Protein AF-A0AAD6Z9H0-F1 (afdb_monomer)

Structure (mmCIF, N/CA/C/O backbone):
data_AF-A0AAD6Z9H0-F1
#
_entry.id   AF-A0AAD6Z9H0-F1
#
loop_
_atom_site.group_PDB
_atom_site.id
_atom_site.type_symbol
_atom_site.label_atom_id
_atom_site.label_alt_id
_atom_site.label_comp_id
_atom_site.label_asym_id
_atom_site.label_entity_id
_atom_site.label_seq_id
_atom_site.pdbx_PDB_ins_code
_atom_site.Cartn_x
_atom_site.Cartn_y
_atom_site.Cartn_z
_atom_site.occupancy
_atom_site.B_iso_or_equiv
_atom_site.auth_seq_id
_atom_site.auth_comp_id
_atom_site.auth_asym_id
_atom_site.auth_atom_id
_atom_site.pdbx_PDB_model_num
ATOM 1 N N . GLN A 1 1 ? -46.880 -38.519 -82.241 1.00 35.62 1 GLN A N 1
ATOM 2 C CA . GLN A 1 1 ? -47.610 -39.732 -81.777 1.00 35.62 1 GLN A CA 1
ATOM 3 C C . GLN A 1 1 ? -46.815 -40.459 -80.671 1.00 35.62 1 GLN A C 1
ATOM 5 O O . GLN A 1 1 ? -45.794 -39.944 -80.242 1.00 35.62 1 GLN A O 1
ATOM 10 N N . ARG A 1 2 ? -47.306 -41.624 -80.200 1.00 29.16 2 ARG A N 1
ATOM 11 C CA . ARG A 1 2 ? -46.707 -42.594 -79.238 1.00 29.16 2 ARG A CA 1
ATOM 12 C C . ARG A 1 2 ? -45.181 -42.804 -79.411 1.00 29.16 2 ARG A C 1
ATOM 14 O O . ARG A 1 2 ? -44.757 -42.997 -80.544 1.00 29.16 2 ARG A O 1
ATOM 21 N N . ARG A 1 3 ? -44.362 -42.821 -78.339 1.00 29.39 3 ARG A N 1
ATOM 22 C CA . ARG A 1 3 ? -43.807 -43.978 -77.550 1.00 29.39 3 ARG A CA 1
ATOM 23 C C . ARG A 1 3 ? -42.855 -43.406 -76.450 1.00 29.39 3 ARG A C 1
ATOM 25 O O . ARG A 1 3 ? -42.389 -42.296 -76.662 1.00 29.39 3 ARG A O 1
ATOM 32 N N . ARG A 1 4 ? -42.501 -43.965 -75.267 1.00 30.62 4 ARG A N 1
ATOM 33 C CA . ARG A 1 4 ? -42.724 -45.230 -74.492 1.00 30.62 4 ARG A CA 1
ATOM 34 C C . ARG A 1 4 ? -42.093 -46.531 -75.054 1.00 30.62 4 ARG A C 1
ATOM 36 O O . ARG A 1 4 ? -42.322 -46.822 -76.218 1.00 30.62 4 ARG A O 1
ATOM 43 N N . THR A 1 5 ? -41.341 -47.371 -74.313 1.00 35.22 5 THR A N 1
ATOM 44 C CA . THR A 1 5 ? -41.220 -47.639 -72.844 1.00 35.22 5 THR A CA 1
ATOM 45 C C . THR A 1 5 ? -39.859 -48.240 -72.403 1.00 35.22 5 THR A C 1
ATOM 47 O O . THR A 1 5 ? -39.284 -48.996 -73.176 1.00 35.22 5 THR A O 1
ATOM 50 N N . GLY A 1 6 ? -39.508 -48.118 -71.105 1.00 29.88 6 GLY A N 1
ATOM 51 C CA . GLY A 1 6 ? -38.755 -49.134 -70.318 1.00 29.88 6 GLY A CA 1
ATOM 52 C C . GLY A 1 6 ? -37.233 -48.926 -70.168 1.00 29.88 6 GLY A C 1
ATOM 53 O O . GLY A 1 6 ? -36.626 -48.343 -71.053 1.00 29.88 6 GLY A O 1
ATOM 54 N N . ALA A 1 7 ? -36.559 -49.365 -69.089 1.00 27.75 7 ALA A N 1
ATOM 55 C CA . ALA A 1 7 ? -37.006 -49.992 -67.824 1.00 27.75 7 ALA A CA 1
ATOM 56 C C . ALA A 1 7 ? -36.031 -49.651 -66.653 1.00 27.75 7 ALA A C 1
ATOM 58 O O . ALA A 1 7 ? -34.990 -49.048 -66.893 1.00 27.75 7 ALA A O 1
ATOM 59 N N . VAL A 1 8 ? -36.381 -49.966 -65.391 1.00 35.38 8 VAL A N 1
ATOM 60 C CA . VAL A 1 8 ? -35.731 -49.422 -64.164 1.00 35.38 8 VAL A CA 1
ATOM 61 C C . VAL A 1 8 ? -35.631 -50.472 -63.040 1.00 35.38 8 VAL A C 1
ATOM 63 O O . VAL A 1 8 ? -36.651 -51.075 -62.705 1.00 35.38 8 VAL A O 1
ATOM 66 N N . PRO A 1 9 ? -34.438 -50.674 -62.436 1.00 38.66 9 PRO A N 1
ATOM 67 C CA . PRO A 1 9 ? -34.295 -50.561 -60.968 1.00 38.66 9 PRO A CA 1
ATOM 68 C C . PRO A 1 9 ? -32.938 -49.968 -60.490 1.00 38.66 9 PRO A C 1
ATOM 70 O O . PRO A 1 9 ? -32.020 -49.774 -61.279 1.00 38.66 9 PRO A O 1
ATOM 73 N N . ASN A 1 10 ? -32.797 -49.723 -59.177 1.00 37.34 10 ASN A N 1
ATOM 74 C CA . ASN A 1 10 ? -31.535 -49.427 -58.465 1.00 37.34 10 ASN A CA 1
ATOM 75 C C . ASN A 1 10 ? -31.594 -50.019 -57.027 1.00 37.34 10 ASN A C 1
ATOM 77 O O . ASN A 1 10 ? -32.522 -49.655 -56.300 1.00 37.34 10 ASN A O 1
ATOM 81 N N . PRO A 1 11 ? -30.674 -50.912 -56.602 1.00 32.53 11 PRO A N 1
ATOM 82 C CA . PRO A 1 11 ? -30.578 -51.439 -55.228 1.00 32.53 11 PRO A CA 1
ATOM 83 C C . PRO A 1 11 ? -29.337 -50.904 -54.465 1.00 32.53 11 PRO A C 1
ATOM 85 O O . PRO A 1 11 ? -28.283 -50.727 -55.061 1.00 32.53 11 PRO A O 1
ATOM 88 N N . GLY A 1 12 ? -29.326 -50.677 -53.144 1.00 27.59 12 GLY A N 1
ATOM 89 C CA . GLY A 1 12 ? -30.339 -50.794 -52.079 1.00 27.59 12 GLY A CA 1
ATOM 90 C C . GLY A 1 12 ? -29.874 -49.994 -50.830 1.00 27.59 12 GLY A C 1
ATOM 91 O O . GLY A 1 12 ? -28.718 -49.595 -50.757 1.00 27.59 12 GLY A O 1
ATOM 92 N N . SER A 1 13 ? -30.737 -49.522 -49.917 1.00 29.31 13 SER A N 1
ATOM 93 C CA . SER A 1 13 ? -31.263 -50.234 -48.722 1.00 29.31 13 SER A CA 1
ATOM 94 C C . SER A 1 13 ? -30.180 -50.836 -47.798 1.00 29.31 13 SER A C 1
ATOM 96 O O . SER A 1 13 ? -29.398 -51.644 -48.279 1.00 29.31 13 SER A O 1
ATOM 98 N N . ALA A 1 14 ? -30.117 -50.631 -46.471 1.00 33.00 14 ALA A N 1
ATOM 99 C CA . ALA A 1 14 ? -30.878 -49.850 -45.462 1.00 33.00 14 ALA A CA 1
ATOM 100 C C . ALA A 1 14 ? -30.054 -49.904 -44.119 1.00 33.00 14 ALA A C 1
ATOM 102 O O . ALA A 1 14 ? -28.894 -50.305 -44.205 1.00 33.00 14 ALA A O 1
ATOM 103 N N . PRO A 1 15 ? -30.547 -49.621 -42.877 1.00 36.16 15 PRO A N 1
ATOM 104 C CA . PRO A 1 15 ? -31.806 -49.010 -42.420 1.00 36.16 15 PRO A CA 1
ATOM 105 C C . PRO A 1 15 ? -31.658 -47.894 -41.341 1.00 36.16 15 PRO A C 1
ATOM 107 O O . PRO A 1 15 ? -30.592 -47.647 -40.787 1.00 36.16 15 PRO A O 1
ATOM 110 N N . LYS A 1 16 ? -32.783 -47.265 -40.961 1.00 38.81 16 LYS A N 1
ATOM 111 C CA . LYS A 1 16 ? -32.925 -46.456 -39.725 1.00 38.81 16 LYS A CA 1
ATOM 112 C C . LYS A 1 16 ? -33.468 -47.307 -38.565 1.00 38.81 16 LYS A C 1
ATOM 114 O O . LYS A 1 16 ? -34.236 -48.238 -38.802 1.00 38.81 16 LYS A O 1
ATOM 119 N N . ARG A 1 17 ? -33.199 -46.912 -37.313 1.00 29.92 17 ARG A N 1
ATOM 120 C CA . ARG A 1 17 ? -33.956 -47.327 -36.107 1.00 29.92 17 ARG A CA 1
ATOM 121 C C . ARG A 1 17 ? -34.153 -46.134 -35.134 1.00 29.92 17 ARG A C 1
ATOM 123 O O . ARG A 1 17 ? -33.614 -45.067 -35.421 1.00 29.92 17 ARG A O 1
ATOM 130 N N . PRO A 1 18 ? -35.086 -46.197 -34.158 1.00 32.44 18 PRO A N 1
ATOM 131 C CA . PRO A 1 18 ? -36.243 -45.297 -34.245 1.00 32.44 18 PRO A CA 1
ATOM 132 C C . PRO A 1 18 ? -36.366 -44.252 -33.122 1.00 32.44 18 PRO A C 1
ATOM 134 O O . PRO A 1 18 ? -35.715 -44.333 -32.083 1.00 32.44 18 PRO A O 1
ATOM 137 N N . ARG A 1 19 ? -37.296 -43.304 -33.317 1.00 33.56 19 ARG A N 1
ATOM 138 C CA .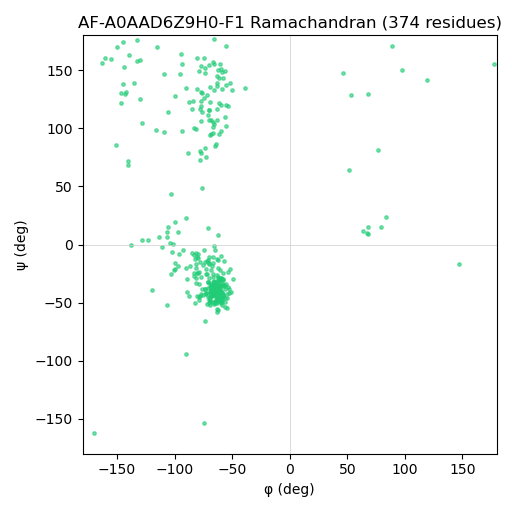 ARG A 1 19 ? -37.858 -42.471 -32.238 1.00 33.56 19 ARG A CA 1
ATOM 139 C C . ARG A 1 19 ? -38.689 -43.322 -31.267 1.00 33.56 19 ARG A C 1
ATOM 141 O O . ARG A 1 19 ? -39.214 -44.366 -31.651 1.00 33.56 19 ARG A O 1
ATOM 148 N N . LYS A 1 20 ? -38.858 -42.825 -30.039 1.00 30.83 20 LYS A N 1
ATOM 149 C CA . LYS A 1 20 ? -39.870 -43.287 -29.082 1.00 30.83 20 LYS A CA 1
ATOM 150 C C . LYS A 1 20 ? -40.408 -42.082 -28.308 1.00 30.83 20 LYS A C 1
ATOM 152 O O . LYS A 1 20 ? -39.620 -41.263 -27.838 1.00 30.83 20 LYS A O 1
ATOM 157 N N . ASP A 1 21 ? -41.725 -41.965 -28.223 1.00 32.00 21 ASP A N 1
ATOM 158 C CA . ASP A 1 21 ? -42.411 -40.764 -27.741 1.00 32.00 21 ASP A CA 1
ATOM 159 C C . ASP A 1 21 ? -42.759 -40.804 -26.240 1.00 32.00 21 ASP A C 1
ATOM 161 O O . ASP A 1 21 ? -42.815 -41.866 -25.623 1.00 32.00 21 ASP A O 1
ATOM 165 N N . GLY A 1 22 ? -43.070 -39.626 -25.686 1.00 31.86 22 GLY A N 1
ATOM 166 C CA . GLY A 1 22 ? -44.081 -39.468 -24.632 1.00 31.86 22 GLY A CA 1
ATOM 167 C C . GLY A 1 22 ? -43.739 -39.876 -23.192 1.00 31.86 22 GLY A C 1
ATOM 168 O O . GLY A 1 22 ? -44.247 -40.878 -22.701 1.00 31.86 22 GLY A O 1
ATOM 169 N N . VAL A 1 23 ? -43.041 -39.005 -22.450 1.00 30.47 23 VAL A N 1
ATOM 170 C CA . VAL A 1 23 ? -43.168 -38.895 -20.976 1.00 30.47 23 VAL A CA 1
ATOM 171 C C . VAL A 1 23 ? -43.250 -37.398 -20.596 1.00 30.47 23 VAL A C 1
ATOM 173 O O . VAL A 1 23 ? -42.546 -36.599 -21.221 1.00 30.47 23 VAL A O 1
ATOM 176 N N . PRO A 1 24 ? -44.105 -36.958 -19.644 1.00 31.38 24 PRO A N 1
ATOM 177 C CA . PRO A 1 24 ? -44.374 -35.529 -19.432 1.00 31.38 24 PRO A CA 1
ATOM 178 C C . PRO A 1 24 ? -43.216 -34.712 -18.837 1.00 31.38 24 PRO A C 1
ATOM 180 O O . PRO A 1 24 ? -42.396 -35.207 -18.064 1.00 31.38 24 PRO A O 1
ATOM 183 N N . LYS A 1 25 ? -43.216 -33.399 -19.113 1.00 34.31 25 LYS A N 1
ATOM 184 C CA . LYS A 1 25 ? -42.330 -32.418 -18.463 1.00 34.31 25 LYS A CA 1
ATOM 185 C C . LYS A 1 25 ? -42.700 -32.251 -16.981 1.00 34.31 25 LYS A C 1
ATOM 187 O O . LYS A 1 25 ? -43.541 -31.419 -16.646 1.00 34.31 25 LYS A O 1
ATOM 192 N N . SER A 1 26 ? -42.035 -32.973 -16.080 1.00 31.67 26 SER A N 1
ATOM 193 C CA . SER A 1 26 ? -42.100 -32.677 -14.643 1.00 31.67 26 SER A CA 1
ATOM 194 C C . SER A 1 26 ? -41.520 -31.283 -14.371 1.00 31.67 26 SER A C 1
ATOM 196 O O . SER A 1 26 ? -40.330 -31.049 -14.607 1.00 31.67 26 SER A O 1
ATOM 198 N N . ALA A 1 27 ? -42.334 -30.351 -13.873 1.00 35.88 27 ALA A N 1
ATOM 199 C CA . ALA A 1 27 ? -41.873 -29.006 -13.549 1.00 35.88 27 ALA A CA 1
ATOM 200 C C . ALA A 1 27 ? -40.784 -29.054 -12.461 1.00 35.88 27 ALA A C 1
ATOM 202 O O . ALA A 1 27 ? -41.021 -29.536 -11.352 1.00 35.88 27 ALA A O 1
ATOM 203 N N . LYS A 1 28 ? -39.585 -28.525 -12.750 1.00 33.28 28 LYS A N 1
ATOM 204 C CA . LYS A 1 28 ? -38.553 -28.320 -11.722 1.00 33.28 28 LYS A CA 1
ATOM 205 C C . LYS A 1 28 ? -39.008 -27.203 -10.784 1.00 33.28 28 LYS A C 1
ATOM 207 O O . LYS A 1 28 ? -38.785 -26.025 -11.054 1.00 33.28 28 LYS A O 1
ATOM 212 N N . ALA A 1 29 ? -39.647 -27.590 -9.682 1.00 31.78 29 ALA A N 1
ATOM 213 C CA . ALA A 1 29 ? -40.001 -26.685 -8.599 1.00 31.78 29 ALA A CA 1
ATOM 214 C C . ALA A 1 29 ? -38.770 -25.884 -8.139 1.00 31.78 29 ALA A C 1
ATOM 216 O O . ALA A 1 29 ? -37.674 -26.439 -8.004 1.00 31.78 29 ALA A O 1
ATOM 217 N N . LYS A 1 30 ? -38.958 -24.587 -7.861 1.00 36.62 30 LYS A N 1
ATOM 218 C CA . LYS A 1 30 ? -37.929 -23.721 -7.269 1.00 36.62 30 LYS A CA 1
ATOM 219 C C . LYS A 1 30 ? -37.603 -24.203 -5.849 1.00 36.62 30 LYS A C 1
ATOM 221 O O . LYS A 1 30 ? -38.142 -23.683 -4.876 1.00 36.62 30 LYS A O 1
ATOM 226 N N . LYS A 1 31 ? -36.699 -25.178 -5.709 1.00 32.94 31 LYS A N 1
ATOM 227 C CA . LYS A 1 31 ? -36.054 -25.457 -4.421 1.00 32.94 31 LYS A CA 1
ATOM 228 C C . LYS A 1 31 ? -35.172 -24.261 -4.075 1.00 32.94 31 LYS A C 1
ATOM 230 O O . LYS A 1 31 ? -34.078 -24.117 -4.613 1.00 32.94 31 LYS A O 1
ATOM 235 N N . SER A 1 32 ? -35.668 -23.409 -3.182 1.00 39.81 32 SER A N 1
ATOM 236 C CA . SER A 1 32 ? -34.902 -22.341 -2.546 1.00 39.81 32 SER A CA 1
ATOM 237 C C . SER A 1 32 ? -33.730 -22.958 -1.783 1.00 39.81 32 SER A C 1
ATOM 239 O O . SER A 1 32 ? -33.890 -23.456 -0.665 1.00 39.81 32 SER A O 1
ATOM 241 N N . ALA A 1 33 ? -32.553 -22.973 -2.403 1.00 37.00 33 ALA A N 1
ATOM 242 C CA . ALA A 1 33 ? -31.341 -23.436 -1.754 1.00 37.00 33 ALA A CA 1
ATOM 243 C C . ALA A 1 33 ? -30.994 -22.461 -0.622 1.00 37.00 33 ALA A C 1
ATOM 245 O O . ALA A 1 33 ? -30.505 -21.362 -0.878 1.00 37.00 33 ALA A O 1
ATOM 246 N N . LYS A 1 34 ? -31.235 -22.864 0.635 1.00 38.81 34 LYS A N 1
ATOM 247 C CA . LYS A 1 34 ? -30.607 -22.214 1.791 1.00 38.81 34 LYS A CA 1
ATOM 248 C C . LYS A 1 34 ? -29.099 -22.276 1.564 1.00 38.81 34 LYS A C 1
ATOM 250 O O . LYS A 1 34 ? -28.517 -23.361 1.604 1.00 38.81 34 LYS A O 1
ATOM 255 N N . SER A 1 35 ? -28.483 -21.132 1.288 1.00 36.75 35 SER A N 1
ATOM 256 C CA . SER A 1 35 ? -27.044 -21.031 1.086 1.00 36.75 35 SER A CA 1
ATOM 257 C C . SER A 1 35 ? -26.335 -21.424 2.377 1.00 36.75 35 SER A C 1
ATOM 259 O O . SER A 1 35 ? -26.342 -20.665 3.346 1.00 36.75 35 SER A O 1
ATOM 261 N N . LYS A 1 36 ? -25.709 -22.607 2.398 1.00 36.56 36 LYS A N 1
ATOM 262 C CA . LYS A 1 36 ? -24.686 -22.905 3.404 1.00 36.56 36 LYS A CA 1
ATOM 263 C C . LYS A 1 36 ? -23.585 -21.863 3.217 1.00 36.56 36 LYS A C 1
ATOM 265 O O . LYS A 1 36 ? -23.044 -21.748 2.119 1.00 36.56 36 LYS A O 1
ATOM 270 N N . SER A 1 37 ? -23.308 -21.077 4.250 1.00 37.22 37 SER A N 1
ATOM 271 C CA . SER A 1 37 ? -22.316 -20.007 4.193 1.00 37.22 37 SER A CA 1
ATOM 272 C C . SER A 1 37 ? -20.923 -20.602 3.999 1.00 37.22 37 SER A C 1
ATOM 274 O O . SER A 1 37 ? -20.330 -21.128 4.941 1.00 37.22 37 SER A O 1
ATOM 276 N N . GLY A 1 38 ? -20.404 -20.519 2.773 1.00 36.88 38 GLY A N 1
ATOM 277 C CA . GLY A 1 38 ? -18.972 -20.663 2.530 1.00 36.88 38 GLY A CA 1
ATOM 278 C C . GLY A 1 38 ? -18.186 -19.511 3.175 1.00 36.88 38 GLY A C 1
ATOM 279 O O . GLY A 1 38 ? -18.792 -18.589 3.734 1.00 36.88 38 GLY A O 1
ATOM 280 N N . PRO A 1 39 ? -16.845 -19.527 3.090 1.00 50.75 39 PRO A N 1
ATOM 281 C CA . PRO A 1 39 ? -16.016 -18.423 3.564 1.00 50.75 39 PRO A CA 1
ATOM 282 C C . PRO A 1 39 ? -16.503 -17.077 3.007 1.00 50.75 39 PRO A C 1
ATOM 284 O O . PRO A 1 39 ? -16.784 -16.964 1.813 1.00 50.75 39 PRO A O 1
ATOM 287 N N . LYS A 1 40 ? -16.617 -16.066 3.880 1.00 62.94 40 LYS A N 1
ATOM 288 C CA . LYS A 1 40 ? -17.091 -14.706 3.558 1.00 62.94 40 LYS A CA 1
ATOM 289 C C . LYS A 1 40 ? -16.232 -14.132 2.424 1.00 62.94 40 LYS A C 1
ATOM 291 O O . LYS A 1 40 ? -15.090 -13.746 2.654 1.00 62.94 40 LYS A O 1
ATOM 296 N N . ASN A 1 41 ? -16.756 -14.133 1.195 1.00 73.56 41 ASN A N 1
ATOM 297 C CA . ASN A 1 41 ? -16.015 -13.656 0.031 1.00 73.56 41 ASN A CA 1
ATOM 298 C C . ASN A 1 41 ? -15.856 -12.134 0.114 1.00 73.56 41 ASN A C 1
ATOM 300 O O . ASN A 1 41 ? -16.814 -11.388 -0.078 1.00 73.56 41 ASN A O 1
ATOM 304 N N . TRP A 1 42 ? -14.639 -11.686 0.410 1.00 81.12 42 TRP A N 1
ATOM 305 C CA . TRP A 1 42 ? -14.310 -10.269 0.527 1.00 81.12 42 TRP A CA 1
ATOM 306 C C . TRP A 1 42 ? -14.145 -9.577 -0.833 1.00 81.12 42 TRP A C 1
ATOM 308 O O . TRP A 1 42 ? -14.162 -8.351 -0.890 1.00 81.12 42 TRP A O 1
ATOM 318 N N . GLY A 1 43 ? -13.999 -10.315 -1.937 1.00 77.56 43 GLY A N 1
ATOM 319 C CA . GLY A 1 43 ? -13.917 -9.726 -3.273 1.00 77.56 43 GLY A CA 1
ATOM 320 C C . GLY A 1 43 ? -15.261 -9.143 -3.713 1.00 77.56 43 GLY A C 1
ATOM 321 O O . GLY A 1 43 ? -16.217 -9.890 -3.900 1.00 77.56 43 GLY A O 1
ATOM 322 N N . ILE A 1 44 ? -15.330 -7.822 -3.910 1.00 79.06 44 ILE A N 1
ATOM 323 C CA . ILE A 1 44 ? -16.516 -7.160 -4.470 1.00 79.06 44 ILE A CA 1
ATOM 324 C C . ILE A 1 44 ? -16.539 -7.404 -5.990 1.00 79.06 44 ILE A C 1
ATOM 326 O O . ILE A 1 44 ? -15.569 -7.041 -6.665 1.00 79.06 44 ILE A O 1
ATOM 330 N N . PRO A 1 45 ? -17.611 -7.978 -6.566 1.00 76.31 45 PRO A N 1
ATOM 331 C CA . PRO A 1 45 ? -17.766 -8.069 -8.015 1.00 76.31 45 PRO A CA 1
ATOM 332 C C . PRO A 1 45 ? -17.810 -6.679 -8.655 1.00 76.31 45 PRO A C 1
ATOM 334 O O . PRO A 1 45 ? -18.423 -5.762 -8.113 1.00 76.31 45 PRO A O 1
ATOM 337 N N . ARG A 1 46 ? -17.218 -6.508 -9.845 1.00 72.38 46 ARG A N 1
ATOM 338 C CA . ARG A 1 46 ? -17.188 -5.200 -10.533 1.00 72.38 46 ARG A CA 1
ATOM 339 C C . ARG A 1 46 ? -18.591 -4.623 -10.789 1.00 72.38 46 ARG A C 1
ATOM 341 O O . ARG A 1 46 ? -18.747 -3.413 -10.779 1.00 72.38 46 ARG A O 1
ATOM 348 N N . SER A 1 47 ? -19.596 -5.481 -10.961 1.00 72.62 47 SER A N 1
ATOM 349 C CA . SER A 1 47 ? -21.014 -5.121 -11.109 1.00 72.62 47 SER A CA 1
ATOM 350 C C . SER A 1 47 ? -21.688 -4.592 -9.833 1.00 72.62 47 SER A C 1
ATOM 352 O O . SER A 1 47 ? -22.817 -4.125 -9.902 1.00 72.62 47 SER A O 1
ATOM 354 N N . GLU A 1 48 ? -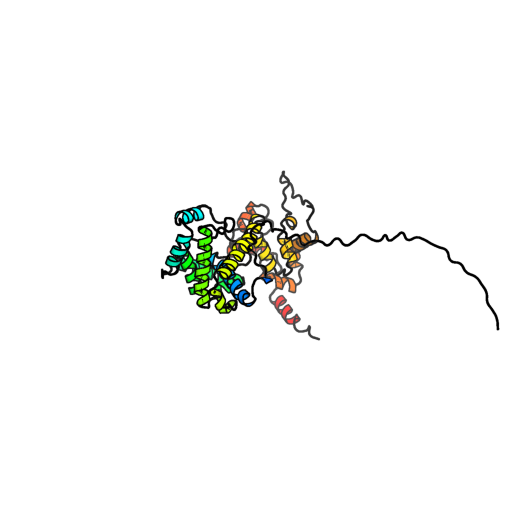21.036 -4.692 -8.672 1.00 79.50 48 GLU A N 1
ATOM 355 C CA . GLU A 1 48 ? -21.544 -4.212 -7.376 1.00 79.50 48 GLU A CA 1
ATOM 356 C C . GLU A 1 48 ? -20.832 -2.937 -6.887 1.00 79.50 48 GLU A C 1
ATOM 358 O O . GLU A 1 48 ? -21.059 -2.492 -5.759 1.00 79.50 48 GLU A O 1
ATOM 363 N N . VAL A 1 49 ? -19.962 -2.357 -7.720 1.00 82.31 49 VAL A N 1
ATOM 364 C CA . VAL A 1 49 ? -19.350 -1.042 -7.506 1.00 82.31 49 VAL A CA 1
ATOM 365 C C . VAL A 1 49 ? -20.029 -0.062 -8.467 1.00 82.31 49 VAL A C 1
ATOM 367 O O . VAL A 1 49 ? -19.859 -0.222 -9.674 1.00 82.31 49 VAL A O 1
ATOM 370 N N . PRO A 1 50 ? -20.787 0.941 -7.985 1.00 84.56 50 PRO A N 1
ATOM 371 C CA . PRO A 1 50 ? -21.311 2.002 -8.845 1.00 84.56 50 PRO A CA 1
ATOM 372 C C . PRO A 1 50 ? -20.174 2.730 -9.573 1.00 84.56 50 PRO A C 1
ATOM 374 O O . PRO A 1 50 ? -19.121 2.964 -8.978 1.00 84.56 50 PRO A O 1
ATOM 377 N N . ASP A 1 51 ? -20.375 3.142 -10.827 1.00 84.94 51 ASP A N 1
ATOM 378 C CA . ASP A 1 51 ? -19.306 3.774 -11.619 1.00 84.94 51 ASP A CA 1
ATOM 379 C C . ASP A 1 51 ? -18.771 5.075 -10.983 1.00 84.94 51 ASP A C 1
ATOM 381 O O . ASP A 1 51 ? -17.567 5.331 -11.029 1.00 84.94 51 ASP A O 1
ATOM 385 N N . SER A 1 52 ? -19.618 5.845 -10.286 1.00 87.75 52 SER A N 1
ATOM 386 C CA . SER A 1 52 ? -19.199 6.999 -9.466 1.00 87.75 52 SER A CA 1
ATOM 387 C C . SER A 1 52 ? -18.235 6.611 -8.334 1.00 87.75 52 SER A C 1
ATOM 389 O O . SER A 1 52 ? -17.271 7.322 -8.041 1.00 87.75 52 SER A O 1
ATOM 391 N N . ALA A 1 53 ? -18.427 5.433 -7.738 1.00 91.38 53 ALA A N 1
ATOM 392 C CA . ALA A 1 53 ? -17.589 4.909 -6.667 1.00 91.38 53 ALA A CA 1
ATOM 393 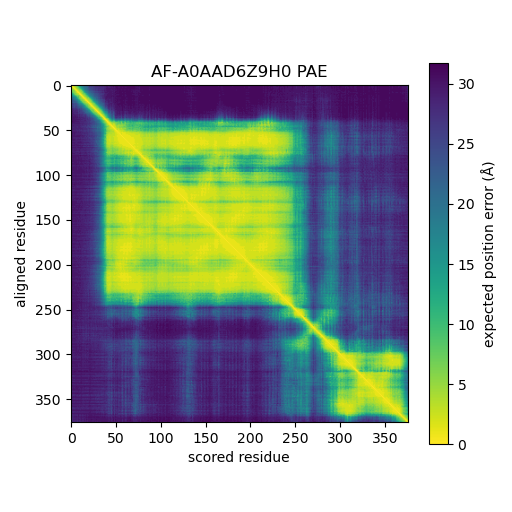C C . ALA A 1 53 ? -16.265 4.295 -7.172 1.00 91.38 53 ALA A C 1
ATOM 395 O O . ALA A 1 53 ? -15.360 4.056 -6.371 1.00 91.38 53 ALA A O 1
ATOM 396 N N . ALA A 1 54 ? -16.089 4.078 -8.482 1.00 91.62 54 ALA A N 1
ATOM 397 C CA . ALA A 1 54 ? -14.860 3.505 -9.046 1.00 91.62 54 ALA A CA 1
ATOM 398 C C . ALA A 1 54 ? -13.634 4.442 -8.935 1.00 91.62 54 ALA A C 1
ATOM 400 O O . ALA A 1 54 ? -12.486 3.982 -8.966 1.00 91.62 54 ALA A O 1
ATOM 401 N N . GLY A 1 55 ? -13.843 5.756 -8.788 1.00 93.56 55 GLY A N 1
ATOM 402 C CA . GLY A 1 55 ? -12.792 6.702 -8.384 1.00 93.56 55 GLY A CA 1
ATOM 403 C C . GLY A 1 55 ? -12.395 6.516 -6.915 1.00 93.56 55 GLY A C 1
ATOM 404 O O . GLY A 1 55 ? -11.220 6.311 -6.606 1.00 93.56 55 GLY A O 1
ATOM 405 N N . LEU A 1 56 ? -13.393 6.489 -6.025 1.00 95.12 56 LEU A N 1
ATOM 406 C CA . LEU A 1 56 ? -13.229 6.300 -4.578 1.00 95.12 56 LEU A CA 1
ATOM 407 C C . LEU A 1 56 ? -12.548 4.963 -4.235 1.00 95.12 56 LEU A C 1
ATOM 409 O O . LEU A 1 56 ? -11.626 4.936 -3.423 1.00 95.12 56 LEU A O 1
ATOM 413 N N . GLN A 1 57 ? -12.928 3.865 -4.898 1.00 95.19 57 GLN A N 1
ATOM 414 C CA . GLN A 1 57 ? -12.319 2.547 -4.687 1.00 95.19 57 GLN A CA 1
ATOM 415 C C . GLN A 1 57 ? -10.825 2.540 -5.043 1.00 95.19 57 GLN A C 1
ATOM 417 O O . GLN A 1 57 ? -10.015 1.973 -4.311 1.00 95.19 57 GLN A O 1
ATOM 422 N N . ARG A 1 58 ? -10.433 3.183 -6.153 1.00 95.19 58 ARG A N 1
ATOM 423 C CA . ARG A 1 58 ? -9.017 3.295 -6.545 1.00 95.19 58 ARG A CA 1
ATOM 424 C C . ARG A 1 58 ? -8.228 4.153 -5.559 1.00 95.19 58 ARG A C 1
ATOM 426 O O . ARG A 1 58 ? -7.139 3.746 -5.163 1.00 95.19 58 ARG A O 1
ATOM 433 N N . ALA A 1 59 ? -8.812 5.256 -5.091 1.00 97.06 59 ALA A N 1
ATOM 434 C CA . ALA A 1 59 ? -8.222 6.095 -4.052 1.00 97.06 59 ALA A CA 1
ATOM 435 C C . ALA A 1 59 ? -8.017 5.329 -2.733 1.00 97.06 59 ALA A C 1
ATOM 437 O O . ALA A 1 59 ? -6.913 5.349 -2.195 1.00 97.06 59 ALA A O 1
ATOM 438 N N . MET A 1 60 ? -9.018 4.577 -2.261 1.00 97.12 60 MET A N 1
ATOM 439 C CA . MET A 1 60 ? -8.909 3.778 -1.032 1.00 97.12 60 MET A CA 1
ATOM 440 C C . MET A 1 60 ? -7.890 2.631 -1.163 1.00 97.12 60 MET A C 1
ATOM 442 O O . MET A 1 60 ? -7.152 2.337 -0.220 1.00 97.12 60 MET A O 1
ATOM 446 N N . ASN A 1 61 ? -7.782 2.017 -2.347 1.00 96.31 61 ASN A N 1
ATOM 447 C CA . ASN A 1 61 ? -6.758 1.009 -2.642 1.00 96.31 61 ASN A CA 1
ATOM 448 C C . ASN A 1 61 ? -5.337 1.606 -2.635 1.00 96.31 61 ASN A C 1
ATOM 450 O O . ASN A 1 61 ? -4.421 0.982 -2.102 1.00 96.31 61 ASN A O 1
ATOM 454 N N . LEU A 1 62 ? -5.137 2.801 -3.206 1.00 97.25 62 LEU A N 1
ATOM 455 C CA . LEU A 1 62 ? -3.851 3.508 -3.159 1.00 97.25 62 LEU A CA 1
ATOM 456 C C . LEU A 1 62 ? -3.513 3.946 -1.729 1.00 97.25 62 LEU A C 1
ATOM 458 O O . LEU A 1 62 ? -2.392 3.745 -1.278 1.00 97.25 62 LEU A O 1
ATOM 462 N N . HIS A 1 63 ? -4.485 4.479 -0.993 1.00 98.06 63 HIS A N 1
ATOM 463 C CA . HIS A 1 63 ? -4.324 4.866 0.406 1.00 98.06 63 HIS A CA 1
ATOM 464 C C . HIS A 1 63 ? -3.898 3.684 1.289 1.00 98.06 63 HIS A C 1
ATOM 466 O O . HIS A 1 63 ? -2.908 3.767 2.014 1.00 98.06 63 HIS A O 1
ATOM 472 N N . SER A 1 64 ? -4.575 2.542 1.141 1.00 97.69 64 SER A N 1
ATOM 473 C CA . SER A 1 64 ? -4.216 1.292 1.824 1.00 97.69 64 SER A CA 1
ATOM 474 C C . SER A 1 64 ? -2.796 0.824 1.475 1.00 97.69 64 SER A C 1
ATOM 476 O O . SER A 1 64 ? -2.126 0.220 2.305 1.00 97.69 64 SER A O 1
ATOM 478 N N . ARG A 1 65 ? -2.304 1.119 0.263 1.00 96.62 65 ARG A N 1
ATOM 479 C CA . ARG A 1 65 ? -0.917 0.837 -0.143 1.00 96.62 65 ARG A CA 1
ATOM 480 C C . ARG A 1 65 ? 0.093 1.817 0.438 1.00 96.62 65 ARG A C 1
ATOM 482 O O . ARG A 1 65 ? 1.171 1.370 0.803 1.00 96.62 65 ARG A O 1
ATOM 489 N N . ILE A 1 66 ? -0.247 3.103 0.538 1.00 96.94 66 ILE A N 1
ATOM 490 C CA . ILE A 1 66 ? 0.596 4.122 1.182 1.00 96.94 66 ILE A CA 1
ATOM 491 C C . ILE A 1 66 ? 0.824 3.739 2.647 1.00 96.94 66 ILE A C 1
ATOM 493 O O . ILE A 1 66 ? 1.971 3.650 3.063 1.00 96.94 66 ILE A O 1
ATOM 497 N N . LEU A 1 67 ? -0.241 3.398 3.380 1.00 96.25 67 LEU A N 1
ATOM 498 C CA . LEU A 1 67 ? -0.161 2.940 4.774 1.00 96.25 67 LEU A CA 1
ATOM 499 C C . LEU A 1 67 ? 0.783 1.740 4.976 1.00 96.25 67 LEU A C 1
ATOM 501 O O . LEU A 1 67 ? 1.591 1.752 5.897 1.00 96.25 67 LEU A O 1
ATOM 505 N N . ILE A 1 68 ? 0.699 0.714 4.119 1.00 94.69 68 ILE A N 1
ATOM 506 C CA . ILE A 1 68 ? 1.515 -0.516 4.236 1.00 94.69 68 ILE A CA 1
ATOM 507 C C . ILE A 1 68 ? 2.912 -0.351 3.577 1.00 94.69 68 ILE A C 1
ATOM 509 O O . ILE A 1 68 ? 3.760 -1.231 3.687 1.00 94.69 68 ILE A O 1
ATOM 513 N N . GLY A 1 69 ? 3.182 0.752 2.866 1.00 93.62 69 GLY A N 1
ATOM 514 C CA . GLY A 1 69 ? 4.438 0.971 2.126 1.00 93.62 69 GLY A CA 1
ATOM 515 C C . GLY A 1 69 ? 4.543 0.265 0.759 1.00 93.62 69 GLY A C 1
ATOM 516 O O . GLY A 1 69 ? 5.631 0.144 0.198 1.00 93.62 69 GLY A O 1
ATOM 517 N N . LEU A 1 70 ? 3.437 -0.227 0.189 1.00 93.00 70 LEU A N 1
ATOM 518 C CA . LEU A 1 70 ? 3.428 -1.116 -0.986 1.00 93.00 70 LEU A CA 1
ATOM 519 C C . LEU A 1 70 ? 3.399 -0.355 -2.327 1.00 93.00 70 LEU A C 1
ATOM 521 O O . LEU A 1 70 ? 2.363 -0.263 -2.994 1.00 93.00 70 LEU A O 1
ATOM 525 N N . LEU A 1 71 ? 4.566 0.145 -2.740 1.00 91.12 71 LEU A N 1
ATOM 526 C CA . LEU A 1 71 ? 4.774 1.020 -3.909 1.00 91.12 71 LEU A CA 1
ATOM 527 C C . LEU A 1 71 ? 4.704 0.347 -5.303 1.00 91.12 71 LEU A C 1
ATOM 529 O O . LEU A 1 71 ? 4.733 1.042 -6.319 1.00 91.12 71 LEU A O 1
ATOM 533 N N . SER A 1 72 ? 4.561 -0.980 -5.408 1.00 87.50 72 SER A N 1
ATOM 534 C CA . SER A 1 72 ? 4.343 -1.678 -6.693 1.00 87.50 72 SER A CA 1
ATOM 535 C C . SER A 1 72 ? 3.159 -2.641 -6.645 1.00 87.50 72 SER A C 1
ATOM 537 O O . SER A 1 72 ? 2.757 -3.111 -5.579 1.00 87.50 72 SER A O 1
ATOM 539 N N . GLN A 1 73 ? 2.589 -2.987 -7.806 1.00 84.38 73 GLN A N 1
ATOM 540 C CA . GLN A 1 73 ? 1.457 -3.921 -7.860 1.00 84.38 73 GLN A CA 1
ATOM 541 C C . GLN A 1 73 ? 1.794 -5.325 -7.330 1.00 84.38 73 GLN A C 1
ATOM 543 O O . GLN A 1 73 ? 0.893 -5.988 -6.809 1.00 84.38 73 GLN A O 1
ATOM 548 N N . SER A 1 74 ? 3.063 -5.728 -7.437 1.00 80.75 74 SER A N 1
ATOM 549 C CA . SER A 1 74 ? 3.641 -6.987 -6.955 1.00 80.75 74 SER A CA 1
ATOM 550 C C . SER A 1 74 ? 4.109 -6.955 -5.498 1.00 80.75 74 SER A C 1
ATOM 552 O O . SER A 1 74 ? 4.260 -8.023 -4.916 1.00 80.75 74 SER A O 1
ATOM 554 N N . ALA A 1 75 ? 4.322 -5.779 -4.895 1.00 84.81 75 ALA A N 1
ATOM 555 C CA . ALA A 1 75 ? 4.792 -5.665 -3.515 1.00 84.81 75 ALA A CA 1
ATOM 556 C C . ALA A 1 75 ? 3.863 -6.422 -2.548 1.00 84.81 75 ALA A C 1
ATOM 558 O O . ALA A 1 75 ? 2.663 -6.137 -2.463 1.00 84.81 75 ALA A O 1
ATOM 559 N N . VAL A 1 76 ? 4.434 -7.400 -1.845 1.00 87.25 76 VAL A N 1
ATOM 560 C CA . VAL A 1 76 ? 3.727 -8.315 -0.941 1.00 87.25 76 VAL A CA 1
ATOM 561 C C . VAL A 1 76 ? 3.717 -7.711 0.472 1.00 87.25 76 VAL A C 1
ATOM 563 O O . VAL A 1 76 ? 4.760 -7.234 0.919 1.00 87.25 76 VAL A O 1
ATOM 566 N N . PRO A 1 77 ? 2.580 -7.706 1.193 1.00 87.00 77 PRO A N 1
ATOM 567 C CA . PRO A 1 77 ? 2.537 -7.246 2.580 1.00 87.00 77 PRO A CA 1
ATOM 568 C C . PRO A 1 77 ? 3.396 -8.131 3.495 1.00 87.00 77 PRO A C 1
ATOM 570 O O . PRO A 1 77 ? 3.447 -9.351 3.333 1.00 87.00 77 PRO A O 1
ATOM 573 N N . ILE A 1 78 ? 4.025 -7.512 4.496 1.00 82.31 78 ILE A N 1
ATOM 574 C CA . ILE A 1 78 ? 4.803 -8.210 5.526 1.00 82.31 78 ILE A CA 1
ATOM 575 C C . ILE A 1 78 ? 3.876 -9.136 6.332 1.00 82.31 78 ILE A C 1
ATOM 577 O O . ILE A 1 78 ? 2.780 -8.741 6.732 1.00 82.31 78 ILE A O 1
ATOM 581 N N . ARG A 1 79 ? 4.320 -10.370 6.608 1.00 80.00 79 ARG A N 1
ATOM 582 C CA . ARG A 1 79 ? 3.627 -11.274 7.538 1.00 80.00 79 ARG A CA 1
ATOM 583 C C . ARG A 1 79 ? 3.795 -10.747 8.963 1.00 80.00 79 ARG A C 1
ATOM 585 O O . ARG A 1 79 ? 4.916 -10.723 9.460 1.00 80.00 79 ARG A O 1
ATOM 592 N N . LEU A 1 80 ? 2.695 -10.364 9.610 1.00 78.75 80 LEU A N 1
ATOM 593 C CA . LEU A 1 80 ? 2.689 -9.820 10.970 1.00 78.75 80 LEU A CA 1
ATOM 594 C C . LEU A 1 80 ? 3.406 -10.752 11.977 1.00 78.75 80 LEU A C 1
ATOM 596 O O . LEU A 1 80 ? 2.947 -11.879 12.186 1.00 78.75 80 LEU A O 1
ATOM 600 N N . PRO A 1 81 ? 4.488 -10.296 12.637 1.00 75.25 81 PRO A N 1
ATOM 601 C CA . PRO A 1 81 ? 5.098 -11.010 13.755 1.00 75.25 81 PRO A CA 1
ATOM 602 C C . PRO A 1 81 ? 4.158 -11.060 14.969 1.00 75.25 81 PRO A C 1
ATOM 604 O O . PRO A 1 81 ? 3.597 -10.042 15.379 1.00 75.25 81 PRO A O 1
ATOM 607 N N . ALA A 1 82 ? 3.999 -12.243 15.572 1.00 74.88 82 ALA A N 1
ATOM 608 C CA . ALA A 1 82 ? 3.007 -12.483 16.627 1.00 74.88 82 ALA A CA 1
ATOM 609 C C . ALA A 1 82 ? 3.185 -11.591 17.875 1.00 74.88 82 ALA A C 1
ATOM 611 O O . ALA A 1 82 ? 2.209 -11.241 18.534 1.00 74.88 82 ALA A O 1
ATOM 612 N N . ASN A 1 83 ? 4.415 -11.167 18.177 1.00 76.31 83 ASN A N 1
ATOM 613 C CA . ASN A 1 83 ? 4.711 -10.269 19.294 1.00 76.31 83 ASN A CA 1
ATOM 614 C C . ASN A 1 83 ? 4.074 -8.876 19.137 1.00 76.31 83 ASN A C 1
ATOM 616 O O . ASN A 1 83 ? 3.596 -8.333 20.131 1.00 76.31 83 ASN A O 1
ATOM 620 N N . LEU A 1 84 ? 4.011 -8.319 17.919 1.00 75.31 84 LEU A N 1
ATOM 621 C CA . LEU A 1 84 ? 3.418 -6.992 17.684 1.00 75.31 84 LEU A CA 1
ATOM 622 C C . LEU A 1 84 ? 1.902 -6.995 17.914 1.00 75.31 84 LEU A C 1
ATOM 624 O O . LEU A 1 84 ? 1.344 -6.025 18.426 1.00 75.31 84 LEU A O 1
ATOM 628 N N . LYS A 1 85 ? 1.238 -8.105 17.575 1.00 79.69 85 LYS A N 1
ATOM 629 C CA . LYS A 1 85 ? -0.189 -8.299 17.842 1.00 79.69 85 LYS A CA 1
ATOM 630 C C . LYS A 1 85 ? -0.467 -8.348 19.344 1.00 79.69 85 LYS A C 1
ATOM 632 O O . LYS A 1 85 ? -1.298 -7.589 19.833 1.00 79.69 85 LYS A O 1
ATOM 637 N N . ASN A 1 86 ? 0.288 -9.169 20.076 1.00 78.25 86 ASN A N 1
ATOM 638 C CA . ASN A 1 86 ? 0.129 -9.330 21.523 1.00 78.25 86 ASN A CA 1
ATOM 639 C C . ASN A 1 86 ? 0.362 -8.011 22.286 1.00 78.25 86 ASN A C 1
ATOM 641 O O . ASN A 1 86 ? -0.381 -7.709 23.214 1.00 78.25 86 ASN A O 1
ATOM 645 N N . GLN A 1 87 ? 1.351 -7.206 21.877 1.00 75.81 87 GLN A N 1
ATOM 646 C CA . GLN A 1 87 ? 1.616 -5.882 22.464 1.00 75.81 87 GLN A CA 1
ATOM 647 C C . GLN A 1 87 ? 0.447 -4.901 22.279 1.00 75.81 87 GLN A C 1
ATOM 649 O O . GLN A 1 87 ? 0.174 -4.093 23.163 1.00 75.81 87 GLN A O 1
ATOM 654 N N . PHE A 1 88 ? -0.262 -4.974 21.150 1.00 79.94 88 PHE A N 1
ATOM 655 C CA . PHE A 1 88 ? -1.436 -4.140 20.896 1.00 79.94 88 PHE A CA 1
ATOM 656 C C . PHE A 1 88 ? -2.681 -4.655 21.633 1.00 79.94 88 PHE A C 1
ATOM 658 O O . PHE A 1 88 ? -3.402 -3.874 22.249 1.00 79.94 88 PHE A O 1
ATOM 665 N N . GLU A 1 89 ? -2.929 -5.968 21.610 1.00 77.31 89 GLU A N 1
ATOM 666 C CA . GLU A 1 89 ? -4.094 -6.588 22.262 1.00 77.31 89 GLU A CA 1
ATOM 667 C C . GLU A 1 89 ? -4.022 -6.499 23.805 1.00 77.31 89 GLU A C 1
ATOM 669 O O . GLU A 1 89 ? -5.054 -6.531 24.463 1.00 77.31 89 GLU A O 1
ATOM 674 N N . GLN A 1 90 ? -2.840 -6.254 24.391 1.00 73.81 90 GLN A N 1
ATOM 675 C CA . GLN A 1 90 ? -2.681 -5.878 25.808 1.00 73.81 90 GLN A CA 1
ATOM 676 C C . GLN A 1 90 ? -3.177 -4.459 26.158 1.00 73.81 90 GLN A C 1
ATOM 678 O O . GLN A 1 90 ? -3.359 -4.161 27.337 1.00 73.81 90 GLN A O 1
ATOM 683 N N . ARG A 1 91 ? -3.373 -3.569 25.173 1.00 73.06 91 ARG A N 1
ATOM 684 C CA . ARG A 1 91 ? -3.705 -2.148 25.396 1.00 73.06 91 ARG A CA 1
ATOM 685 C C . ARG A 1 91 ? -5.204 -1.833 25.299 1.00 73.06 91 ARG A C 1
ATOM 687 O O . ARG A 1 91 ? -5.626 -0.795 25.801 1.00 73.06 91 ARG A O 1
ATOM 694 N N . PHE A 1 92 ? -6.007 -2.703 24.684 1.00 70.94 92 PHE A N 1
ATOM 695 C CA . PHE A 1 92 ? -7.424 -2.448 24.394 1.00 70.94 92 PHE A CA 1
ATOM 696 C C . PHE A 1 92 ? -8.307 -3.611 24.856 1.00 70.94 92 PHE A C 1
ATOM 698 O O . PHE A 1 92 ? -8.083 -4.749 24.461 1.00 70.94 92 PHE A O 1
ATOM 705 N N . SER A 1 93 ? -9.318 -3.316 25.684 1.00 69.56 93 SER A N 1
ATOM 706 C CA . SER A 1 93 ? -10.139 -4.339 26.360 1.00 69.56 93 SER A CA 1
ATOM 707 C C . SER A 1 93 ? -11.510 -4.605 25.718 1.00 69.56 93 SER A C 1
ATOM 709 O O . SER A 1 93 ? -12.056 -5.684 25.928 1.00 69.56 93 SER A O 1
ATOM 711 N N . SER A 1 94 ? -12.064 -3.666 24.935 1.00 73.12 94 SER A N 1
ATOM 712 C CA . SER A 1 94 ? -13.391 -3.790 24.298 1.00 73.12 94 SER A CA 1
ATOM 713 C C . SER A 1 94 ? -13.435 -3.151 22.898 1.00 73.12 94 SER A C 1
ATOM 715 O O . SER A 1 94 ? -12.689 -2.196 22.658 1.00 73.12 94 SER A O 1
ATOM 717 N N . PRO A 1 95 ? -14.306 -3.610 21.972 1.00 70.56 95 PRO A N 1
ATOM 718 C CA . PRO A 1 95 ? -14.508 -2.964 20.671 1.00 70.56 95 PRO A CA 1
ATOM 719 C C . PRO A 1 95 ? -15.141 -1.566 20.754 1.00 70.56 95 PRO A C 1
ATOM 721 O O . PRO A 1 95 ? -14.746 -0.678 20.004 1.00 70.56 95 PRO A O 1
ATOM 724 N N . GLU A 1 96 ? -16.098 -1.342 21.658 1.00 68.88 96 GLU A N 1
ATOM 725 C CA . GLU A 1 96 ? -16.763 -0.039 21.815 1.00 68.88 96 GLU A CA 1
ATOM 726 C C . GLU A 1 96 ? -15.796 1.016 22.372 1.00 68.88 96 GLU A C 1
ATOM 728 O O . GLU A 1 96 ? -15.745 2.143 21.875 1.00 68.88 96 GLU A O 1
ATOM 733 N N . ASP A 1 97 ? -14.970 0.622 23.348 1.00 74.50 97 ASP A N 1
ATOM 734 C CA . ASP A 1 97 ? -13.886 1.454 23.880 1.00 74.50 97 ASP A CA 1
ATOM 735 C C . ASP A 1 97 ? -12.857 1.802 22.798 1.00 74.50 97 ASP A C 1
ATOM 737 O O . ASP A 1 97 ? -12.335 2.917 22.778 1.00 74.50 97 ASP A O 1
ATOM 741 N N . LEU A 1 98 ? -12.567 0.863 21.888 1.00 82.25 98 LEU A N 1
ATOM 742 C CA . LEU A 1 98 ? -11.606 1.051 20.804 1.00 82.25 98 LEU A CA 1
ATOM 743 C C . LEU A 1 98 ? -12.053 2.166 19.849 1.00 82.25 98 LEU A C 1
ATOM 745 O O . LEU A 1 98 ? -11.301 3.121 19.660 1.00 82.25 98 LEU A O 1
ATOM 749 N N . ASP A 1 99 ? -13.260 2.095 19.279 1.00 80.69 99 ASP A N 1
ATOM 750 C CA . ASP A 1 99 ? -13.732 3.124 18.335 1.00 80.69 99 ASP A CA 1
ATOM 751 C C . ASP A 1 99 ? -13.825 4.507 19.020 1.00 80.69 99 ASP A C 1
ATOM 753 O O . ASP A 1 99 ? -13.439 5.516 18.421 1.00 80.69 99 ASP A O 1
ATOM 757 N N . ALA A 1 100 ? -14.235 4.579 20.293 1.00 81.38 100 ALA A N 1
ATOM 758 C CA . ALA A 1 100 ? -14.272 5.834 21.053 1.00 81.38 100 ALA A CA 1
ATOM 759 C C . ALA A 1 100 ? -12.868 6.423 21.313 1.00 81.38 100 ALA A C 1
ATOM 761 O O . ALA A 1 100 ? -12.620 7.598 21.019 1.00 81.38 100 ALA A O 1
ATOM 762 N N . GLN A 1 101 ? -11.929 5.614 21.817 1.00 84.12 101 GLN A N 1
ATOM 763 C CA . GLN A 1 101 ? -10.554 6.048 22.093 1.00 84.12 101 GLN A CA 1
ATOM 764 C C . GLN A 1 101 ? -9.812 6.436 20.812 1.00 84.12 101 GLN A C 1
ATOM 766 O O . GLN A 1 101 ? -9.142 7.470 20.780 1.00 84.12 101 GLN A O 1
ATOM 771 N N . LEU A 1 102 ? -9.954 5.650 19.739 1.00 87.00 102 LEU A N 1
ATOM 772 C CA . LEU A 1 102 ? -9.321 5.951 18.457 1.00 87.00 102 LEU A CA 1
ATOM 773 C C . LEU A 1 102 ? -9.849 7.257 17.861 1.00 87.00 102 LEU A C 1
ATOM 775 O O . LEU A 1 102 ? -9.042 8.040 17.371 1.00 87.00 102 LEU A O 1
ATOM 779 N N . ASN A 1 103 ? -11.156 7.540 17.930 1.00 86.31 103 ASN A N 1
ATOM 780 C CA . ASN A 1 103 ? -11.686 8.831 17.476 1.00 86.31 103 ASN A CA 1
ATOM 781 C C . ASN A 1 103 ? -11.116 10.004 18.292 1.00 86.31 103 ASN A C 1
ATOM 783 O O . ASN A 1 103 ? -10.701 11.000 17.705 1.00 86.31 103 ASN A O 1
ATOM 787 N N . GLY A 1 104 ? -10.999 9.873 19.620 1.00 86.00 104 GLY A N 1
ATOM 788 C CA . GLY A 1 104 ? -10.353 10.891 20.459 1.00 86.00 104 GLY A CA 1
ATOM 789 C C . GLY A 1 104 ? -8.877 11.129 20.101 1.00 86.00 104 GLY A C 1
ATOM 790 O O . GLY A 1 104 ? -8.442 12.274 19.971 1.00 86.00 104 GLY A O 1
ATOM 791 N N . ILE A 1 105 ? -8.113 10.056 19.878 1.00 87.38 105 ILE A N 1
ATOM 792 C CA . ILE A 1 105 ? -6.692 10.111 19.488 1.00 87.38 105 ILE A CA 1
ATOM 793 C C . ILE A 1 105 ? -6.512 10.705 18.083 1.00 87.38 105 ILE A C 1
ATOM 795 O O . ILE A 1 105 ? -5.612 11.512 17.865 1.00 87.38 105 ILE A O 1
ATOM 799 N N . LEU A 1 106 ? -7.360 10.323 17.126 1.00 87.38 106 LEU A N 1
ATOM 800 C CA . LEU A 1 106 ? -7.249 10.727 15.721 1.00 87.38 106 LEU A CA 1
ATOM 801 C C . LEU A 1 106 ? -7.796 12.138 15.448 1.00 87.38 106 LEU A C 1
ATOM 803 O O . LEU A 1 106 ? -7.333 12.790 14.511 1.00 87.38 106 LEU A O 1
ATOM 807 N N . ALA A 1 107 ? -8.717 12.631 16.283 1.00 84.44 107 ALA A N 1
ATOM 808 C CA . ALA A 1 107 ? -9.145 14.031 16.301 1.00 84.44 107 ALA A CA 1
ATOM 809 C C . ALA A 1 107 ? -8.182 14.951 17.083 1.00 84.44 107 ALA A C 1
ATOM 811 O O . ALA A 1 107 ? -8.234 16.172 16.925 1.00 84.44 107 ALA A O 1
ATOM 812 N N . SER A 1 108 ? -7.297 14.394 17.918 1.00 83.88 108 SER A N 1
ATOM 813 C CA . SER A 1 108 ? -6.302 15.175 18.662 1.00 83.88 108 SER A CA 1
ATOM 814 C C . SER A 1 108 ? -5.210 15.707 17.733 1.00 83.88 108 SER A C 1
ATOM 816 O O . SER A 1 108 ? -4.567 14.951 17.004 1.00 83.88 108 SER A O 1
ATOM 818 N N . ALA A 1 109 ? -4.945 17.014 17.801 1.00 79.06 109 ALA A N 1
ATOM 819 C CA . ALA A 1 109 ? -3.961 17.715 16.970 1.00 79.06 109 ALA A CA 1
ATOM 820 C C . ALA A 1 109 ? -2.496 17.471 17.410 1.00 79.06 109 ALA A C 1
ATOM 822 O O . ALA A 1 109 ? -1.717 18.408 17.581 1.00 79.06 109 ALA A O 1
ATOM 823 N N . ILE A 1 110 ? -2.122 16.207 17.622 1.00 86.12 110 ILE A N 1
ATOM 824 C CA . ILE A 1 110 ? -0.768 15.792 18.008 1.00 86.12 110 ILE A CA 1
ATOM 825 C C . ILE A 1 110 ? 0.176 16.020 16.810 1.00 86.12 110 ILE A C 1
ATOM 827 O O . ILE A 1 110 ? -0.090 15.487 15.725 1.00 86.12 110 ILE A O 1
ATOM 831 N N . PRO A 1 111 ? 1.260 16.807 16.957 1.00 88.44 111 PRO A N 1
ATOM 832 C CA . PRO A 1 111 ? 2.162 17.123 15.854 1.00 88.44 111 PRO A CA 1
ATOM 833 C C . PRO A 1 111 ? 3.049 15.921 15.469 1.00 88.44 111 PRO A C 1
ATOM 835 O O . PRO A 1 111 ? 3.460 15.167 16.354 1.00 88.44 111 PRO A O 1
ATOM 838 N N . PRO A 1 112 ? 3.415 15.762 14.180 1.00 89.19 112 PRO A N 1
ATOM 839 C CA . PRO A 1 112 ? 4.321 14.700 13.743 1.00 89.19 112 PRO A CA 1
ATOM 840 C C . PRO A 1 112 ? 5.690 14.760 14.424 1.00 89.19 112 PRO A C 1
ATOM 842 O O . PRO A 1 112 ? 6.320 15.815 14.482 1.00 89.19 112 PRO A O 1
ATOM 845 N N . THR A 1 113 ? 6.175 13.608 14.888 1.00 91.62 113 THR A N 1
ATOM 846 C CA . THR A 1 113 ? 7.522 13.453 15.460 1.00 91.62 113 THR A CA 1
ATOM 847 C C . THR A 1 113 ? 8.583 13.331 14.362 1.00 91.62 113 THR A C 1
ATOM 849 O O . THR A 1 113 ? 8.267 12.966 13.229 1.00 91.62 113 THR A O 1
ATOM 852 N N . ASN A 1 114 ? 9.860 13.573 14.684 1.00 92.94 114 ASN A N 1
ATOM 853 C CA . ASN A 1 114 ? 10.966 13.473 13.715 1.00 92.94 114 ASN A CA 1
ATOM 854 C C . ASN A 1 114 ? 11.002 12.118 12.984 1.00 92.94 114 ASN A C 1
ATOM 856 O O . ASN A 1 114 ? 11.175 12.094 11.769 1.00 92.94 114 ASN A O 1
ATOM 860 N N . SER A 1 115 ? 10.706 11.010 13.674 1.00 91.31 115 SER A N 1
ATOM 861 C CA . SER A 1 115 ? 10.629 9.687 13.036 1.00 91.31 115 SER A CA 1
ATOM 862 C C . SER A 1 115 ? 9.535 9.606 11.960 1.00 91.31 115 SER A C 1
ATOM 864 O O . SER A 1 115 ? 9.727 8.946 10.943 1.00 91.31 115 SER A O 1
ATOM 866 N N . VAL A 1 116 ? 8.413 10.323 12.113 1.00 93.75 116 VAL A N 1
ATOM 867 C CA . VAL A 1 116 ? 7.388 10.429 11.057 1.00 93.75 116 VAL A CA 1
ATOM 868 C C . VAL A 1 116 ? 7.912 11.236 9.862 1.00 93.75 116 VAL A C 1
ATOM 870 O O . VAL A 1 116 ? 7.649 10.863 8.721 1.00 93.75 116 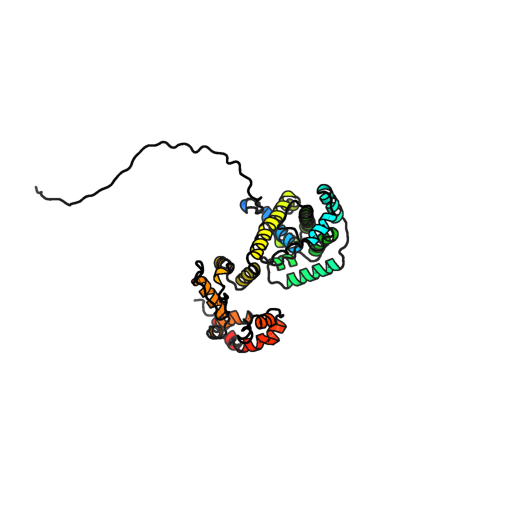VAL A O 1
ATOM 873 N N . TYR A 1 117 ? 8.693 12.303 10.079 1.00 93.94 117 TYR A N 1
ATOM 874 C CA . TYR A 1 117 ? 9.350 13.026 8.976 1.00 93.94 117 TYR A CA 1
ATOM 875 C C . TYR A 1 117 ? 10.352 12.133 8.226 1.00 93.94 117 TYR A C 1
ATOM 877 O O . TYR A 1 117 ? 10.321 12.097 6.996 1.00 93.94 117 TYR A O 1
ATOM 885 N N . GLU A 1 118 ? 11.190 11.387 8.947 1.00 93.88 118 GLU A N 1
ATOM 886 C CA . GLU A 1 118 ? 12.189 10.461 8.392 1.00 93.88 118 GLU A CA 1
ATOM 887 C C . GLU A 1 118 ? 11.537 9.330 7.580 1.00 93.88 118 GLU A C 1
ATOM 889 O O . GLU A 1 118 ? 11.912 9.095 6.429 1.00 93.88 118 GLU A O 1
ATOM 894 N N . GLN A 1 119 ? 10.507 8.676 8.133 1.00 93.12 119 GLN A N 1
ATOM 895 C CA . GLN A 1 119 ? 9.751 7.618 7.449 1.00 93.12 119 GLN A CA 1
ATOM 896 C C . GLN A 1 119 ? 9.105 8.120 6.151 1.00 93.12 119 GLN A C 1
ATOM 898 O O . GLN A 1 119 ? 9.182 7.453 5.118 1.00 93.12 119 GLN A O 1
ATOM 903 N N . VAL A 1 120 ? 8.501 9.313 6.174 1.00 95.56 120 VAL A N 1
ATOM 904 C CA . VAL A 1 120 ? 7.845 9.907 4.998 1.00 95.56 120 VAL A CA 1
ATOM 905 C C . VAL A 1 120 ? 8.867 10.357 3.953 1.00 95.56 120 VAL A C 1
ATOM 907 O O . VAL A 1 120 ? 8.638 10.157 2.760 1.00 95.56 120 VAL A O 1
ATOM 910 N N . ALA A 1 121 ? 10.020 10.887 4.371 1.00 95.00 121 ALA A N 1
ATOM 911 C CA . ALA A 1 121 ? 11.119 11.216 3.465 1.00 95.00 121 ALA A CA 1
ATOM 912 C C . ALA A 1 121 ? 11.662 9.961 2.756 1.00 95.00 121 ALA A C 1
ATOM 914 O O . ALA A 1 121 ? 11.799 9.965 1.530 1.00 95.00 121 ALA A O 1
ATOM 915 N N . ALA A 1 122 ? 11.887 8.866 3.492 1.00 94.50 122 ALA A N 1
ATOM 916 C CA . ALA A 1 122 ? 12.325 7.586 2.933 1.00 94.50 122 ALA A CA 1
ATOM 917 C C . ALA A 1 122 ? 11.278 6.965 1.984 1.00 94.50 122 ALA A C 1
ATOM 919 O O . ALA A 1 122 ? 11.619 6.518 0.882 1.00 94.50 122 ALA A O 1
ATOM 920 N N . PHE A 1 123 ? 9.995 6.993 2.368 1.00 94.94 123 PHE A N 1
ATOM 921 C CA . PHE A 1 123 ? 8.881 6.547 1.526 1.00 94.94 123 PHE A CA 1
ATOM 922 C C . PHE A 1 123 ? 8.815 7.341 0.214 1.00 94.94 123 PHE A C 1
ATOM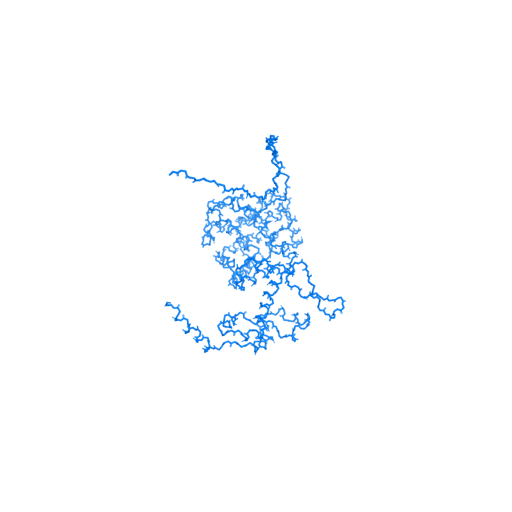 924 O O . PHE A 1 123 ? 8.761 6.746 -0.861 1.00 94.94 123 PHE A O 1
ATOM 931 N N . LEU A 1 124 ? 8.878 8.675 0.277 1.00 95.31 124 LEU A N 1
ATOM 932 C CA . LEU A 1 124 ? 8.820 9.547 -0.900 1.00 95.31 124 LEU A CA 1
ATOM 933 C C . LEU A 1 124 ? 10.057 9.440 -1.794 1.00 95.31 124 LEU A C 1
ATOM 935 O O . LEU A 1 124 ? 9.923 9.516 -3.014 1.00 95.31 124 LEU A O 1
ATOM 939 N N . HIS A 1 125 ? 11.245 9.258 -1.217 1.00 94.12 125 HIS A N 1
ATOM 940 C CA . HIS A 1 125 ? 12.465 8.987 -1.976 1.00 94.12 125 HIS A CA 1
ATOM 941 C C . HIS A 1 125 ? 12.312 7.695 -2.792 1.00 94.12 125 HIS A C 1
ATOM 943 O O . HIS A 1 125 ? 12.475 7.702 -4.012 1.00 94.12 125 HIS A O 1
ATOM 949 N N . THR A 1 126 ? 11.879 6.614 -2.139 1.00 93.12 126 THR A N 1
ATOM 950 C CA . THR A 1 126 ? 11.616 5.322 -2.792 1.00 93.12 126 THR A CA 1
ATOM 951 C C . THR A 1 126 ? 10.511 5.438 -3.848 1.00 93.12 126 THR A C 1
ATOM 953 O O . THR A 1 126 ? 10.671 4.955 -4.966 1.00 93.12 126 THR A O 1
ATOM 956 N N . ALA A 1 127 ? 9.419 6.148 -3.548 1.00 92.94 127 ALA A N 1
ATOM 957 C CA . ALA A 1 127 ? 8.300 6.345 -4.471 1.00 92.94 127 ALA A CA 1
ATOM 958 C C . ALA A 1 127 ? 8.684 7.121 -5.745 1.00 92.94 127 ALA A C 1
ATOM 960 O O . ALA A 1 127 ? 8.125 6.866 -6.807 1.00 92.94 127 ALA A O 1
ATOM 961 N N . ARG A 1 128 ? 9.644 8.051 -5.654 1.00 92.12 128 ARG A N 1
ATOM 962 C CA . ARG A 1 128 ? 10.166 8.811 -6.803 1.00 92.12 128 ARG A CA 1
ATOM 963 C C . ARG A 1 128 ? 11.215 8.037 -7.605 1.00 92.12 128 ARG A C 1
ATOM 965 O O . ARG A 1 128 ? 11.330 8.265 -8.802 1.00 92.12 128 ARG A O 1
ATOM 972 N N . ALA A 1 129 ? 11.955 7.130 -6.965 1.00 89.38 129 ALA A N 1
ATOM 973 C CA . ALA A 1 129 ? 12.966 6.294 -7.615 1.00 89.38 129 ALA A CA 1
ATOM 974 C C . ALA A 1 129 ? 12.386 5.055 -8.332 1.00 89.38 129 ALA A C 1
ATOM 976 O O . ALA A 1 129 ? 13.048 4.472 -9.189 1.00 89.38 129 ALA A O 1
ATOM 977 N N . MET A 1 130 ? 11.167 4.623 -7.988 1.00 86.38 130 MET A N 1
ATOM 978 C CA . MET A 1 130 ? 10.536 3.434 -8.571 1.00 86.38 130 MET A CA 1
ATOM 979 C C . MET A 1 130 ? 9.762 3.736 -9.860 1.00 86.38 130 MET A C 1
ATOM 981 O O . MET A 1 130 ? 8.771 4.466 -9.842 1.00 86.38 130 MET A O 1
ATOM 985 N N . ASN A 1 131 ? 10.118 3.053 -10.953 1.00 82.44 131 ASN A N 1
ATOM 986 C CA . ASN A 1 131 ? 9.334 3.037 -12.192 1.00 82.44 131 ASN A CA 1
ATOM 987 C C . ASN A 1 131 ? 8.048 2.194 -12.030 1.00 82.44 131 ASN A C 1
ATOM 989 O O . ASN A 1 131 ? 7.971 1.042 -12.443 1.00 82.44 131 ASN A O 1
ATOM 993 N N . SER A 1 132 ? 7.049 2.741 -11.338 1.00 87.50 132 SER A N 1
ATOM 994 C CA . SER A 1 132 ? 5.784 2.068 -11.023 1.00 87.50 132 SER A CA 1
ATOM 995 C C . SER A 1 132 ? 4.650 3.086 -10.998 1.00 87.50 132 SER A C 1
ATOM 997 O O . SER A 1 132 ? 4.729 4.075 -10.273 1.00 87.50 132 SER A O 1
ATOM 999 N N . GLN A 1 133 ? 3.540 2.819 -11.698 1.00 89.81 133 GLN A N 1
ATOM 1000 C CA . GLN A 1 133 ? 2.354 3.689 -11.633 1.00 89.81 133 GLN A CA 1
ATOM 1001 C C . GLN A 1 133 ? 1.840 3.845 -10.194 1.00 89.81 133 GLN A C 1
ATOM 1003 O O . GLN A 1 133 ? 1.407 4.920 -9.806 1.00 89.81 133 GLN A O 1
ATOM 1008 N N . THR A 1 134 ? 1.934 2.795 -9.370 1.00 92.12 134 THR A N 1
ATOM 1009 C CA . THR A 1 134 ? 1.554 2.854 -7.947 1.00 92.12 134 THR A CA 1
ATOM 1010 C C . THR A 1 134 ? 2.485 3.762 -7.136 1.00 92.12 134 THR A C 1
ATOM 1012 O O . THR A 1 134 ? 2.024 4.415 -6.204 1.00 92.12 134 THR A O 1
ATOM 1015 N N . ALA A 1 135 ? 3.766 3.840 -7.503 1.00 93.06 135 ALA A N 1
ATOM 1016 C CA . ALA A 1 135 ? 4.738 4.715 -6.857 1.00 93.06 135 ALA A CA 1
ATOM 1017 C C . ALA A 1 135 ? 4.574 6.175 -7.312 1.00 93.06 135 ALA A C 1
ATOM 1019 O O . ALA A 1 135 ? 4.531 7.074 -6.475 1.00 93.06 135 ALA A O 1
ATOM 1020 N N . SER A 1 136 ? 4.362 6.393 -8.615 1.00 94.31 136 SER A N 1
ATOM 1021 C CA . SER A 1 136 ? 4.038 7.700 -9.199 1.00 94.31 136 SER A CA 1
ATOM 1022 C C . SER A 1 136 ? 2.737 8.273 -8.623 1.00 94.31 136 SER A C 1
ATOM 1024 O O . SER A 1 136 ? 2.732 9.392 -8.111 1.00 94.31 136 SER A O 1
ATOM 1026 N N . ASP A 1 137 ? 1.656 7.484 -8.600 1.00 95.62 137 ASP A N 1
ATOM 1027 C CA . ASP A 1 137 ? 0.378 7.875 -7.994 1.00 95.62 137 ASP A CA 1
ATOM 1028 C C . ASP A 1 137 ? 0.549 8.206 -6.500 1.00 95.62 137 ASP A C 1
ATOM 1030 O O . ASP A 1 137 ? 0.012 9.209 -6.036 1.00 95.62 137 ASP A O 1
ATOM 1034 N N . ALA A 1 138 ? 1.330 7.419 -5.746 1.00 95.88 138 ALA A N 1
ATOM 1035 C CA . ALA A 1 138 ? 1.613 7.699 -4.337 1.00 95.88 138 ALA A CA 1
ATOM 1036 C C . ALA A 1 138 ? 2.404 9.006 -4.150 1.00 95.88 138 ALA A C 1
ATOM 1038 O O . ALA A 1 138 ? 1.995 9.859 -3.363 1.00 95.88 138 ALA A O 1
ATOM 1039 N N . ALA A 1 139 ? 3.489 9.212 -4.903 1.00 95.38 139 ALA A N 1
ATOM 1040 C CA . ALA A 1 139 ? 4.288 10.438 -4.853 1.00 95.38 139 ALA A CA 1
ATOM 1041 C C . ALA A 1 139 ? 3.475 11.688 -5.247 1.00 95.38 139 ALA A C 1
ATOM 1043 O O . ALA A 1 139 ? 3.721 12.773 -4.715 1.00 95.38 139 ALA A O 1
ATOM 1044 N N . ARG A 1 140 ? 2.479 11.528 -6.131 1.00 95.62 140 ARG A N 1
ATOM 1045 C CA . ARG A 1 140 ? 1.536 12.574 -6.553 1.00 95.62 140 ARG A CA 1
ATOM 1046 C C . ARG A 1 140 ? 0.472 12.950 -5.520 1.00 95.62 140 ARG A C 1
ATOM 1048 O O . ARG A 1 140 ? -0.144 13.996 -5.703 1.00 95.62 140 ARG A O 1
ATOM 1055 N N . VAL A 1 141 ? 0.248 12.157 -4.465 1.00 96.00 141 VAL A N 1
ATOM 1056 C CA . VAL A 1 141 ? -0.705 12.524 -3.396 1.00 96.00 141 VAL A CA 1
ATOM 1057 C C . VAL A 1 141 ? -0.239 13.800 -2.698 1.00 96.00 141 VAL A C 1
ATOM 1059 O O . VAL A 1 141 ? -1.022 14.728 -2.546 1.00 96.00 141 VAL A O 1
ATOM 1062 N N . GLY A 1 142 ? 1.045 13.868 -2.330 1.00 93.00 142 GLY A N 1
ATOM 1063 C CA . GLY A 1 142 ? 1.673 15.036 -1.710 1.00 93.00 142 GLY A CA 1
ATOM 1064 C C . GLY A 1 142 ? 2.231 14.765 -0.309 1.00 93.00 142 GLY A C 1
ATOM 1065 O O . GLY A 1 142 ? 1.637 14.056 0.501 1.00 93.00 142 GLY A O 1
ATOM 1066 N N . ASP A 1 143 ? 3.387 15.368 -0.025 1.00 94.81 143 ASP A N 1
ATOM 1067 C CA . ASP A 1 143 ? 4.188 15.146 1.188 1.00 94.81 143 ASP A CA 1
ATOM 1068 C C . ASP A 1 143 ? 3.418 15.394 2.498 1.00 94.81 143 ASP A C 1
ATOM 1070 O O . ASP A 1 143 ? 3.381 14.532 3.373 1.00 94.81 143 ASP A O 1
ATOM 1074 N N . HIS A 1 144 ? 2.741 16.538 2.611 1.00 94.06 144 HIS A N 1
ATOM 1075 C CA . HIS A 1 144 ? 1.995 16.913 3.813 1.00 94.06 144 HIS A CA 1
ATOM 1076 C C . HIS A 1 144 ? 0.799 15.986 4.095 1.00 94.06 144 HIS A C 1
ATOM 1078 O O . HIS A 1 144 ? 0.530 15.673 5.256 1.00 94.06 144 HIS A O 1
ATOM 1084 N N . TYR A 1 145 ? 0.124 15.480 3.056 1.00 96.31 145 TYR A N 1
ATOM 1085 C CA . TYR A 1 145 ? -0.934 14.483 3.215 1.00 96.31 145 TYR A CA 1
ATOM 1086 C C . TYR A 1 145 ? -0.372 13.136 3.671 1.00 96.31 145 TYR A C 1
ATOM 1088 O O . TYR A 1 145 ? -0.897 12.550 4.611 1.00 96.31 145 TYR A O 1
ATOM 1096 N N . ILE A 1 146 ? 0.723 12.659 3.070 1.00 96.50 146 ILE A N 1
ATOM 1097 C CA . ILE A 1 146 ? 1.365 11.401 3.485 1.00 96.50 146 ILE A CA 1
ATOM 1098 C C . ILE A 1 146 ? 1.877 11.518 4.931 1.00 96.50 146 ILE A C 1
ATOM 1100 O O . ILE A 1 146 ? 1.672 10.600 5.722 1.00 96.50 146 ILE A O 1
ATOM 1104 N N . ARG A 1 147 ? 2.416 12.680 5.329 1.00 95.75 147 ARG A N 1
ATOM 1105 C CA . ARG A 1 147 ? 2.752 12.983 6.730 1.00 95.75 147 ARG A CA 1
ATOM 1106 C C . ARG A 1 147 ? 1.537 12.938 7.655 1.00 95.75 147 ARG A C 1
ATOM 1108 O O . ARG A 1 147 ? 1.644 12.366 8.733 1.00 95.75 147 ARG A O 1
ATOM 1115 N N . SER A 1 148 ? 0.384 13.467 7.242 1.00 94.62 148 SER A N 1
ATOM 1116 C CA . SER A 1 148 ? -0.868 13.349 8.007 1.00 94.62 148 SER A CA 1
ATOM 1117 C C . SER A 1 148 ? -1.298 11.885 8.194 1.00 94.62 148 SER A C 1
ATOM 1119 O O . SER A 1 148 ? -1.685 11.500 9.297 1.00 94.62 148 SER A O 1
ATOM 1121 N N . VAL A 1 149 ? -1.151 11.049 7.160 1.00 95.69 149 VAL A N 1
ATOM 1122 C CA . VAL A 1 149 ? -1.479 9.612 7.209 1.00 95.69 149 VAL A CA 1
ATOM 1123 C C . VAL A 1 149 ? -0.538 8.840 8.138 1.00 95.69 149 VAL A C 1
ATOM 1125 O O . VAL A 1 149 ? -1.011 8.137 9.027 1.00 95.69 149 VAL A O 1
ATOM 1128 N N . TYR A 1 150 ? 0.781 9.006 8.005 1.00 95.12 150 TYR A N 1
ATOM 1129 C CA . TYR A 1 150 ? 1.745 8.346 8.899 1.00 95.12 150 TYR A CA 1
ATOM 1130 C C . TYR A 1 150 ? 1.639 8.856 10.349 1.00 95.12 150 TYR A C 1
ATOM 1132 O O . TYR A 1 150 ? 1.802 8.076 11.286 1.00 95.12 150 TYR A O 1
ATOM 1140 N N . ASN A 1 151 ? 1.282 10.128 10.560 1.00 94.56 151 ASN A N 1
ATOM 1141 C CA . ASN A 1 151 ? 1.015 10.661 11.898 1.00 94.56 151 ASN A CA 1
ATOM 1142 C C . ASN A 1 151 ? -0.216 10.009 12.552 1.00 94.56 151 ASN A C 1
ATOM 1144 O O . ASN A 1 151 ? -0.183 9.694 13.736 1.00 94.56 151 ASN A O 1
ATOM 1148 N N . ALA A 1 152 ? -1.281 9.734 11.790 1.00 94.06 152 ALA A N 1
ATOM 1149 C CA . ALA A 1 152 ? -2.456 9.020 12.301 1.00 94.06 152 ALA A CA 1
ATOM 1150 C C . ALA A 1 152 ? -2.115 7.596 12.792 1.00 94.06 152 ALA A C 1
ATOM 1152 O O . ALA A 1 152 ? -2.620 7.162 13.828 1.00 94.06 152 ALA A O 1
ATOM 1153 N N . VAL A 1 153 ? -1.217 6.894 12.088 1.00 93.44 153 VAL A N 1
ATOM 1154 C CA . VAL A 1 153 ? -0.677 5.584 12.504 1.00 93.44 153 VAL A CA 1
ATOM 1155 C C . VAL A 1 153 ? 0.129 5.715 13.806 1.00 93.44 153 VAL A C 1
ATOM 1157 O O . VAL A 1 153 ? -0.123 4.985 14.769 1.00 93.44 153 VAL A O 1
ATOM 1160 N N . ALA A 1 154 ? 1.040 6.691 13.867 1.00 91.62 154 ALA A N 1
ATOM 1161 C CA . ALA A 1 154 ? 1.895 6.936 15.028 1.00 91.62 154 ALA A CA 1
ATOM 1162 C C . ALA A 1 154 ? 1.110 7.357 16.287 1.00 91.62 154 ALA A C 1
ATOM 1164 O O . ALA A 1 154 ? 1.389 6.846 17.371 1.00 91.62 154 ALA A O 1
ATOM 1165 N N . ASN A 1 155 ? 0.093 8.217 16.156 1.00 90.25 155 ASN A N 1
ATOM 1166 C CA . ASN A 1 155 ? -0.734 8.701 17.273 1.00 90.25 155 ASN A CA 1
ATOM 1167 C C . ASN A 1 155 ? -1.487 7.566 17.985 1.00 90.25 155 ASN A C 1
ATOM 1169 O O . ASN A 1 155 ? -1.620 7.569 19.208 1.00 90.25 155 ASN A O 1
ATOM 1173 N N . VAL A 1 156 ? -1.936 6.556 17.233 1.00 88.69 156 VAL A N 1
ATOM 1174 C CA . VAL A 1 156 ? -2.566 5.345 17.789 1.00 88.69 156 VAL A CA 1
ATOM 1175 C C . VAL A 1 156 ? -1.544 4.434 18.492 1.00 88.69 156 VAL A C 1
ATOM 1177 O O . VAL A 1 156 ? -1.912 3.582 19.302 1.00 88.69 156 VAL A O 1
ATOM 1180 N N . GLY A 1 157 ? -0.245 4.656 18.283 1.00 85.25 157 GLY A N 1
ATOM 1181 C CA . GLY A 1 157 ? 0.842 3.841 18.828 1.00 85.25 157 GLY A CA 1
ATOM 1182 C C . GLY A 1 157 ? 1.135 2.595 17.994 1.00 85.25 157 GLY A C 1
ATOM 1183 O O . GLY A 1 157 ? 1.656 1.616 18.522 1.00 85.25 157 GLY A O 1
ATOM 1184 N N . LEU A 1 158 ? 0.792 2.607 16.702 1.00 85.81 158 LEU A N 1
ATOM 1185 C CA . LEU A 1 158 ? 1.232 1.586 15.756 1.00 85.81 158 LEU A CA 1
ATOM 1186 C C . LEU A 1 158 ? 2.618 1.977 15.225 1.00 85.81 158 LEU A C 1
ATOM 1188 O O . LEU A 1 158 ? 2.766 2.995 14.557 1.00 85.81 158 LEU A O 1
ATOM 1192 N N . HIS A 1 159 ? 3.639 1.162 15.499 1.00 79.88 159 HIS A N 1
ATOM 1193 C CA . HIS A 1 159 ? 4.987 1.381 14.952 1.00 79.88 159 HIS A CA 1
ATOM 1194 C C . HIS A 1 159 ? 5.066 1.119 13.439 1.00 79.88 159 HIS A C 1
ATOM 1196 O O . HIS A 1 159 ? 5.886 1.717 12.750 1.00 79.88 159 HIS A O 1
ATOM 1202 N N . VAL A 1 160 ? 4.220 0.217 12.930 1.00 86.94 160 VAL A N 1
ATOM 1203 C CA . VAL A 1 160 ? 4.058 -0.119 11.509 1.00 86.94 160 VAL A CA 1
ATOM 1204 C C . VAL A 1 160 ? 2.581 -0.436 11.281 1.00 86.94 160 VAL A C 1
ATOM 1206 O O . VAL A 1 160 ? 1.975 -1.134 12.095 1.00 86.94 160 VAL A O 1
ATOM 1209 N N . PHE A 1 161 ? 2.000 0.036 10.176 1.00 92.75 161 PHE A N 1
ATOM 1210 C CA . PHE A 1 161 ? 0.650 -0.356 9.768 1.00 92.75 161 PHE A CA 1
ATOM 1211 C C . PHE A 1 161 ? 0.702 -1.713 9.044 1.00 92.75 161 PHE A C 1
ATOM 1213 O O . PHE A 1 161 ? 1.055 -1.797 7.866 1.00 92.75 161 PHE A O 1
ATOM 1220 N N . ALA A 1 162 ? 0.380 -2.790 9.759 1.00 92.62 162 ALA A N 1
ATOM 1221 C CA . ALA A 1 162 ? 0.564 -4.168 9.302 1.00 92.62 162 ALA A CA 1
ATOM 1222 C C . ALA A 1 162 ? -0.624 -5.059 9.725 1.00 92.62 162 ALA A C 1
ATOM 1224 O O . ALA A 1 162 ? -0.466 -5.893 10.616 1.00 92.62 162 ALA A O 1
ATOM 1225 N N . PRO A 1 163 ? -1.817 -4.904 9.113 1.00 93.69 163 PRO A N 1
ATOM 1226 C CA . PRO A 1 163 ? -3.013 -5.652 9.508 1.00 93.69 163 PRO A CA 1
ATOM 1227 C C . PRO A 1 163 ? -2.789 -7.174 9.470 1.00 93.69 163 PRO A C 1
ATOM 1229 O O . PRO A 1 163 ? -2.053 -7.693 8.630 1.00 93.69 163 PRO A O 1
ATOM 1232 N N . ASP A 1 164 ? -3.471 -7.914 10.344 1.00 92.88 164 ASP A N 1
ATOM 1233 C CA . ASP A 1 164 ? -3.455 -9.379 10.381 1.00 92.88 164 ASP A CA 1
ATOM 1234 C C . ASP A 1 164 ? -4.339 -9.937 9.252 1.00 92.88 164 ASP A C 1
ATOM 1236 O O . ASP A 1 164 ? -5.492 -10.333 9.444 1.00 92.88 164 ASP A O 1
ATOM 1240 N N . ILE A 1 165 ? -3.779 -9.935 8.039 1.00 91.81 165 ILE A N 1
ATOM 1241 C CA . ILE A 1 165 ? -4.430 -10.374 6.795 1.00 91.81 165 ILE A CA 1
ATOM 1242 C C . ILE A 1 165 ? -4.866 -11.849 6.872 1.00 91.81 165 ILE A C 1
ATOM 1244 O O . ILE A 1 165 ? -5.837 -12.255 6.222 1.00 91.81 165 ILE A O 1
ATOM 1248 N N . PHE A 1 166 ? -4.163 -12.672 7.655 1.00 89.88 166 PHE A N 1
ATOM 1249 C CA . PHE A 1 166 ? -4.405 -14.111 7.740 1.00 89.88 166 PHE A CA 1
ATOM 1250 C C . PHE A 1 166 ? -5.439 -14.483 8.807 1.00 89.88 166 PHE A C 1
ATOM 1252 O O . PHE A 1 166 ? -6.292 -15.325 8.505 1.00 89.88 166 PHE A O 1
ATOM 1259 N N . GLY A 1 167 ? -5.402 -13.835 9.974 1.00 88.19 167 GLY A N 1
ATOM 1260 C CA . GLY A 1 167 ? -6.297 -14.054 11.109 1.00 88.19 167 GLY A CA 1
ATOM 1261 C C . GLY A 1 167 ? -7.716 -13.493 10.945 1.00 88.19 167 GLY A C 1
ATOM 1262 O O . GLY A 1 167 ? -8.255 -13.400 9.840 1.00 88.19 167 GLY A O 1
ATOM 1263 N N . ASN A 1 168 ? -8.354 -13.180 12.079 1.00 89.44 168 ASN A N 1
ATOM 1264 C CA . ASN A 1 168 ? -9.746 -12.726 12.144 1.00 89.44 168 ASN A CA 1
ATOM 1265 C C . ASN A 1 168 ? -9.878 -11.243 11.731 1.00 89.44 168 ASN A C 1
ATOM 1267 O O . ASN A 1 168 ? -9.346 -10.390 12.442 1.00 89.44 168 ASN A O 1
ATOM 1271 N N . PRO A 1 169 ? -10.628 -10.897 10.666 1.00 90.75 169 PRO A N 1
ATOM 1272 C CA . PRO A 1 169 ? -10.878 -9.505 10.272 1.00 90.75 169 PRO A CA 1
ATOM 1273 C C . PRO A 1 169 ? -11.599 -8.658 11.327 1.00 90.75 169 PRO A C 1
ATOM 1275 O O . PRO A 1 169 ? -11.496 -7.438 11.290 1.00 90.75 169 PRO A O 1
ATOM 1278 N N . GLU A 1 170 ? -12.319 -9.296 12.254 1.00 90.38 170 GLU A N 1
ATOM 1279 C CA . GLU A 1 170 ? -13.083 -8.636 13.317 1.00 90.38 170 GLU A CA 1
ATOM 1280 C C . GLU A 1 170 ? -12.325 -8.639 14.676 1.00 90.38 170 GLU A C 1
ATOM 1282 O O . GLU A 1 170 ? -12.948 -8.520 15.728 1.00 90.38 170 GLU A O 1
ATOM 1287 N N . SER A 1 171 ? -10.993 -8.834 14.701 1.00 89.56 171 SER A N 1
ATOM 1288 C CA . SER A 1 171 ? -10.187 -8.666 15.930 1.00 89.56 171 SER A CA 1
ATOM 1289 C C . SER A 1 171 ? -9.939 -7.187 16.246 1.00 89.56 171 SER A C 1
ATOM 1291 O O . SER A 1 171 ? -9.859 -6.375 15.328 1.00 89.56 171 SER A O 1
ATOM 1293 N N . LEU A 1 172 ? -9.725 -6.834 17.523 1.00 89.06 172 LEU A N 1
ATOM 1294 C CA . LEU A 1 172 ? -9.419 -5.450 17.937 1.00 89.06 172 LEU A CA 1
ATOM 1295 C C . LEU A 1 172 ? -8.237 -4.859 17.148 1.00 89.06 172 LEU A C 1
ATOM 1297 O O . LEU A 1 172 ? -8.310 -3.730 16.671 1.00 89.06 172 LEU A O 1
ATOM 1301 N N . TYR A 1 173 ? -7.187 -5.656 16.928 1.00 90.19 173 TYR A N 1
ATOM 1302 C CA . TYR A 1 173 ? -6.038 -5.285 16.100 1.00 90.19 173 TYR A CA 1
ATOM 1303 C C . TYR A 1 173 ? -6.432 -4.873 14.669 1.00 90.19 173 TYR A C 1
ATOM 1305 O O . TYR A 1 173 ? -5.972 -3.852 14.155 1.00 90.19 173 TYR A O 1
ATOM 1313 N N . ASN A 1 174 ? -7.299 -5.655 14.022 1.00 92.50 174 ASN A N 1
ATOM 1314 C CA . ASN A 1 174 ? -7.724 -5.428 12.642 1.00 92.50 174 ASN A CA 1
ATOM 1315 C C . ASN A 1 174 ? -8.787 -4.330 12.514 1.00 92.50 174 ASN A C 1
ATOM 1317 O O . ASN A 1 174 ? -8.759 -3.572 11.544 1.00 92.50 174 ASN A O 1
ATOM 1321 N N . LEU A 1 175 ? -9.672 -4.194 13.504 1.00 92.31 175 LEU A N 1
ATOM 1322 C CA . LEU A 1 175 ? -10.627 -3.090 13.599 1.00 92.31 175 LEU A CA 1
ATOM 1323 C C . LEU A 1 175 ? -9.900 -1.749 13.782 1.00 92.31 175 LEU A C 1
ATOM 1325 O O . LEU A 1 175 ? -10.244 -0.779 13.111 1.00 92.31 175 LEU A O 1
ATOM 1329 N N . ALA A 1 176 ? -8.828 -1.707 14.580 1.00 92.00 176 ALA A N 1
ATOM 1330 C CA . ALA A 1 176 ? -7.993 -0.514 14.714 1.00 92.00 176 ALA A CA 1
ATOM 1331 C C . ALA A 1 176 ? -7.312 -0.114 13.394 1.00 92.00 176 ALA A C 1
ATOM 1333 O O . ALA A 1 176 ? -7.318 1.061 13.028 1.00 92.00 176 ALA A O 1
ATOM 1334 N N . HIS A 1 177 ? -6.773 -1.085 12.645 1.00 94.44 177 HIS A N 1
ATOM 1335 C CA . HIS A 1 177 ? -6.188 -0.832 11.323 1.00 94.44 177 HIS A CA 1
ATOM 1336 C C . HIS A 1 177 ? -7.237 -0.355 10.303 1.00 94.44 177 HIS A C 1
ATOM 1338 O O . HIS A 1 177 ? -6.969 0.571 9.537 1.00 94.44 177 HIS A O 1
ATOM 1344 N N . GLU A 1 178 ? -8.443 -0.929 10.314 1.00 95.62 178 GLU A N 1
ATOM 1345 C CA . GLU A 1 178 ? -9.574 -0.453 9.508 1.00 95.62 178 GLU A CA 1
ATOM 1346 C C . GLU A 1 178 ? -9.946 0.995 9.848 1.00 95.62 178 GLU A C 1
ATOM 1348 O O . GLU A 1 178 ? -10.073 1.829 8.949 1.00 95.62 178 GLU A O 1
ATOM 1353 N N . HIS A 1 179 ? -10.078 1.310 11.136 1.00 93.81 179 HIS A N 1
ATOM 1354 C CA . HIS A 1 179 ? -10.494 2.630 11.591 1.00 93.81 179 HIS A CA 1
ATOM 1355 C C . HIS A 1 179 ? -9.438 3.708 11.285 1.00 93.81 179 HIS A C 1
ATOM 1357 O O . HIS A 1 179 ? -9.777 4.749 10.721 1.00 93.81 179 HIS A O 1
ATOM 1363 N N . VAL A 1 180 ? -8.148 3.431 11.529 1.00 95.38 180 VAL A N 1
ATOM 1364 C CA . VAL A 1 180 ? -7.032 4.320 11.145 1.00 95.38 180 VAL A CA 1
ATOM 1365 C C . VAL A 1 180 ? -7.004 4.567 9.636 1.00 95.38 180 VAL A C 1
ATOM 1367 O O . VAL A 1 180 ? -6.853 5.716 9.209 1.00 95.38 180 VAL A O 1
ATOM 1370 N N . ALA A 1 181 ? -7.188 3.524 8.818 1.00 97.12 181 ALA A N 1
ATOM 1371 C CA . ALA A 1 181 ? -7.198 3.668 7.364 1.00 97.12 181 ALA A CA 1
ATOM 1372 C C . ALA A 1 181 ? -8.381 4.505 6.867 1.00 97.12 181 ALA A C 1
ATOM 1374 O O . ALA A 1 181 ? -8.211 5.368 6.012 1.00 97.12 181 ALA A O 1
ATOM 1375 N N . ILE A 1 182 ? -9.582 4.291 7.403 1.00 96.31 182 ILE A N 1
ATOM 1376 C CA . ILE A 1 182 ? -10.779 5.019 6.964 1.00 96.31 182 ILE A CA 1
ATOM 1377 C C . ILE A 1 182 ? -10.752 6.469 7.446 1.00 96.31 182 ILE A C 1
ATOM 1379 O O . ILE A 1 182 ? -11.061 7.368 6.663 1.00 96.31 182 ILE A O 1
ATOM 1383 N N . HIS A 1 183 ? -10.337 6.718 8.690 1.00 94.75 183 HIS A N 1
ATOM 1384 C CA . HIS A 1 183 ? -10.196 8.072 9.219 1.00 94.75 183 HIS A CA 1
ATOM 1385 C C . HIS A 1 183 ? -9.149 8.866 8.428 1.00 94.75 183 HIS A C 1
ATOM 1387 O O . HIS A 1 183 ? -9.463 9.912 7.864 1.00 94.75 183 HIS A O 1
ATOM 1393 N N . SER A 1 184 ? -7.913 8.362 8.327 1.00 95.88 184 SER A N 1
ATOM 1394 C CA . SER A 1 184 ? -6.840 9.090 7.638 1.00 95.88 184 SER A CA 1
ATOM 1395 C C . SER A 1 184 ? -7.100 9.247 6.134 1.00 95.88 184 SER A C 1
ATOM 1397 O O . SER A 1 184 ? -6.795 10.308 5.584 1.00 95.88 184 SER A O 1
ATOM 1399 N N . PHE A 1 185 ? -7.762 8.279 5.482 1.00 97.19 185 PHE A N 1
ATOM 1400 C CA . PHE A 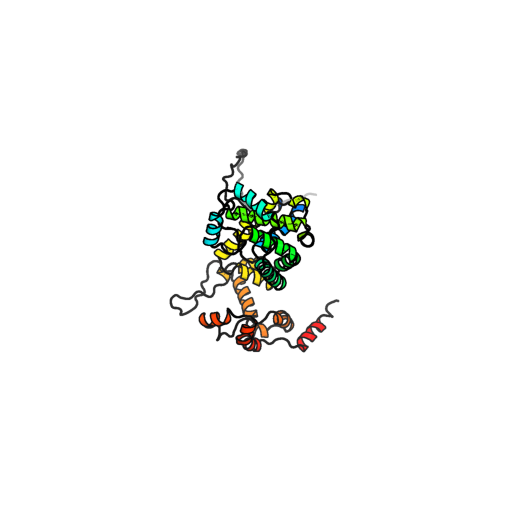1 185 ? -8.267 8.438 4.116 1.00 97.19 185 PHE A CA 1
ATOM 1401 C C . PHE A 1 185 ? -9.248 9.603 4.010 1.00 97.19 185 PHE A C 1
ATOM 1403 O O . PHE A 1 185 ? -9.058 10.483 3.170 1.00 97.19 185 PHE A O 1
ATOM 1410 N N . ARG A 1 186 ? -10.274 9.639 4.870 1.00 95.38 186 ARG A N 1
ATOM 1411 C CA . ARG A 1 186 ? -11.293 10.699 4.886 1.00 95.38 186 ARG A CA 1
ATOM 1412 C C . ARG A 1 186 ? -10.688 12.077 5.085 1.00 95.38 186 ARG A C 1
ATOM 1414 O O . ARG A 1 186 ? -11.068 12.988 4.349 1.00 95.38 186 ARG A O 1
ATOM 1421 N N . THR A 1 187 ? -9.742 12.220 6.013 1.00 93.69 187 THR A N 1
ATOM 1422 C CA . THR A 1 187 ? -9.049 13.487 6.279 1.00 93.69 187 THR A CA 1
ATOM 1423 C C . THR A 1 187 ? -8.426 14.050 5.004 1.00 93.69 187 THR A C 1
ATOM 1425 O O . THR A 1 187 ? -8.747 15.169 4.611 1.00 93.69 187 THR A O 1
ATOM 1428 N N . ILE A 1 188 ? -7.593 13.275 4.299 1.00 95.62 188 ILE A N 1
ATOM 1429 C CA . ILE A 1 188 ? -6.873 13.797 3.125 1.00 95.62 188 ILE A CA 1
ATOM 1430 C C . ILE A 1 188 ? -7.711 13.779 1.835 1.00 95.62 188 ILE A C 1
ATOM 1432 O O . ILE A 1 188 ? -7.528 14.636 0.972 1.00 95.62 188 ILE A O 1
ATOM 1436 N N . ALA A 1 189 ? -8.683 12.870 1.705 1.00 95.62 189 ALA A N 1
ATOM 1437 C CA . ALA A 1 189 ? -9.609 12.844 0.571 1.00 95.62 189 ALA A CA 1
ATOM 1438 C C . ALA A 1 189 ? -10.583 14.036 0.596 1.00 95.62 189 ALA A C 1
ATOM 1440 O O . ALA A 1 189 ? -10.859 14.613 -0.455 1.00 95.62 189 ALA A O 1
ATOM 1441 N N . SER A 1 190 ? -11.034 14.461 1.784 1.00 94.12 190 SER A N 1
ATOM 1442 C CA . SER A 1 190 ? -11.827 15.693 1.960 1.00 94.12 190 SER A CA 1
ATOM 1443 C C . SER A 1 190 ? -11.018 16.957 1.645 1.00 94.12 190 SER A C 1
ATOM 1445 O O . SER A 1 190 ? -11.583 17.968 1.242 1.00 94.12 190 SER A O 1
ATOM 1447 N N . LEU A 1 191 ? -9.689 16.880 1.768 1.00 94.12 191 LEU A N 1
ATOM 1448 C CA . LEU A 1 191 ? -8.736 17.904 1.335 1.00 94.12 191 LEU A CA 1
ATOM 1449 C C . LEU A 1 191 ? -8.258 17.696 -0.120 1.00 94.12 191 LEU A C 1
ATOM 1451 O O . LEU A 1 191 ? -7.200 18.194 -0.493 1.00 94.12 191 LEU A O 1
ATOM 1455 N N . PHE A 1 192 ? -9.034 16.983 -0.946 1.00 94.38 192 PHE A N 1
ATOM 1456 C CA . PHE A 1 192 ? -8.836 16.790 -2.393 1.00 94.38 192 PHE A CA 1
ATOM 1457 C C . PHE A 1 192 ? -7.553 16.038 -2.823 1.00 94.38 192 PHE A C 1
ATOM 1459 O O . PHE A 1 192 ? -7.277 15.959 -4.023 1.00 94.38 192 PHE A O 1
ATOM 1466 N N . ALA A 1 193 ? -6.810 15.406 -1.904 1.00 95.19 193 ALA A N 1
ATOM 1467 C CA . ALA A 1 193 ? -5.498 14.793 -2.180 1.00 95.19 193 ALA A CA 1
ATOM 1468 C C . ALA A 1 193 ? -5.499 13.706 -3.283 1.00 95.19 193 ALA A C 1
ATOM 1470 O O . ALA A 1 193 ? -4.485 13.465 -3.934 1.00 95.19 193 ALA A O 1
ATOM 1471 N N . TYR A 1 194 ? -6.645 13.061 -3.530 1.00 95.75 194 TYR A N 1
ATOM 1472 C CA . TYR A 1 194 ? -6.818 12.038 -4.574 1.00 95.75 194 TYR A CA 1
ATOM 1473 C C . TYR A 1 194 ? -7.537 12.539 -5.837 1.00 95.75 194 TYR A C 1
ATOM 1475 O O . TYR A 1 194 ? -7.634 11.809 -6.831 1.00 95.75 194 TYR A O 1
ATOM 1483 N N . SER A 1 195 ? -8.047 13.773 -5.831 1.00 89.19 195 SER A N 1
ATOM 1484 C CA . SER A 1 195 ? -8.919 14.295 -6.890 1.00 89.19 195 SER A CA 1
ATOM 1485 C C . SER A 1 195 ? -8.185 14.470 -8.221 1.00 89.19 195 SER A C 1
ATOM 1487 O O . SER A 1 195 ? -8.756 14.170 -9.269 1.00 89.19 195 SER A O 1
ATOM 1489 N N . SER A 1 196 ? -6.897 14.842 -8.185 1.00 86.31 196 SER A N 1
ATOM 1490 C CA . SER A 1 196 ? -6.038 14.950 -9.378 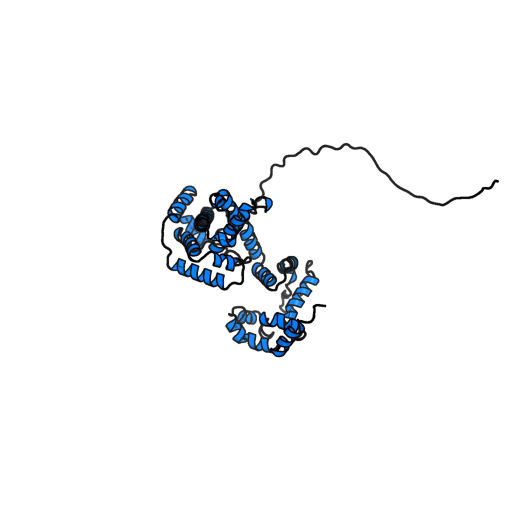1.00 86.31 196 SER A CA 1
ATOM 1491 C C . SER A 1 196 ? -5.659 13.595 -10.000 1.00 86.31 196 SER A C 1
ATOM 1493 O O . SER A 1 196 ? -5.141 13.558 -11.118 1.00 86.31 196 SER A O 1
ATOM 1495 N N . ILE A 1 197 ? -5.889 12.484 -9.288 1.00 92.88 197 ILE A N 1
ATOM 1496 C CA . ILE A 1 197 ? -5.437 11.138 -9.673 1.00 92.88 197 ILE A CA 1
ATOM 1497 C C . ILE A 1 197 ? -6.614 10.286 -10.171 1.00 92.88 197 ILE A C 1
ATOM 1499 O O . ILE A 1 197 ? -6.550 9.731 -11.266 1.00 92.88 197 ILE A O 1
ATOM 1503 N N . TYR A 1 198 ? -7.710 10.195 -9.403 1.00 91.19 198 TYR A N 1
ATOM 1504 C CA . TYR A 1 198 ? -8.767 9.200 -9.663 1.00 91.19 198 TYR A CA 1
ATOM 1505 C C . TYR A 1 198 ? -10.185 9.747 -9.882 1.00 91.19 198 TYR A C 1
ATOM 1507 O O . TYR A 1 198 ? -11.091 8.933 -10.067 1.00 91.19 198 TYR A O 1
ATOM 1515 N N . ARG A 1 199 ? -10.387 11.077 -9.909 1.00 89.19 199 ARG A N 1
ATOM 1516 C CA . ARG A 1 199 ? -11.719 11.724 -9.994 1.00 89.19 199 ARG A CA 1
ATOM 1517 C C . ARG A 1 199 ? -12.683 11.177 -8.926 1.00 89.19 199 ARG A C 1
ATOM 1519 O O . ARG A 1 199 ? -13.657 10.495 -9.233 1.00 89.19 199 ARG A O 1
ATOM 1526 N N . VAL A 1 200 ? -12.353 11.413 -7.658 1.00 90.62 200 VAL A N 1
ATOM 1527 C CA . VAL A 1 200 ? -13.125 10.910 -6.512 1.00 90.62 200 VAL A CA 1
ATOM 1528 C C . VAL A 1 200 ? -14.423 11.704 -6.345 1.00 90.62 200 VAL A C 1
ATOM 1530 O O . VAL A 1 200 ? -14.385 12.924 -6.207 1.00 90.62 200 VAL A O 1
ATOM 1533 N N . ASP A 1 201 ? -15.558 11.005 -6.303 1.00 90.25 201 ASP A N 1
ATOM 1534 C CA . ASP A 1 201 ? -16.827 11.572 -5.845 1.00 90.25 201 ASP A CA 1
ATOM 1535 C C . ASP A 1 201 ? -16.771 11.787 -4.324 1.00 90.25 201 ASP A C 1
ATOM 1537 O O . ASP A 1 201 ? -16.704 10.835 -3.541 1.00 90.25 201 ASP A O 1
ATOM 1541 N N . LEU A 1 202 ? -16.765 13.055 -3.908 1.00 90.75 202 LEU A N 1
ATOM 1542 C CA . LEU A 1 202 ? -16.626 13.440 -2.504 1.00 90.75 202 LEU A CA 1
ATOM 1543 C C . LEU A 1 202 ? -17.908 13.207 -1.688 1.00 90.75 202 LEU A C 1
ATOM 1545 O O . LEU A 1 202 ? -17.834 13.130 -0.461 1.00 90.75 202 LEU A O 1
ATOM 1549 N N . SER A 1 203 ? -19.072 13.053 -2.335 1.00 91.31 203 SER A N 1
ATOM 1550 C CA . SER A 1 203 ? -20.332 12.756 -1.635 1.00 91.31 203 SER A CA 1
ATOM 1551 C C . SER A 1 203 ? -20.275 11.391 -0.938 1.00 91.31 203 SER A C 1
ATOM 1553 O O . SER A 1 203 ? -20.757 11.233 0.185 1.00 91.31 203 SER A O 1
ATOM 1555 N N . LEU A 1 204 ? -19.574 10.437 -1.558 1.00 92.06 204 LEU A N 1
ATOM 1556 C CA . LEU A 1 204 ? -19.427 9.056 -1.107 1.00 92.06 204 LEU A CA 1
ATOM 1557 C C . LEU A 1 204 ? -18.370 8.869 0.002 1.00 92.06 204 LEU A C 1
ATOM 1559 O O . LEU A 1 204 ? -18.323 7.813 0.626 1.00 92.06 204 LEU A O 1
ATOM 1563 N N . ILE A 1 205 ? -17.543 9.880 0.310 1.00 91.94 205 ILE A N 1
ATOM 1564 C CA . ILE A 1 205 ? -16.522 9.808 1.382 1.00 91.94 205 ILE A CA 1
ATOM 1565 C C . ILE A 1 205 ? -17.161 9.624 2.774 1.00 91.94 205 ILE A C 1
ATOM 1567 O O . ILE A 1 205 ? -16.552 9.055 3.687 1.00 91.94 205 ILE A O 1
ATOM 1571 N N . LYS A 1 206 ? -18.410 10.074 2.945 1.00 90.75 206 LYS A N 1
ATOM 1572 C CA . LYS A 1 206 ? -19.161 9.959 4.204 1.00 90.75 206 LYS A CA 1
ATOM 1573 C C . LYS A 1 206 ? -19.786 8.575 4.432 1.00 90.75 206 LYS A C 1
ATOM 1575 O O . LYS A 1 206 ? -20.248 8.319 5.536 1.00 90.75 206 LYS A O 1
ATOM 1580 N N . ASP A 1 207 ? -19.752 7.668 3.455 1.00 92.69 207 ASP A N 1
ATOM 1581 C CA . ASP A 1 207 ? -20.292 6.311 3.605 1.00 92.69 207 ASP A CA 1
ATOM 1582 C C . ASP A 1 207 ? -19.270 5.374 4.281 1.00 92.69 207 ASP A C 1
ATOM 1584 O O . ASP A 1 207 ? -18.331 4.871 3.657 1.00 92.69 207 ASP A O 1
ATOM 1588 N N . ASP A 1 208 ? -19.450 5.147 5.587 1.00 89.56 208 ASP A N 1
ATOM 1589 C CA . ASP A 1 208 ? -18.644 4.202 6.374 1.00 89.56 208 ASP A CA 1
ATOM 1590 C C . ASP A 1 208 ? -18.712 2.781 5.824 1.00 89.56 208 ASP A C 1
ATOM 1592 O O . ASP A 1 208 ? -17.695 2.089 5.758 1.00 89.56 208 ASP A O 1
ATOM 1596 N N . HIS A 1 209 ? -19.900 2.332 5.424 1.00 91.50 209 HIS A N 1
ATOM 1597 C CA . HIS A 1 209 ? -20.096 0.963 4.977 1.00 91.50 209 HIS A CA 1
ATOM 1598 C C . HIS A 1 209 ? -19.389 0.728 3.643 1.00 91.50 209 HIS A C 1
ATOM 1600 O O . HIS A 1 209 ? -18.723 -0.296 3.496 1.00 91.50 209 HIS A O 1
ATOM 1606 N N . LEU A 1 210 ? -19.446 1.681 2.709 1.00 93.38 210 LEU A N 1
ATOM 1607 C CA . LEU A 1 210 ? -18.731 1.616 1.434 1.00 93.38 210 LEU A CA 1
ATOM 1608 C C . LEU A 1 210 ? -17.207 1.644 1.620 1.00 93.38 210 LEU A C 1
ATOM 1610 O O . LEU A 1 210 ? -16.510 0.825 1.015 1.00 93.38 210 LEU A O 1
ATOM 1614 N N . LEU A 1 211 ? -16.681 2.516 2.489 1.00 95.06 211 LEU A N 1
ATOM 1615 C CA . LEU A 1 211 ? -15.238 2.585 2.758 1.00 95.06 211 LEU A CA 1
ATOM 1616 C C . LEU A 1 211 ? -14.715 1.344 3.497 1.00 95.06 211 LEU A C 1
ATOM 1618 O O . LEU A 1 211 ? -13.710 0.774 3.063 1.00 95.06 211 LEU A O 1
ATOM 1622 N N . ARG A 1 212 ? -15.426 0.852 4.526 1.00 94.69 212 ARG A N 1
ATOM 1623 C CA . ARG A 1 212 ? -15.134 -0.447 5.173 1.00 94.69 212 ARG A CA 1
ATOM 1624 C C . ARG A 1 212 ? -15.183 -1.580 4.147 1.00 94.69 212 ARG A C 1
ATOM 1626 O O . ARG A 1 212 ? -14.276 -2.409 4.103 1.00 94.69 212 ARG A O 1
ATOM 1633 N N . ARG A 1 213 ? -16.177 -1.598 3.250 1.00 94.06 213 ARG A N 1
ATOM 1634 C CA . ARG A 1 213 ? -16.290 -2.611 2.184 1.00 94.06 213 ARG A CA 1
ATOM 1635 C C . ARG A 1 213 ? -15.088 -2.579 1.236 1.00 94.06 213 ARG A C 1
ATOM 1637 O O . ARG A 1 213 ? -14.523 -3.636 0.956 1.00 94.06 213 ARG A O 1
ATOM 1644 N N . PHE A 1 214 ? -14.667 -1.400 0.771 1.00 95.56 214 PHE A N 1
ATOM 1645 C CA . PHE A 1 214 ? -13.492 -1.244 -0.095 1.00 95.56 214 PHE A CA 1
ATOM 1646 C C . PHE A 1 214 ? -12.191 -1.653 0.605 1.00 95.56 214 PHE A C 1
ATOM 1648 O O . PHE A 1 214 ? -11.451 -2.466 0.048 1.00 95.56 214 PHE A O 1
ATOM 1655 N N . TYR A 1 215 ? -11.951 -1.180 1.833 1.00 96.88 215 TYR A N 1
ATOM 1656 C CA . TYR A 1 215 ? -10.787 -1.565 2.636 1.00 96.88 215 TYR A CA 1
ATOM 1657 C C . TYR A 1 215 ? -10.712 -3.086 2.832 1.00 96.88 215 TYR A C 1
ATOM 1659 O O . TYR A 1 215 ? -9.728 -3.720 2.445 1.00 96.88 215 TYR A O 1
ATOM 1667 N N . ARG A 1 216 ? -11.787 -3.708 3.334 1.00 95.50 216 ARG A N 1
ATOM 1668 C CA . ARG A 1 216 ? -11.838 -5.160 3.570 1.00 95.50 216 ARG A CA 1
ATOM 1669 C C . ARG A 1 216 ? -11.670 -5.969 2.285 1.00 95.50 216 ARG A C 1
ATOM 1671 O O . ARG A 1 216 ? -11.018 -7.012 2.313 1.00 95.50 216 ARG A O 1
ATOM 1678 N N . SER A 1 217 ? -12.202 -5.489 1.159 1.00 94.06 217 SER A N 1
ATOM 1679 C CA . SER A 1 217 ? -12.012 -6.133 -0.147 1.00 94.06 217 SER A CA 1
ATOM 1680 C C . SER A 1 217 ? -10.564 -6.074 -0.633 1.00 94.06 217 SER A C 1
ATOM 1682 O O . SER A 1 217 ? -10.035 -7.052 -1.169 1.00 94.06 217 SER A O 1
ATOM 1684 N N . PHE A 1 218 ? -9.889 -4.948 -0.398 1.00 95.12 218 PHE A N 1
ATOM 1685 C CA . PHE A 1 218 ? -8.483 -4.793 -0.736 1.00 95.12 218 PHE A CA 1
ATOM 1686 C C . PHE A 1 218 ? -7.580 -5.658 0.152 1.00 95.12 218 PHE A C 1
ATOM 1688 O O . PHE A 1 218 ? -6.749 -6.396 -0.372 1.00 95.12 218 PHE A O 1
ATOM 1695 N N . ILE A 1 219 ? -7.771 -5.620 1.474 1.00 95.12 219 ILE A N 1
ATOM 1696 C CA . ILE A 1 219 ? -6.937 -6.341 2.445 1.00 95.12 219 ILE A CA 1
ATOM 1697 C C . ILE A 1 219 ? -7.230 -7.849 2.429 1.00 95.12 219 ILE A C 1
ATOM 1699 O O . ILE A 1 219 ? -6.386 -8.643 2.011 1.00 95.12 219 ILE A O 1
ATOM 1703 N N . TYR A 1 220 ? -8.434 -8.263 2.828 1.00 94.12 220 TYR A N 1
ATOM 1704 C CA . TYR A 1 220 ? -8.778 -9.681 3.012 1.00 94.12 220 TYR A CA 1
ATOM 1705 C C . TYR A 1 220 ? -9.155 -10.398 1.709 1.00 94.12 220 TYR A C 1
ATOM 1707 O O . TYR A 1 220 ? -9.218 -11.627 1.685 1.00 94.12 220 TYR A O 1
ATOM 1715 N N . GLY A 1 221 ? -9.378 -9.637 0.633 1.00 91.00 221 GLY A N 1
ATOM 1716 C CA . GLY A 1 221 ? -9.353 -10.119 -0.745 1.00 91.00 221 GLY A CA 1
ATOM 1717 C C . GLY A 1 221 ? -7.949 -9.992 -1.340 1.00 91.00 221 GLY A C 1
ATOM 1718 O O . GLY A 1 221 ? -7.127 -10.891 -1.182 1.00 91.00 221 GLY A O 1
ATOM 1719 N N . ARG A 1 222 ? -7.660 -8.885 -2.042 1.00 91.06 222 ARG A N 1
ATOM 1720 C CA . ARG A 1 222 ? -6.481 -8.760 -2.932 1.00 91.06 222 ARG A CA 1
ATOM 1721 C C . ARG A 1 222 ? -5.129 -8.988 -2.238 1.00 91.06 222 ARG A C 1
ATOM 1723 O O . ARG A 1 222 ? -4.280 -9.665 -2.818 1.00 91.06 222 ARG A O 1
ATOM 1730 N N . MET A 1 223 ? -4.896 -8.423 -1.053 1.00 92.12 223 MET A N 1
ATOM 1731 C CA . MET A 1 223 ? -3.616 -8.567 -0.343 1.00 92.12 223 MET A CA 1
ATOM 1732 C C . MET A 1 223 ? -3.457 -9.965 0.267 1.00 92.12 223 MET A C 1
ATOM 1734 O O . MET A 1 223 ? -2.378 -10.546 0.150 1.00 92.12 223 MET A O 1
ATOM 1738 N N . LYS A 1 224 ? -4.534 -10.560 0.804 1.00 91.31 224 LYS A N 1
ATOM 1739 C CA . LYS A 1 224 ? -4.554 -11.970 1.239 1.00 91.31 224 LYS A CA 1
ATOM 1740 C C . LYS A 1 224 ? -4.244 -12.920 0.091 1.00 91.31 224 LYS A C 1
ATOM 1742 O O . LYS A 1 224 ? -3.433 -13.829 0.253 1.00 91.31 224 LYS A O 1
ATOM 1747 N N . ASP A 1 225 ? -4.837 -12.678 -1.074 1.00 88.75 225 ASP A N 1
ATOM 1748 C CA . ASP A 1 225 ? -4.614 -13.470 -2.282 1.00 88.75 225 ASP A CA 1
ATOM 1749 C C . ASP A 1 225 ? -3.165 -13.372 -2.780 1.00 88.75 225 ASP A C 1
ATOM 1751 O O . ASP A 1 225 ? -2.607 -14.369 -3.232 1.00 88.75 225 ASP A O 1
ATOM 1755 N N . LEU A 1 226 ? -2.546 -12.189 -2.688 1.00 86.81 226 LEU A N 1
ATOM 1756 C CA . LEU A 1 226 ? -1.145 -11.966 -3.052 1.00 86.81 226 LEU A CA 1
ATOM 1757 C C . LEU A 1 226 ? -0.196 -12.666 -2.067 1.00 86.81 226 LEU A C 1
ATOM 1759 O O . LEU A 1 226 ? 0.619 -13.483 -2.491 1.00 86.81 226 LEU A O 1
ATOM 1763 N N . ALA A 1 227 ? -0.361 -12.430 -0.763 1.00 88.38 227 ALA A N 1
ATOM 1764 C CA . ALA A 1 227 ? 0.450 -13.057 0.282 1.00 88.38 227 ALA A CA 1
ATOM 1765 C C . ALA A 1 227 ? 0.333 -14.592 0.267 1.00 88.38 227 ALA A C 1
ATOM 1767 O O . ALA A 1 227 ? 1.342 -15.288 0.313 1.00 88.38 227 ALA A O 1
ATOM 1768 N N . SER A 1 228 ? -0.876 -15.133 0.084 1.00 87.06 228 SER A N 1
ATOM 1769 C CA . SER A 1 228 ? -1.104 -16.585 -0.015 1.00 87.06 228 SER A CA 1
ATOM 1770 C C . SER A 1 228 ? -0.566 -17.202 -1.316 1.00 87.06 228 SER A C 1
ATOM 1772 O O . SER A 1 228 ? -0.487 -18.426 -1.430 1.00 87.06 228 SER A O 1
ATOM 1774 N N . LYS A 1 229 ? -0.259 -16.402 -2.346 1.00 82.19 229 LYS A N 1
ATOM 1775 C CA . LYS A 1 229 ? 0.392 -16.879 -3.582 1.00 82.19 229 LYS A CA 1
ATOM 1776 C C . LYS A 1 229 ? 1.913 -16.830 -3.469 1.00 82.19 229 LYS A C 1
ATOM 1778 O O . LYS A 1 229 ? 2.561 -17.687 -4.058 1.00 82.19 229 LYS A O 1
ATOM 1783 N N . GLU A 1 230 ? 2.446 -15.895 -2.688 1.00 83.94 230 GLU A N 1
ATOM 1784 C CA . GLU A 1 230 ? 3.870 -15.822 -2.358 1.00 83.94 230 GLU A CA 1
ATOM 1785 C C . GLU A 1 230 ? 4.273 -16.893 -1.329 1.00 83.94 230 GLU A C 1
ATOM 1787 O O . GLU A 1 230 ? 5.248 -17.601 -1.540 1.00 83.94 230 GLU A O 1
ATOM 1792 N N . GLU A 1 231 ? 3.475 -17.112 -0.275 1.00 79.31 231 GLU A N 1
ATOM 1793 C CA . GLU A 1 231 ? 3.719 -18.160 0.737 1.00 79.31 231 GLU A CA 1
ATOM 1794 C C . GLU A 1 231 ? 3.778 -19.570 0.123 1.00 79.31 231 GLU A C 1
ATOM 1796 O O . GLU A 1 231 ? 4.565 -20.406 0.556 1.00 79.31 231 GLU A O 1
ATOM 1801 N N . ARG A 1 232 ? 2.981 -19.830 -0.923 1.00 79.06 232 ARG A N 1
ATOM 1802 C CA . ARG A 1 232 ? 2.996 -21.104 -1.666 1.00 79.06 232 ARG A CA 1
ATOM 1803 C C . ARG A 1 232 ? 4.126 -21.213 -2.693 1.00 79.06 232 ARG A C 1
ATOM 1805 O O . ARG A 1 232 ? 4.448 -22.324 -3.102 1.00 79.06 232 ARG A O 1
ATOM 1812 N N . ARG A 1 233 ? 4.650 -20.088 -3.185 1.00 73.75 233 ARG A N 1
ATOM 1813 C CA . ARG A 1 233 ? 5.663 -20.010 -4.251 1.00 73.75 233 ARG A CA 1
ATOM 1814 C C . ARG A 1 233 ? 6.509 -18.736 -4.042 1.00 73.75 233 ARG A C 1
ATOM 1816 O O . ARG A 1 233 ? 6.185 -17.706 -4.632 1.00 73.75 233 ARG A O 1
ATOM 1823 N N . PRO A 1 234 ? 7.572 -18.773 -3.218 1.00 77.38 234 PRO A N 1
ATOM 1824 C CA . PRO A 1 234 ? 8.413 -17.603 -2.966 1.00 77.38 234 PRO A CA 1
ATOM 1825 C C . PRO A 1 234 ? 9.062 -17.028 -4.236 1.00 77.38 234 PRO A C 1
ATOM 1827 O O . PRO A 1 234 ? 9.354 -17.739 -5.204 1.00 77.38 234 PRO A O 1
ATOM 1830 N N . GLY A 1 235 ? 9.263 -15.711 -4.259 1.00 70.81 235 GLY A N 1
ATOM 1831 C CA . GLY A 1 235 ? 9.777 -14.969 -5.411 1.00 70.81 235 GLY A CA 1
ATOM 1832 C C . GLY A 1 235 ? 8.819 -14.922 -6.607 1.00 70.81 235 GLY A C 1
ATOM 1833 O O . GLY A 1 235 ? 9.232 -14.516 -7.695 1.00 70.81 235 GLY A O 1
ATOM 1834 N N . ARG A 1 236 ? 7.562 -15.366 -6.472 1.00 69.94 236 ARG A N 1
ATOM 1835 C CA . ARG A 1 236 ? 6.596 -15.409 -7.582 1.00 69.94 236 ARG A CA 1
ATOM 1836 C C . ARG A 1 236 ? 6.114 -14.013 -7.953 1.00 69.94 236 ARG A C 1
ATOM 1838 O O . ARG A 1 236 ? 6.012 -13.706 -9.138 1.00 69.94 236 ARG A O 1
ATOM 1845 N N . ALA A 1 237 ? 5.826 -13.161 -6.973 1.00 69.88 237 ALA A N 1
ATOM 1846 C CA . ALA A 1 237 ? 5.377 -11.796 -7.225 1.00 69.88 237 ALA A CA 1
ATOM 1847 C C . ALA A 1 237 ? 6.460 -10.945 -7.915 1.00 69.88 237 ALA A C 1
ATOM 1849 O O . ALA A 1 237 ? 6.133 -10.143 -8.789 1.00 69.88 237 ALA A O 1
ATOM 1850 N N . LEU A 1 238 ? 7.736 -11.164 -7.573 1.00 68.94 238 LEU A N 1
ATOM 1851 C CA . LEU A 1 238 ? 8.876 -10.494 -8.207 1.00 68.94 238 LEU A CA 1
ATOM 1852 C C . LEU A 1 238 ? 9.080 -10.971 -9.654 1.00 68.94 238 LEU A C 1
ATOM 1854 O O . LEU A 1 238 ? 9.146 -10.138 -10.553 1.00 68.94 238 LEU A O 1
ATOM 1858 N N . ARG A 1 239 ? 9.072 -12.289 -9.904 1.00 64.56 239 ARG A N 1
ATOM 1859 C CA . ARG A 1 239 ? 9.192 -12.856 -11.264 1.00 64.56 239 ARG A CA 1
ATOM 1860 C C . ARG A 1 239 ? 8.069 -12.397 -12.204 1.00 64.56 239 ARG A C 1
ATOM 1862 O O . ARG A 1 239 ? 8.332 -12.034 -13.345 1.00 64.56 239 ARG A O 1
ATOM 1869 N N . VAL A 1 240 ? 6.828 -12.329 -11.711 1.00 65.44 240 VAL A N 1
ATOM 1870 C CA . VAL A 1 240 ? 5.680 -11.811 -12.483 1.00 65.44 240 VAL A CA 1
ATOM 1871 C C . VAL A 1 240 ? 5.812 -10.315 -12.802 1.00 65.44 240 VAL A C 1
ATOM 1873 O O . VAL A 1 240 ? 5.327 -9.885 -13.844 1.00 65.44 240 VAL A O 1
ATOM 1876 N N . ALA A 1 241 ? 6.461 -9.522 -11.941 1.00 65.19 241 ALA A N 1
ATOM 1877 C CA . ALA A 1 241 ? 6.745 -8.117 -12.236 1.00 65.19 241 ALA A CA 1
ATOM 1878 C C . ALA A 1 241 ? 7.831 -7.983 -13.311 1.00 65.19 241 ALA A C 1
ATOM 1880 O O . ALA A 1 241 ? 7.589 -7.362 -14.339 1.00 65.19 241 ALA A O 1
ATOM 1881 N N . GLN A 1 242 ? 8.962 -8.668 -13.130 1.00 64.44 242 GLN A N 1
ATOM 1882 C CA . GLN A 1 242 ? 10.101 -8.612 -14.048 1.00 64.44 242 GLN A CA 1
ATOM 1883 C C . GLN A 1 242 ? 9.724 -8.986 -15.493 1.00 64.44 242 GLN A C 1
ATOM 1885 O O . GLN A 1 242 ? 10.212 -8.376 -16.435 1.00 64.44 242 GLN A O 1
ATOM 1890 N N . ILE A 1 243 ? 8.797 -9.930 -15.679 1.00 61.00 243 ILE A N 1
ATOM 1891 C CA . ILE A 1 243 ? 8.318 -10.358 -17.006 1.00 61.00 243 ILE A CA 1
ATOM 1892 C C . ILE A 1 243 ? 7.293 -9.385 -17.617 1.00 61.00 243 ILE A C 1
ATOM 1894 O O . ILE A 1 243 ? 7.170 -9.312 -18.839 1.00 61.00 243 ILE A O 1
ATOM 1898 N N . ALA A 1 244 ? 6.591 -8.596 -16.797 1.00 59.22 244 ALA A N 1
ATOM 1899 C CA . ALA A 1 244 ? 5.811 -7.462 -17.291 1.00 59.22 244 ALA A CA 1
ATOM 1900 C C . ALA A 1 244 ? 6.725 -6.294 -17.710 1.00 59.22 244 ALA A C 1
ATOM 1902 O O . ALA A 1 244 ? 6.470 -5.668 -18.739 1.00 59.22 244 ALA A O 1
ATOM 1903 N N . ASP A 1 245 ? 7.802 -6.052 -16.955 1.00 60.34 245 ASP A N 1
ATOM 1904 C CA . ASP A 1 245 ? 8.807 -5.016 -17.231 1.00 60.34 245 ASP A CA 1
ATOM 1905 C C . ASP A 1 245 ? 9.680 -5.362 -18.460 1.00 60.34 245 ASP A C 1
ATOM 1907 O O . ASP A 1 245 ? 10.027 -4.478 -19.242 1.00 60.34 245 ASP A O 1
ATOM 1911 N N . ASP A 1 246 ? 9.945 -6.651 -18.717 1.00 57.84 246 ASP A N 1
ATOM 1912 C CA . ASP A 1 246 ? 10.552 -7.167 -19.962 1.00 57.84 246 ASP A CA 1
ATOM 1913 C C . ASP A 1 246 ? 9.591 -7.102 -21.190 1.00 57.84 246 ASP A C 1
ATOM 1915 O O . ASP A 1 246 ? 9.870 -7.669 -22.245 1.00 57.84 246 ASP A O 1
ATOM 1919 N N . CYS A 1 247 ? 8.481 -6.357 -21.089 1.00 50.34 247 CYS A N 1
ATOM 1920 C CA . CYS A 1 247 ? 7.488 -6.067 -22.137 1.00 50.34 247 CYS A CA 1
ATOM 1921 C C . CYS A 1 247 ? 6.622 -7.246 -22.633 1.00 50.34 247 CYS A C 1
ATOM 1923 O O . CYS A 1 247 ? 5.926 -7.106 -23.644 1.00 50.34 247 CYS A O 1
ATOM 1925 N N . PHE A 1 248 ? 6.557 -8.381 -21.925 1.00 51.72 248 PHE A N 1
ATOM 1926 C CA . PHE A 1 248 ? 5.693 -9.506 -22.315 1.00 51.72 248 PHE A CA 1
ATOM 1927 C C . PHE A 1 248 ? 4.216 -9.268 -21.948 1.00 51.72 248 PHE A C 1
ATOM 1929 O O . PHE A 1 248 ? 3.644 -9.902 -21.062 1.00 51.72 248 PHE A O 1
ATOM 1936 N N . MET A 1 249 ? 3.566 -8.369 -22.698 1.00 42.53 249 MET A N 1
ATOM 1937 C CA . MET A 1 249 ? 2.176 -7.908 -22.514 1.00 42.53 249 MET A CA 1
ATOM 1938 C C . MET A 1 249 ? 1.109 -9.023 -22.526 1.00 42.53 249 MET A C 1
ATOM 1940 O O . MET A 1 249 ? -0.038 -8.806 -22.120 1.00 42.53 249 MET A O 1
ATOM 1944 N N . ASN A 1 250 ? 1.454 -10.234 -22.973 1.00 52.75 250 ASN A N 1
ATOM 1945 C CA . ASN A 1 250 ? 0.553 -11.378 -22.946 1.00 52.75 250 ASN A CA 1
ATOM 1946 C C . ASN A 1 250 ? 0.455 -11.974 -21.528 1.00 52.75 250 ASN A C 1
ATOM 1948 O O . ASN A 1 250 ? 1.325 -12.716 -21.072 1.00 52.75 250 ASN A O 1
ATOM 1952 N N . LYS A 1 251 ? -0.687 -11.736 -20.870 1.00 50.09 251 LYS A N 1
ATOM 1953 C CA . LYS A 1 251 ? -1.054 -12.296 -19.551 1.00 50.09 251 LYS A CA 1
ATOM 1954 C C . LYS A 1 251 ? -0.924 -13.823 -19.454 1.00 50.09 251 LYS A C 1
ATOM 1956 O O . LYS A 1 251 ? -0.838 -14.344 -18.347 1.00 50.09 251 LYS A O 1
ATOM 1961 N N . THR A 1 252 ? -0.929 -14.534 -20.581 1.00 49.06 252 THR A N 1
ATOM 1962 C CA . THR A 1 252 ? -0.698 -15.984 -20.642 1.00 49.06 252 THR A CA 1
ATOM 1963 C C . THR A 1 252 ? 0.762 -16.321 -20.345 1.00 49.06 252 THR A C 1
ATOM 1965 O O . THR A 1 252 ? 1.012 -17.174 -19.501 1.00 49.06 252 THR A O 1
ATOM 1968 N N . VAL A 1 253 ? 1.718 -15.593 -20.936 1.00 50.81 253 VAL A N 1
ATOM 1969 C CA . VAL A 1 253 ? 3.164 -15.754 -20.682 1.00 50.81 253 VAL A CA 1
ATOM 1970 C C . VAL A 1 253 ? 3.479 -15.431 -19.221 1.00 50.81 253 VAL A C 1
ATOM 1972 O O . VAL A 1 253 ? 4.077 -16.245 -18.525 1.00 50.81 253 VAL A O 1
ATOM 1975 N N . ALA A 1 254 ? 2.960 -14.314 -18.701 1.00 52.84 254 ALA A N 1
ATOM 1976 C CA . ALA A 1 254 ? 3.114 -13.945 -17.290 1.00 52.84 254 ALA A CA 1
ATOM 1977 C C . ALA A 1 254 ? 2.389 -14.892 -16.299 1.00 52.84 254 ALA A C 1
ATOM 1979 O O . ALA A 1 254 ? 2.679 -14.864 -15.102 1.00 52.84 254 ALA A O 1
ATOM 1980 N N . ARG A 1 255 ? 1.444 -15.727 -16.764 1.00 56.03 255 ARG A N 1
ATOM 1981 C CA . ARG A 1 255 ? 0.830 -16.800 -15.959 1.00 56.03 255 ARG A CA 1
ATOM 1982 C C . ARG A 1 255 ? 1.717 -18.042 -15.940 1.00 56.03 255 ARG A C 1
ATOM 1984 O O . ARG A 1 255 ? 2.016 -18.526 -14.855 1.00 56.03 255 ARG A O 1
ATOM 1991 N N . LEU A 1 256 ? 2.144 -18.498 -17.117 1.00 54.41 256 LEU A N 1
ATOM 1992 C CA . LEU A 1 256 ? 3.026 -19.656 -17.296 1.00 54.41 256 LEU A CA 1
ATOM 1993 C C . LEU A 1 256 ? 4.350 -19.453 -16.543 1.00 54.41 256 LEU A C 1
ATOM 1995 O O . LEU A 1 256 ? 4.765 -20.308 -15.771 1.00 54.41 256 LEU A O 1
ATOM 1999 N N . ALA A 1 257 ? 4.919 -18.248 -16.609 1.00 52.00 257 ALA A N 1
ATOM 2000 C CA . ALA A 1 257 ? 6.109 -17.877 -15.843 1.00 52.00 257 ALA A CA 1
ATOM 2001 C C . ALA A 1 257 ? 5.942 -17.885 -14.308 1.00 52.00 257 ALA A C 1
ATOM 2003 O O . ALA A 1 257 ? 6.905 -17.757 -13.550 1.00 52.00 257 ALA A O 1
ATOM 2004 N N . ALA A 1 258 ? 4.702 -17.975 -13.822 1.00 51.56 258 ALA A N 1
ATOM 2005 C CA . ALA A 1 258 ? 4.366 -18.024 -12.404 1.00 51.56 258 ALA A CA 1
ATOM 2006 C C . ALA A 1 258 ? 4.142 -19.468 -11.898 1.00 51.56 258 ALA A C 1
ATOM 2008 O O . ALA A 1 258 ? 3.642 -19.671 -10.776 1.00 51.56 258 ALA A O 1
ATOM 2009 N N . GLU A 1 259 ? 4.489 -20.454 -12.730 1.00 56.66 259 GLU A N 1
ATOM 2010 C CA . GLU A 1 259 ? 4.407 -21.896 -12.514 1.00 56.66 259 GLU A CA 1
ATOM 2011 C C . GLU A 1 259 ? 5.831 -22.483 -12.535 1.00 56.66 259 GLU A C 1
ATOM 2013 O O . GLU A 1 259 ? 6.413 -22.725 -13.585 1.00 56.66 259 GLU A O 1
ATOM 2018 N N . ASN A 1 260 ? 6.403 -22.699 -11.338 1.00 44.12 260 ASN A N 1
ATOM 2019 C CA . ASN A 1 260 ? 7.765 -23.233 -11.128 1.00 44.12 260 ASN A CA 1
ATOM 2020 C C . ASN A 1 260 ? 8.045 -24.513 -11.947 1.00 44.12 260 ASN A C 1
ATOM 2022 O O . ASN A 1 260 ? 9.179 -24.758 -12.343 1.00 44.12 260 ASN A O 1
ATOM 2026 N N . GLU A 1 261 ? 7.000 -25.299 -12.206 1.00 47.41 261 GLU A N 1
ATOM 2027 C CA . GLU A 1 261 ? 7.010 -26.551 -12.970 1.00 47.41 261 GLU A CA 1
ATOM 2028 C C . GLU A 1 261 ? 7.438 -26.391 -14.449 1.00 47.41 261 GLU A C 1
ATOM 2030 O O . GLU A 1 261 ? 7.761 -27.390 -15.085 1.00 47.41 261 GLU A O 1
ATOM 2035 N N . CYS A 1 262 ? 7.505 -25.164 -14.989 1.00 42.28 262 CYS A N 1
ATOM 2036 C CA . CYS A 1 262 ? 8.023 -24.880 -16.339 1.00 42.28 262 CYS A CA 1
ATOM 2037 C C . CYS A 1 262 ? 9.531 -24.536 -16.395 1.00 42.28 262 CYS A C 1
ATOM 2039 O O . CYS A 1 262 ? 10.047 -24.322 -17.493 1.00 42.28 262 CYS A O 1
ATOM 2041 N N . HIS A 1 263 ? 10.219 -24.433 -15.245 1.00 43.53 263 HIS A N 1
ATOM 2042 C CA . HIS A 1 263 ? 11.515 -23.733 -15.128 1.00 43.53 263 HIS A CA 1
ATOM 2043 C C . HIS A 1 263 ? 12.599 -24.417 -14.272 1.00 43.53 263 HIS A C 1
ATOM 2045 O O . HIS A 1 263 ? 13.660 -23.828 -14.085 1.00 43.53 263 HIS A O 1
ATOM 2051 N N . SER A 1 264 ? 12.341 -25.586 -13.677 1.00 42.66 264 SER A N 1
ATOM 2052 C CA . SER A 1 264 ? 13.340 -26.257 -12.830 1.00 42.66 264 SER A CA 1
ATOM 2053 C C . SER A 1 264 ? 14.143 -27.257 -13.656 1.00 42.66 264 SER A C 1
ATOM 2055 O O . SER A 1 264 ? 13.691 -28.380 -13.877 1.00 42.66 264 SER A O 1
ATOM 2057 N N . ASP A 1 265 ? 15.325 -26.839 -14.100 1.00 47.91 265 ASP A N 1
ATOM 2058 C CA . ASP A 1 265 ? 16.367 -27.751 -14.591 1.00 47.91 265 ASP A CA 1
ATOM 2059 C C . ASP A 1 265 ? 17.305 -28.188 -13.443 1.00 47.91 265 ASP A C 1
ATOM 2061 O O . ASP A 1 265 ? 17.889 -29.271 -13.482 1.00 47.91 265 ASP A O 1
ATOM 2065 N N . ASP A 1 266 ? 17.325 -27.407 -12.355 1.00 43.25 266 ASP A N 1
ATOM 2066 C CA . ASP A 1 266 ? 17.921 -27.748 -11.063 1.00 43.25 266 ASP A CA 1
ATOM 2067 C C . ASP A 1 266 ? 17.066 -28.784 -10.300 1.00 43.25 266 ASP A C 1
ATO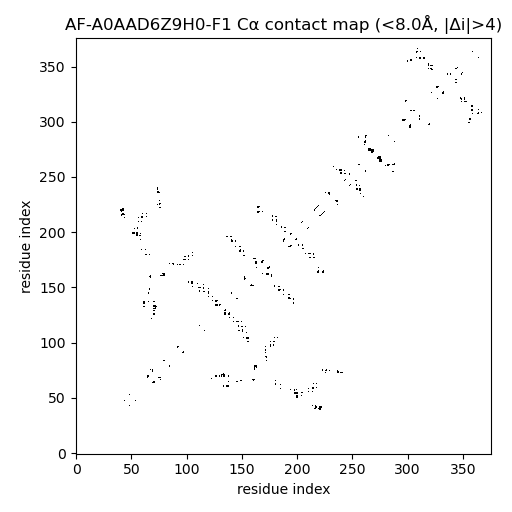M 2069 O O . ASP A 1 266 ? 16.276 -28.437 -9.417 1.00 43.25 266 ASP A O 1
ATOM 2073 N N . GLU A 1 267 ? 17.229 -30.070 -10.615 1.00 44.69 267 GLU A N 1
ATOM 2074 C CA . GLU A 1 267 ? 16.981 -31.166 -9.666 1.00 44.69 267 GLU A CA 1
ATOM 2075 C C . GLU A 1 267 ? 18.213 -32.089 -9.623 1.00 44.69 267 GLU A C 1
ATOM 2077 O O . GLU A 1 267 ? 18.481 -32.860 -10.552 1.00 44.69 267 GLU A O 1
ATOM 2082 N N . GLU A 1 268 ? 18.990 -31.968 -8.538 1.00 40.31 268 GLU A N 1
ATOM 2083 C CA . GLU A 1 268 ? 20.163 -32.804 -8.261 1.00 40.31 268 GLU A CA 1
ATOM 2084 C C . GLU A 1 268 ? 19.763 -34.277 -8.093 1.00 40.31 268 GLU A C 1
ATOM 2086 O O . GLU A 1 268 ? 18.792 -34.613 -7.404 1.00 40.31 268 GLU A O 1
ATOM 2091 N N . LEU A 1 269 ? 20.566 -35.183 -8.655 1.00 43.97 269 LEU A N 1
ATOM 2092 C CA . LEU A 1 269 ? 20.586 -36.571 -8.200 1.00 43.97 269 LEU A CA 1
ATOM 2093 C C . LEU A 1 269 ? 21.038 -36.644 -6.733 1.00 43.97 269 LEU A C 1
ATOM 2095 O O . LEU A 1 269 ? 21.871 -35.860 -6.287 1.00 43.97 269 LEU A O 1
ATOM 2099 N N . ALA A 1 270 ? 20.558 -37.647 -5.994 1.00 45.41 270 ALA A N 1
ATOM 2100 C CA . ALA A 1 270 ? 20.894 -37.850 -4.577 1.00 45.41 270 ALA A CA 1
ATOM 2101 C C . ALA A 1 270 ? 22.381 -38.197 -4.304 1.00 45.41 270 ALA A C 1
ATOM 2103 O O . ALA A 1 270 ? 22.765 -38.384 -3.151 1.00 45.41 270 ALA A O 1
ATOM 2104 N N . ASP A 1 271 ? 23.199 -38.297 -5.354 1.00 49.34 271 ASP A N 1
ATOM 2105 C CA . ASP A 1 271 ? 24.652 -38.488 -5.332 1.00 49.34 271 ASP A CA 1
ATOM 2106 C C . ASP A 1 271 ? 25.442 -37.248 -5.813 1.00 49.34 271 ASP A C 1
ATOM 2108 O O . ASP A 1 271 ? 26.671 -37.271 -5.805 1.00 49.34 271 ASP A O 1
ATOM 2112 N N . GLY A 1 272 ? 24.759 -36.171 -6.228 1.00 46.38 272 GLY A N 1
ATOM 2113 C CA . GLY A 1 272 ? 25.365 -34.939 -6.748 1.00 46.38 272 GLY A CA 1
ATOM 2114 C C . GLY A 1 272 ? 26.084 -35.082 -8.099 1.00 46.38 272 GLY A C 1
ATOM 2115 O O . GLY A 1 272 ? 26.793 -34.163 -8.504 1.00 46.38 272 GLY A O 1
ATOM 2116 N N . SER A 1 273 ? 25.952 -36.216 -8.799 1.00 43.34 273 SER A N 1
ATOM 2117 C CA . SER A 1 273 ? 26.779 -36.528 -9.977 1.00 43.34 273 SER A CA 1
ATOM 2118 C C . SER A 1 273 ? 26.291 -35.913 -11.295 1.00 43.34 273 SER A C 1
ATOM 2120 O O . SER A 1 273 ? 27.094 -35.716 -12.208 1.00 43.34 273 SER A O 1
ATOM 2122 N N . ALA A 1 274 ? 24.995 -35.606 -11.408 1.00 41.00 274 ALA A N 1
ATOM 2123 C CA . ALA A 1 274 ? 24.397 -34.936 -12.561 1.00 41.00 274 ALA A CA 1
ATOM 2124 C C . ALA A 1 274 ? 23.037 -34.302 -12.218 1.00 41.00 274 ALA A C 1
ATOM 2126 O O . ALA A 1 274 ? 22.353 -34.715 -11.277 1.00 41.00 274 ALA A O 1
ATOM 2127 N N . PHE A 1 275 ? 22.612 -33.348 -13.048 1.00 40.31 275 PHE A N 1
ATOM 2128 C CA . PHE A 1 275 ? 21.233 -32.861 -13.097 1.00 40.31 275 PHE A CA 1
ATOM 2129 C C . PHE A 1 275 ? 20.359 -33.872 -13.840 1.00 40.31 275 PHE A C 1
ATOM 2131 O O . PHE A 1 275 ? 20.707 -34.295 -14.947 1.00 40.31 275 PHE A O 1
ATOM 2138 N N . ARG A 1 276 ? 19.205 -34.245 -13.275 1.00 37.69 276 ARG A N 1
ATOM 2139 C CA . ARG A 1 276 ? 18.244 -35.112 -13.970 1.00 37.69 276 ARG A CA 1
ATOM 2140 C C . ARG A 1 276 ? 17.005 -34.326 -14.366 1.00 37.69 276 ARG A C 1
ATOM 2142 O O . ARG A 1 276 ? 16.063 -34.212 -13.587 1.00 37.69 276 ARG A O 1
ATOM 2149 N N . VAL A 1 277 ? 16.978 -33.873 -15.621 1.00 43.25 277 VAL A N 1
ATOM 2150 C CA . VAL A 1 277 ? 15.788 -33.269 -16.236 1.00 43.25 277 VAL A CA 1
ATOM 2151 C C . VAL A 1 277 ? 14.660 -34.304 -16.268 1.00 43.25 277 VAL A C 1
ATOM 2153 O O . VAL A 1 277 ? 14.576 -35.159 -17.148 1.00 43.25 277 VAL A O 1
ATOM 2156 N N . HIS A 1 278 ? 13.798 -34.256 -15.257 1.00 37.38 278 HIS A N 1
ATOM 2157 C CA . HIS A 1 278 ? 12.591 -35.062 -15.201 1.00 37.38 278 HIS A CA 1
ATOM 2158 C C . HIS A 1 278 ? 11.522 -34.434 -16.102 1.00 37.38 278 HIS A C 1
ATOM 2160 O O . HIS A 1 278 ? 11.017 -33.349 -15.809 1.00 37.38 278 HIS A O 1
ATOM 2166 N N . GLU A 1 279 ? 11.108 -35.151 -17.150 1.00 41.53 279 GLU A N 1
ATOM 2167 C CA . GLU A 1 279 ? 9.873 -34.860 -17.886 1.00 41.53 279 GLU A CA 1
ATOM 2168 C C . GLU A 1 279 ? 8.662 -35.048 -16.956 1.00 41.53 279 GLU A C 1
ATOM 2170 O O . GLU A 1 279 ? 8.076 -36.127 -16.847 1.00 41.53 279 GLU A O 1
ATOM 2175 N N . LYS A 1 280 ? 8.306 -33.995 -16.215 1.00 41.41 280 LYS A N 1
ATOM 2176 C CA . LYS A 1 280 ? 7.140 -34.002 -15.327 1.00 41.41 280 LYS A CA 1
ATOM 2177 C C . LYS A 1 280 ? 5.872 -33.742 -16.151 1.00 41.41 280 LYS A C 1
ATOM 2179 O O . LYS A 1 280 ? 5.867 -32.819 -16.970 1.00 41.41 280 LYS A O 1
ATOM 2184 N N . PRO A 1 281 ? 4.792 -34.525 -15.953 1.00 38.88 281 PRO A N 1
ATOM 2185 C CA . PRO A 1 281 ? 3.581 -34.439 -16.767 1.00 38.88 281 PRO A CA 1
ATOM 2186 C C . PRO A 1 281 ? 2.871 -33.097 -16.537 1.00 38.88 281 PRO A C 1
ATOM 2188 O O . PRO A 1 281 ? 2.118 -32.935 -15.579 1.00 38.88 281 PRO A O 1
ATOM 2191 N N . GLY A 1 282 ? 3.149 -32.133 -17.416 1.00 44.12 282 GLY A N 1
ATOM 2192 C CA . GLY A 1 282 ? 2.713 -30.740 -17.291 1.00 44.12 282 GLY A CA 1
ATOM 2193 C C . GLY A 1 282 ? 3.698 -29.705 -17.853 1.00 44.12 282 GLY A C 1
ATOM 2194 O O . GLY A 1 282 ? 3.274 -28.581 -18.111 1.00 44.12 282 GLY A O 1
ATOM 2195 N N . ARG A 1 283 ? 4.975 -30.058 -18.084 1.00 46.22 283 ARG A N 1
ATOM 2196 C CA . ARG A 1 283 ? 5.957 -29.167 -18.736 1.00 46.22 283 ARG A CA 1
ATOM 2197 C C . ARG A 1 283 ? 5.576 -28.968 -20.211 1.00 46.22 283 ARG A C 1
ATOM 2199 O O . ARG A 1 283 ? 5.702 -29.887 -21.015 1.00 46.22 283 ARG A O 1
ATOM 2206 N N . ASP A 1 284 ? 5.083 -27.780 -20.558 1.00 51.31 284 ASP A N 1
ATOM 2207 C CA . ASP A 1 284 ? 4.816 -27.393 -21.948 1.00 51.31 284 ASP A CA 1
ATOM 2208 C C . ASP A 1 284 ? 6.148 -27.055 -22.636 1.00 51.31 284 ASP A C 1
ATOM 2210 O O . ASP A 1 284 ? 6.831 -26.093 -22.271 1.00 51.31 284 ASP A O 1
ATOM 2214 N N . SER A 1 285 ? 6.530 -27.860 -23.628 1.00 51.62 285 SER A N 1
ATOM 2215 C CA . SER A 1 285 ? 7.813 -27.734 -24.323 1.00 51.62 285 SER A CA 1
ATOM 2216 C C . SER A 1 285 ? 7.967 -26.405 -25.066 1.00 51.62 285 SER A C 1
ATOM 2218 O O . SER A 1 285 ? 9.083 -25.908 -25.176 1.00 51.62 285 SER A O 1
ATOM 2220 N N . ALA A 1 286 ? 6.875 -25.792 -25.540 1.00 47.81 286 ALA A N 1
ATOM 2221 C CA . ALA A 1 286 ? 6.936 -24.477 -26.179 1.00 47.81 286 ALA A CA 1
ATOM 2222 C C . ALA A 1 286 ? 7.191 -23.354 -25.159 1.00 47.81 286 ALA A C 1
ATOM 2224 O O . ALA A 1 286 ? 7.742 -22.310 -25.507 1.00 47.81 286 ALA A O 1
ATOM 2225 N N . VAL A 1 287 ? 6.822 -23.571 -23.893 1.00 47.62 287 VAL A N 1
ATOM 2226 C CA . VAL A 1 287 ? 7.063 -22.626 -22.797 1.00 47.62 287 VAL A CA 1
ATOM 2227 C C . VAL A 1 287 ? 8.504 -22.718 -22.316 1.00 47.62 287 VAL A C 1
ATOM 2229 O O . VAL A 1 287 ? 9.155 -21.680 -22.223 1.00 47.62 287 VAL A O 1
ATOM 2232 N N . SER A 1 288 ? 9.035 -23.923 -22.075 1.00 51.41 288 SER A N 1
ATOM 2233 C CA . SER A 1 288 ? 10.460 -24.072 -21.744 1.00 51.41 288 SER A CA 1
ATOM 2234 C C . SER A 1 288 ? 11.346 -23.554 -22.883 1.00 51.41 288 SER A C 1
ATOM 2236 O O . SER A 1 288 ? 12.142 -22.657 -22.628 1.00 51.41 288 SER A O 1
ATOM 2238 N N . ALA A 1 289 ? 11.086 -23.934 -24.142 1.00 53.91 289 ALA A N 1
ATOM 2239 C CA . ALA A 1 289 ? 11.820 -23.410 -25.301 1.00 53.91 289 ALA A CA 1
ATOM 2240 C C . ALA A 1 289 ? 11.749 -21.873 -25.432 1.00 53.91 289 ALA A C 1
ATOM 2242 O O . ALA A 1 289 ? 12.726 -21.230 -25.811 1.00 53.91 289 ALA A O 1
ATOM 2243 N N . PHE A 1 290 ? 10.620 -21.244 -25.080 1.00 51.47 290 PHE A N 1
ATOM 2244 C CA . PHE A 1 290 ? 10.521 -19.781 -25.036 1.00 51.47 290 PHE A CA 1
ATOM 2245 C C . PHE A 1 290 ? 11.444 -19.168 -23.968 1.00 51.47 290 PHE A C 1
ATOM 2247 O O . PHE A 1 290 ? 12.115 -18.175 -24.244 1.00 51.47 290 PHE A O 1
ATOM 2254 N N . PHE A 1 291 ? 11.529 -19.754 -22.769 1.00 52.53 291 PHE A N 1
ATOM 2255 C CA . PHE A 1 291 ? 12.422 -19.264 -21.710 1.00 52.53 291 PHE A CA 1
ATOM 2256 C C . PHE A 1 291 ? 13.894 -19.641 -21.921 1.00 52.53 291 PHE A C 1
ATOM 2258 O O . PHE A 1 291 ? 14.769 -18.862 -21.539 1.00 52.53 291 PHE A O 1
ATOM 2265 N N . GLU A 1 292 ? 14.173 -20.748 -22.604 1.00 55.59 292 GLU A N 1
ATOM 2266 C CA . GLU A 1 292 ? 15.492 -21.085 -23.146 1.00 55.59 292 GLU A CA 1
ATOM 2267 C C . GLU A 1 292 ? 15.919 -20.016 -24.162 1.00 55.59 292 GLU A C 1
ATOM 2269 O O . GLU A 1 292 ? 16.988 -19.440 -24.009 1.00 55.59 292 GLU A O 1
ATOM 2274 N N . VAL A 1 293 ? 15.050 -19.612 -25.100 1.00 52.44 293 VAL A N 1
ATOM 2275 C CA . VAL A 1 293 ? 15.320 -18.495 -26.030 1.00 52.44 293 VAL A CA 1
ATOM 2276 C C . VAL A 1 293 ? 15.509 -17.153 -25.304 1.00 52.44 293 VAL A C 1
ATOM 2278 O O . VAL A 1 293 ? 16.347 -16.356 -25.721 1.00 52.44 293 VAL A O 1
ATOM 2281 N N . LEU A 1 294 ? 14.791 -16.873 -24.208 1.00 51.50 294 LEU A N 1
ATOM 2282 C CA . LEU A 1 294 ? 15.040 -15.667 -23.395 1.00 51.50 294 LEU A CA 1
ATOM 2283 C C . LEU A 1 294 ? 16.347 -15.729 -22.586 1.00 51.50 294 LEU A C 1
ATOM 2285 O O . LEU A 1 294 ? 16.913 -14.679 -22.274 1.00 51.50 294 LEU A O 1
ATOM 2289 N N . THR A 1 295 ? 16.824 -16.930 -22.261 1.00 54.75 295 THR A N 1
ATOM 2290 C CA . THR A 1 295 ? 18.109 -17.150 -21.581 1.00 54.75 295 THR A CA 1
ATOM 2291 C C . THR A 1 295 ? 19.263 -17.084 -22.580 1.00 54.75 295 THR A C 1
ATOM 2293 O O . THR A 1 295 ? 20.207 -16.340 -22.345 1.00 54.75 295 THR A O 1
ATOM 2296 N N . ALA A 1 296 ? 19.127 -17.711 -23.750 1.00 51.16 296 ALA A N 1
ATOM 2297 C CA . ALA A 1 296 ? 20.056 -17.604 -24.873 1.00 51.16 296 ALA A CA 1
ATOM 2298 C C . ALA A 1 296 ? 20.197 -16.153 -25.362 1.00 51.16 296 ALA A C 1
ATOM 2300 O O . ALA A 1 296 ? 21.306 -15.678 -25.549 1.00 51.16 296 ALA A O 1
ATOM 2301 N N . ARG A 1 297 ? 19.112 -15.363 -25.428 1.00 51.47 297 ARG A N 1
ATOM 2302 C CA . ARG A 1 297 ? 19.167 -13.897 -25.677 1.00 51.47 297 ARG A CA 1
ATOM 2303 C C . ARG A 1 297 ? 19.973 -13.094 -24.643 1.00 51.47 297 ARG A C 1
ATOM 2305 O O . ARG A 1 297 ? 20.189 -11.899 -24.828 1.00 51.47 297 ARG A O 1
ATOM 2312 N N . ARG A 1 298 ? 20.369 -13.731 -23.541 1.00 51.97 298 ARG A N 1
ATOM 2313 C CA . ARG A 1 298 ? 21.219 -13.216 -22.460 1.00 51.97 298 ARG A CA 1
ATOM 2314 C C . ARG A 1 298 ? 22.575 -13.950 -22.389 1.00 51.97 298 ARG A C 1
ATOM 2316 O O . ARG A 1 298 ? 23.371 -13.685 -21.490 1.00 51.97 298 ARG A O 1
ATOM 2323 N N . GLU A 1 299 ? 22.855 -14.828 -23.349 1.00 62.31 299 GLU A N 1
ATOM 2324 C CA . GLU A 1 299 ? 24.166 -15.405 -23.633 1.00 62.31 299 GLU A CA 1
ATOM 2325 C C . GLU A 1 299 ? 24.858 -14.611 -24.745 1.00 62.31 299 GLU A C 1
ATOM 2327 O O . GLU A 1 299 ? 24.231 -14.072 -25.657 1.00 62.31 299 GLU A O 1
ATOM 2332 N N . THR A 1 300 ? 26.183 -14.526 -24.664 1.00 65.62 300 THR A N 1
ATOM 2333 C CA . THR A 1 300 ? 26.983 -13.621 -25.499 1.00 65.62 300 THR A CA 1
ATOM 2334 C C . THR A 1 300 ? 27.049 -14.063 -26.959 1.00 65.62 300 THR A C 1
ATOM 2336 O O . THR A 1 300 ? 27.063 -13.212 -27.836 1.00 65.62 300 THR A O 1
ATOM 2339 N N . ALA A 1 301 ? 27.022 -15.372 -27.236 1.00 70.69 301 ALA A N 1
ATOM 2340 C CA . ALA A 1 301 ? 27.021 -15.893 -28.605 1.00 70.69 301 ALA A CA 1
ATOM 2341 C C . ALA A 1 301 ? 25.762 -15.456 -29.375 1.00 70.69 301 ALA A C 1
ATOM 2343 O O . ALA A 1 301 ? 25.860 -14.726 -30.355 1.00 70.69 301 ALA A O 1
ATOM 2344 N N . PHE A 1 302 ? 24.574 -15.801 -28.865 1.00 69.44 302 PHE A N 1
ATOM 2345 C CA . PHE A 1 302 ? 23.307 -15.425 -29.497 1.00 69.44 302 PHE A CA 1
ATOM 2346 C C . PHE A 1 302 ? 23.109 -13.902 -29.541 1.00 69.44 302 PHE A C 1
ATOM 2348 O O . PHE A 1 302 ? 22.535 -13.396 -30.500 1.00 69.44 302 PHE A O 1
ATOM 2355 N N . PHE A 1 303 ? 23.557 -13.149 -28.525 1.00 75.19 303 PHE A N 1
ATOM 2356 C CA . PHE A 1 303 ? 23.490 -11.685 -28.589 1.00 75.19 303 PHE A CA 1
ATOM 2357 C C . PHE A 1 303 ? 24.335 -11.129 -29.739 1.00 75.19 303 PHE A C 1
ATOM 2359 O O . PHE A 1 303 ? 23.886 -10.210 -30.416 1.00 75.19 303 PHE A O 1
ATOM 2366 N N . ASN A 1 304 ? 25.536 -11.662 -29.970 1.00 83.25 304 ASN A N 1
ATOM 2367 C CA . ASN A 1 304 ? 26.396 -11.177 -31.046 1.00 83.25 304 ASN A CA 1
ATOM 2368 C C . ASN A 1 304 ? 25.826 -11.558 -32.427 1.00 83.25 304 ASN A C 1
ATOM 2370 O O . ASN A 1 304 ? 25.885 -10.729 -33.330 1.00 83.25 304 ASN A O 1
ATOM 2374 N N . ASP A 1 305 ? 25.163 -12.716 -32.550 1.00 82.75 305 ASP A N 1
ATOM 2375 C CA . ASP A 1 305 ? 24.424 -13.151 -33.753 1.00 82.75 305 ASP A CA 1
ATOM 2376 C C . ASP A 1 305 ? 23.168 -12.300 -34.083 1.00 82.75 305 ASP A C 1
ATOM 2378 O O . ASP A 1 305 ? 22.575 -12.459 -35.154 1.00 82.75 305 ASP A O 1
ATOM 2382 N N . LEU A 1 306 ? 22.715 -11.409 -33.187 1.00 78.25 306 LEU A N 1
ATOM 2383 C CA . LEU A 1 306 ? 21.570 -10.524 -33.448 1.00 78.25 306 LEU A CA 1
ATOM 2384 C C . LEU A 1 306 ? 21.911 -9.395 -34.432 1.00 78.25 306 LEU A C 1
ATOM 2386 O O . LEU A 1 306 ? 23.029 -8.883 -34.473 1.00 78.25 306 LEU A O 1
ATOM 2390 N N . SER A 1 307 ? 20.892 -8.923 -35.162 1.00 84.94 307 SER A N 1
ATOM 2391 C CA . SER A 1 307 ? 21.022 -7.738 -36.016 1.00 84.94 307 SER A CA 1
ATOM 2392 C C . SER A 1 307 ? 21.411 -6.501 -35.198 1.00 84.94 307 SER A C 1
ATOM 2394 O O . SER A 1 307 ? 21.017 -6.367 -34.039 1.00 84.94 307 SER A O 1
ATOM 2396 N N . VAL A 1 308 ? 22.119 -5.545 -35.806 1.00 82.19 308 VAL A N 1
ATOM 2397 C CA . VAL A 1 308 ? 22.486 -4.270 -35.158 1.00 82.19 308 VAL A CA 1
ATOM 2398 C C . VAL A 1 308 ? 21.257 -3.580 -34.538 1.00 82.19 308 VAL A C 1
ATOM 2400 O O . VAL A 1 308 ? 21.321 -3.112 -33.400 1.00 82.19 308 VAL A O 1
ATOM 2403 N N . ARG A 1 309 ? 20.113 -3.608 -35.243 1.00 79.88 309 ARG A N 1
ATOM 2404 C CA . ARG A 1 309 ? 18.826 -3.039 -34.804 1.00 79.88 309 ARG A CA 1
ATOM 2405 C C . ARG A 1 309 ? 18.288 -3.729 -33.547 1.00 79.88 309 ARG A C 1
ATOM 2407 O O . ARG A 1 309 ? 17.835 -3.058 -32.623 1.00 79.88 309 ARG A O 1
ATOM 2414 N N . ASP A 1 310 ? 18.396 -5.055 -33.469 1.00 76.75 310 ASP A N 1
ATOM 2415 C CA . ASP A 1 310 ? 18.051 -5.815 -32.265 1.00 76.75 310 ASP A CA 1
ATOM 2416 C C . ASP A 1 310 ? 19.043 -5.544 -31.122 1.00 76.75 310 ASP A C 1
ATOM 2418 O O . ASP A 1 310 ? 18.619 -5.234 -30.007 1.00 76.75 310 ASP A O 1
ATOM 2422 N N . ARG A 1 311 ? 20.361 -5.597 -31.381 1.00 83.00 311 ARG A N 1
ATOM 2423 C CA . ARG A 1 311 ? 21.406 -5.331 -30.369 1.00 83.00 311 ARG A CA 1
ATOM 2424 C C . ARG A 1 311 ? 21.223 -3.940 -29.737 1.00 83.00 311 ARG A C 1
ATOM 2426 O O . ARG A 1 311 ? 21.339 -3.809 -28.516 1.00 83.00 311 ARG A O 1
ATOM 2433 N N . ALA A 1 312 ? 20.824 -2.936 -30.523 1.00 80.62 312 ALA A N 1
ATOM 2434 C CA . ALA A 1 312 ? 20.507 -1.581 -30.058 1.00 80.62 312 ALA A CA 1
ATOM 2435 C C . ALA A 1 312 ? 19.312 -1.531 -29.080 1.00 80.62 312 ALA A C 1
ATOM 2437 O O . ALA A 1 312 ? 19.390 -0.886 -28.032 1.00 80.62 312 ALA A O 1
ATOM 2438 N N . ILE A 1 313 ? 18.230 -2.273 -29.355 1.00 74.19 313 ILE A N 1
ATOM 2439 C CA . ILE A 1 313 ? 17.046 -2.365 -28.473 1.00 74.19 313 ILE A CA 1
ATOM 2440 C C . ILE A 1 313 ? 17.407 -2.946 -27.091 1.00 74.19 313 ILE A C 1
ATOM 2442 O O . ILE A 1 313 ? 16.774 -2.608 -26.081 1.00 74.19 313 ILE A O 1
ATOM 2446 N N . TYR A 1 314 ? 18.424 -3.811 -27.019 1.00 67.44 314 TYR A N 1
ATOM 2447 C CA . TYR A 1 314 ? 18.818 -4.494 -25.784 1.00 67.44 314 TYR A CA 1
ATOM 2448 C C . TYR A 1 314 ? 20.016 -3.868 -25.049 1.00 67.44 314 TYR A C 1
ATOM 2450 O O . TYR A 1 314 ? 20.111 -4.071 -23.837 1.00 67.44 314 TYR A O 1
ATOM 2458 N N . MET A 1 315 ? 20.876 -3.066 -25.695 1.00 73.50 315 MET A N 1
ATOM 2459 C CA . MET A 1 315 ? 22.116 -2.545 -25.078 1.00 73.50 315 MET A CA 1
ATOM 2460 C C . MET A 1 315 ? 21.888 -1.780 -23.759 1.00 73.50 315 MET A C 1
ATOM 2462 O O . MET A 1 315 ? 22.673 -1.889 -22.818 1.00 73.50 315 MET A O 1
ATOM 2466 N N . ASN A 1 316 ? 20.759 -1.073 -23.640 1.00 67.38 316 ASN A N 1
ATOM 2467 C CA . ASN A 1 316 ? 20.394 -0.308 -22.443 1.00 67.38 316 ASN A CA 1
ATOM 2468 C C . ASN A 1 316 ? 19.758 -1.147 -21.313 1.00 67.38 316 ASN A C 1
ATOM 2470 O O . ASN A 1 316 ? 19.553 -0.632 -20.211 1.00 67.38 316 ASN A O 1
ATOM 2474 N N . LYS A 1 317 ? 19.454 -2.435 -21.539 1.00 63.72 317 LYS A N 1
ATOM 2475 C CA . LYS A 1 317 ? 18.816 -3.312 -20.533 1.00 63.72 317 LYS A CA 1
ATOM 2476 C C . LYS A 1 317 ? 19.802 -3.938 -19.535 1.00 63.72 317 LYS A C 1
ATOM 2478 O O . LYS A 1 317 ? 19.375 -4.464 -18.508 1.00 63.72 317 LYS A O 1
ATOM 2483 N N . GLY A 1 318 ? 21.106 -3.788 -19.771 1.00 58.12 318 GLY A N 1
ATOM 2484 C CA . GLY A 1 318 ? 22.170 -4.182 -18.847 1.00 58.12 318 GLY A CA 1
ATOM 2485 C C . GLY A 1 318 ? 22.661 -5.623 -19.012 1.00 58.12 318 GLY A C 1
ATOM 2486 O O . GLY A 1 318 ? 22.102 -6.423 -19.755 1.00 58.12 318 GLY A O 1
ATOM 2487 N N . VAL A 1 319 ? 23.753 -5.936 -18.312 1.00 58.62 319 VAL A N 1
ATOM 2488 C CA . VAL A 1 319 ? 24.495 -7.198 -18.459 1.00 58.62 319 VAL A CA 1
ATOM 2489 C C . VAL A 1 319 ? 23.762 -8.353 -17.788 1.00 58.62 319 VAL A C 1
ATOM 2491 O O . VAL A 1 319 ? 23.439 -8.278 -16.600 1.00 58.62 319 VAL A O 1
ATOM 2494 N N . ALA A 1 320 ? 23.587 -9.460 -18.502 1.00 61.56 320 ALA A N 1
ATOM 2495 C CA . ALA A 1 320 ? 23.172 -10.708 -17.883 1.00 61.56 320 ALA A CA 1
ATOM 2496 C C . ALA A 1 320 ? 24.377 -11.464 -17.311 1.00 61.56 320 ALA A C 1
ATOM 2498 O O . ALA A 1 320 ? 25.290 -11.773 -18.070 1.00 61.56 320 ALA A O 1
ATOM 2499 N N . LEU A 1 321 ? 24.299 -11.761 -16.002 1.00 61.19 321 LEU A N 1
ATOM 2500 C CA . LEU A 1 321 ? 25.061 -12.718 -15.169 1.00 61.19 321 LEU A CA 1
ATOM 2501 C C . LEU A 1 321 ? 26.603 -12.761 -15.304 1.00 61.19 321 LEU A C 1
ATOM 2503 O O . LEU A 1 321 ? 27.142 -12.608 -16.393 1.00 61.19 321 LEU A O 1
ATOM 2507 N N . PRO A 1 322 ? 27.362 -13.059 -14.231 1.00 68.50 322 PRO A N 1
ATOM 2508 C CA . PRO A 1 322 ? 28.808 -13.275 -14.340 1.00 68.50 322 PRO A CA 1
ATOM 2509 C C . PRO A 1 322 ? 29.209 -14.366 -15.357 1.00 68.50 322 PRO A C 1
ATOM 2511 O O . PRO A 1 322 ? 28.378 -15.080 -15.931 1.00 68.50 322 PRO A O 1
ATOM 2514 N N . THR A 1 323 ? 30.507 -14.476 -15.635 1.00 68.88 323 THR A N 1
ATOM 2515 C CA . THR A 1 323 ? 31.065 -15.596 -16.411 1.00 68.88 323 THR A CA 1
ATOM 2516 C C . THR A 1 323 ? 30.788 -16.927 -15.703 1.00 68.88 323 THR A C 1
ATOM 2518 O O . THR A 1 323 ? 30.591 -16.963 -14.489 1.00 68.88 323 THR A O 1
ATOM 2521 N N . VAL A 1 324 ? 30.757 -18.035 -16.454 1.00 63.88 324 VAL A N 1
ATOM 2522 C CA . VAL A 1 324 ? 30.395 -19.365 -15.915 1.00 63.88 324 VAL A CA 1
ATOM 2523 C C . VAL A 1 324 ? 31.319 -19.777 -14.758 1.00 63.88 324 VAL A C 1
ATOM 2525 O O . VAL A 1 324 ? 30.863 -20.349 -13.774 1.00 63.88 324 VAL A O 1
ATOM 2528 N N . GLU A 1 325 ? 32.590 -19.374 -14.821 1.00 70.56 325 GLU A N 1
ATOM 2529 C CA . GLU A 1 325 ? 33.616 -19.482 -13.768 1.00 70.56 325 GLU A CA 1
ATOM 2530 C C . GLU A 1 325 ? 33.208 -18.885 -12.406 1.00 70.56 325 GLU A C 1
ATOM 2532 O O . GLU A 1 325 ? 33.739 -19.277 -11.372 1.00 70.56 325 GLU A O 1
ATOM 2537 N N . HIS A 1 326 ? 32.263 -17.943 -12.379 1.00 67.75 326 HIS A N 1
ATOM 2538 C CA . HIS A 1 326 ? 31.744 -17.293 -11.169 1.00 67.75 326 HIS A CA 1
ATOM 2539 C C . HIS A 1 326 ? 30.321 -17.762 -10.803 1.00 67.75 326 HIS A C 1
ATOM 2541 O O . HIS A 1 326 ? 29.662 -17.174 -9.940 1.00 67.75 326 HIS A O 1
ATOM 2547 N N . CYS A 1 327 ? 29.848 -18.822 -11.460 1.00 66.38 327 CYS A N 1
ATOM 2548 C CA . CYS A 1 327 ? 28.521 -19.412 -11.290 1.00 66.38 327 CYS A CA 1
ATOM 2549 C C . CYS A 1 327 ? 28.570 -20.934 -11.037 1.00 66.38 327 CYS A C 1
ATOM 2551 O O . CYS A 1 327 ? 27.515 -21.552 -10.949 1.00 66.38 327 CYS A O 1
ATOM 2553 N N . GLN A 1 328 ? 29.762 -21.539 -10.914 1.00 57.22 328 GLN A N 1
ATOM 2554 C CA . GLN A 1 328 ? 29.928 -22.999 -10.804 1.00 57.22 328 GLN A CA 1
ATOM 2555 C C . GLN A 1 328 ? 29.364 -23.599 -9.508 1.00 57.22 328 GLN A C 1
ATOM 2557 O O . GLN A 1 328 ? 28.965 -24.759 -9.502 1.00 57.22 328 GLN A O 1
ATOM 2562 N N . THR A 1 329 ? 29.323 -22.836 -8.409 1.00 59.03 329 THR A N 1
ATOM 2563 C CA . THR A 1 329 ? 28.742 -23.294 -7.140 1.00 59.03 329 THR A CA 1
ATOM 2564 C C . THR A 1 329 ? 27.792 -22.261 -6.543 1.00 59.03 329 THR A C 1
ATOM 2566 O O . THR A 1 329 ? 27.913 -21.054 -6.779 1.00 59.03 329 THR A O 1
ATOM 2569 N N . TRP A 1 330 ? 26.881 -22.708 -5.672 1.00 50.78 330 TRP A N 1
ATOM 2570 C CA . TRP A 1 330 ? 26.036 -21.800 -4.888 1.00 50.78 330 TRP A CA 1
ATOM 2571 C C . TRP A 1 330 ? 26.849 -20.822 -4.023 1.00 50.78 330 TRP A C 1
ATOM 2573 O O . TRP A 1 330 ? 26.432 -19.683 -3.813 1.00 50.78 330 TRP A O 1
ATOM 2583 N N . THR A 1 331 ? 28.038 -21.234 -3.572 1.00 62.62 331 THR A N 1
ATOM 2584 C CA . THR A 1 331 ? 28.984 -20.386 -2.833 1.00 62.62 331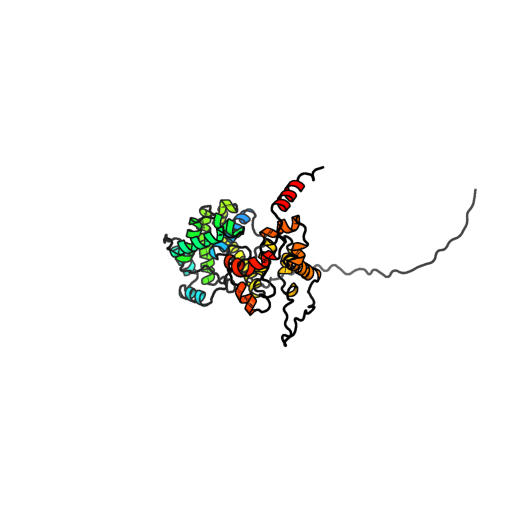 THR A CA 1
ATOM 2585 C C . THR A 1 331 ? 29.503 -19.233 -3.691 1.00 62.62 331 THR A C 1
ATOM 2587 O O . THR A 1 331 ? 29.753 -18.154 -3.160 1.00 62.62 331 THR A O 1
ATOM 2590 N N . ASP A 1 332 ? 29.640 -19.417 -5.006 1.00 60.34 332 ASP A N 1
ATOM 2591 C CA . ASP A 1 332 ? 30.032 -18.353 -5.936 1.00 60.34 332 ASP A CA 1
ATOM 2592 C C . ASP A 1 332 ? 28.855 -17.434 -6.257 1.00 60.34 332 ASP A C 1
ATOM 2594 O O . ASP A 1 332 ? 28.976 -16.214 -6.138 1.00 60.34 332 ASP A O 1
ATOM 2598 N N . ILE A 1 333 ? 27.683 -18.021 -6.526 1.00 61.75 333 ILE A N 1
ATOM 2599 C CA . ILE A 1 333 ? 26.420 -17.297 -6.728 1.00 61.75 333 ILE A CA 1
ATOM 2600 C C . ILE A 1 333 ? 26.122 -16.370 -5.538 1.00 61.75 333 ILE A C 1
ATOM 2602 O O . ILE A 1 333 ? 25.754 -15.208 -5.720 1.00 61.75 333 ILE A O 1
ATOM 2606 N N . ALA A 1 334 ? 26.333 -16.842 -4.306 1.00 68.31 334 ALA A N 1
ATOM 2607 C CA . ALA A 1 334 ? 26.114 -16.062 -3.091 1.00 68.31 334 ALA A CA 1
ATOM 2608 C C . ALA A 1 334 ? 26.997 -14.800 -2.985 1.00 68.31 334 ALA A C 1
ATOM 2610 O O . ALA A 1 334 ? 26.554 -13.818 -2.389 1.00 68.31 334 ALA A O 1
ATOM 2611 N N . LYS A 1 335 ? 28.203 -14.785 -3.581 1.00 71.88 335 LYS A N 1
ATOM 2612 C CA . LYS A 1 335 ? 29.137 -13.639 -3.518 1.00 71.88 335 LYS A CA 1
ATOM 2613 C C . LYS A 1 335 ? 28.612 -12.418 -4.269 1.00 71.88 335 LYS A C 1
ATOM 2615 O O . LYS A 1 335 ? 28.803 -11.297 -3.810 1.00 71.88 335 LYS A O 1
ATOM 2620 N N . TRP A 1 336 ? 27.954 -12.625 -5.413 1.00 69.88 336 TRP A N 1
ATOM 2621 C CA . TRP A 1 336 ? 27.490 -11.536 -6.281 1.00 69.88 336 TRP A CA 1
ATOM 2622 C C . TRP A 1 336 ? 25.985 -11.258 -6.187 1.00 69.88 336 TRP A C 1
ATOM 2624 O O . TRP A 1 336 ? 25.561 -10.126 -6.411 1.00 69.88 336 TRP A O 1
ATOM 2634 N N . LYS A 1 337 ? 25.170 -12.245 -5.794 1.00 57.06 337 LYS A N 1
ATOM 2635 C CA . LYS A 1 337 ? 23.698 -12.144 -5.709 1.00 57.06 337 LYS A CA 1
ATOM 2636 C C . LYS A 1 337 ? 23.179 -11.101 -4.707 1.00 57.06 337 LYS A C 1
ATOM 2638 O O . LYS A 1 337 ? 22.027 -10.690 -4.814 1.00 57.06 337 LYS A O 1
ATOM 2643 N N . GLY A 1 338 ? 24.004 -10.686 -3.744 1.00 62.75 338 GLY A N 1
ATOM 2644 C CA . GLY A 1 338 ? 23.685 -9.640 -2.764 1.00 62.75 338 GLY A CA 1
ATOM 2645 C C . GLY A 1 338 ? 24.291 -8.258 -3.048 1.00 62.75 338 GLY A C 1
ATOM 2646 O O . GLY A 1 338 ? 24.101 -7.357 -2.235 1.00 62.75 338 GLY A O 1
ATOM 2647 N N . LEU A 1 339 ? 25.042 -8.079 -4.142 1.00 64.62 339 LEU A N 1
ATOM 2648 C CA . LEU A 1 339 ? 25.767 -6.831 -4.409 1.00 64.62 339 LEU A CA 1
ATOM 2649 C C . LEU A 1 339 ? 24.872 -5.720 -4.970 1.00 64.62 339 LEU A C 1
ATOM 2651 O O . LEU A 1 339 ? 23.930 -5.963 -5.726 1.00 64.62 339 LEU A O 1
ATOM 2655 N N . GLY A 1 340 ? 25.228 -4.471 -4.656 1.00 63.16 340 GLY A N 1
ATOM 2656 C CA . GLY A 1 340 ? 24.670 -3.302 -5.327 1.00 63.16 340 GLY A CA 1
ATOM 2657 C C . GLY A 1 340 ? 25.081 -3.257 -6.802 1.00 63.16 340 GLY A C 1
ATOM 2658 O O . GLY A 1 340 ? 26.126 -3.783 -7.190 1.00 63.16 340 GLY A O 1
ATOM 2659 N N . LYS A 1 341 ? 24.279 -2.587 -7.646 1.00 67.62 341 LYS A N 1
ATOM 2660 C CA . LYS A 1 341 ? 24.549 -2.479 -9.096 1.00 67.62 341 LYS A CA 1
ATOM 2661 C C . LYS A 1 341 ? 25.957 -1.941 -9.389 1.00 67.62 341 LYS A C 1
ATOM 2663 O O . LYS A 1 341 ? 26.581 -2.394 -10.340 1.00 67.62 341 LYS A O 1
ATOM 2668 N N . VAL A 1 342 ? 26.462 -1.003 -8.585 1.00 72.50 342 VAL A N 1
ATOM 2669 C CA . VAL A 1 342 ? 27.809 -0.429 -8.755 1.00 72.50 342 VAL A CA 1
ATOM 2670 C C . VAL A 1 342 ? 28.889 -1.487 -8.508 1.00 72.50 342 VAL A C 1
ATOM 2672 O O . VAL A 1 342 ? 29.738 -1.700 -9.372 1.00 72.50 342 VAL A O 1
ATOM 2675 N N . ASP A 1 343 ? 28.818 -2.197 -7.383 1.00 75.50 343 ASP A N 1
ATOM 2676 C CA . ASP A 1 343 ? 29.821 -3.188 -6.972 1.00 75.50 343 ASP A CA 1
ATOM 2677 C C . ASP A 1 343 ? 29.810 -4.418 -7.886 1.00 75.50 343 ASP A C 1
ATOM 2679 O O . ASP A 1 343 ? 30.863 -4.892 -8.315 1.00 75.50 343 ASP A O 1
ATOM 2683 N N . PHE A 1 344 ? 28.614 -4.884 -8.265 1.00 77.06 344 PHE A N 1
ATOM 2684 C CA . PHE A 1 344 ? 28.437 -5.955 -9.245 1.00 77.06 344 PHE A CA 1
ATOM 2685 C C . PHE A 1 344 ? 29.064 -5.590 -10.599 1.00 77.06 344 PHE A C 1
ATOM 2687 O O . PHE A 1 344 ? 29.786 -6.395 -11.191 1.00 77.06 344 PHE A O 1
ATOM 2694 N N . MET A 1 345 ? 28.830 -4.365 -11.085 1.00 76.12 345 MET A N 1
ATOM 2695 C CA . MET A 1 345 ? 29.404 -3.895 -12.349 1.00 76.12 345 MET A CA 1
ATOM 2696 C C . MET A 1 345 ? 30.924 -3.718 -12.274 1.00 76.12 345 MET A C 1
ATOM 2698 O O . MET A 1 345 ? 31.612 -4.000 -13.256 1.00 76.12 345 MET A O 1
ATOM 2702 N N . ALA A 1 346 ? 31.449 -3.289 -11.124 1.00 80.50 346 ALA A N 1
ATOM 2703 C CA . ALA A 1 346 ? 32.881 -3.131 -10.896 1.00 80.50 346 ALA A CA 1
ATOM 2704 C C . ALA A 1 346 ? 33.630 -4.474 -10.841 1.00 80.50 346 ALA A C 1
ATOM 2706 O O . ALA A 1 346 ? 34.716 -4.567 -11.409 1.00 80.50 346 ALA A O 1
ATOM 2707 N N . GLN A 1 347 ? 33.056 -5.492 -10.187 1.00 78.06 347 GLN A N 1
ATOM 2708 C CA . GLN A 1 347 ? 33.695 -6.800 -9.983 1.00 78.06 347 GLN A CA 1
ATOM 2709 C C . GLN A 1 347 ? 33.461 -7.785 -11.141 1.00 78.06 347 GLN A C 1
ATOM 2711 O O . GLN A 1 347 ? 34.404 -8.436 -11.578 1.00 78.06 347 GLN A O 1
ATOM 2716 N N . TYR A 1 348 ? 32.230 -7.885 -11.658 1.00 77.00 348 TYR A N 1
ATOM 2717 C CA . TYR A 1 348 ? 31.834 -8.925 -12.626 1.00 77.00 348 TYR A CA 1
ATOM 2718 C C . TYR A 1 348 ? 31.348 -8.342 -13.960 1.00 77.00 348 TYR A C 1
ATOM 2720 O O . TYR A 1 348 ? 31.657 -8.870 -15.030 1.00 77.00 348 TYR A O 1
ATOM 2728 N N . GLY A 1 349 ? 30.601 -7.233 -13.914 1.00 74.31 349 GLY A N 1
ATOM 2729 C CA . GLY A 1 349 ? 29.926 -6.681 -15.092 1.00 74.31 349 GLY A CA 1
ATOM 2730 C C . GLY A 1 349 ? 30.865 -6.196 -16.198 1.00 74.31 349 GLY A C 1
ATOM 2731 O O . GLY A 1 349 ? 30.544 -6.392 -17.364 1.00 74.31 349 GLY A O 1
ATOM 2732 N N . LYS A 1 350 ? 32.032 -5.619 -15.873 1.00 78.81 350 LYS A N 1
ATOM 2733 C CA . LYS A 1 350 ? 33.016 -5.167 -16.882 1.00 78.81 350 LYS A CA 1
ATOM 2734 C C . LYS A 1 350 ? 33.578 -6.309 -17.734 1.00 78.81 350 LYS A C 1
ATOM 2736 O O . LYS A 1 350 ? 33.559 -6.209 -18.956 1.00 78.81 350 LYS A O 1
ATOM 2741 N N . ALA A 1 351 ? 34.058 -7.381 -17.101 1.00 76.25 351 ALA A N 1
ATOM 2742 C CA . ALA A 1 351 ? 34.623 -8.530 -17.813 1.00 76.25 351 ALA A CA 1
ATOM 2743 C C . ALA A 1 351 ? 33.557 -9.239 -18.660 1.00 76.25 351 ALA A C 1
ATOM 2745 O O . ALA A 1 351 ? 33.815 -9.620 -19.797 1.00 76.25 351 ALA A O 1
ATOM 2746 N N . LYS A 1 352 ? 32.330 -9.342 -18.134 1.00 77.69 352 LYS A N 1
ATOM 2747 C CA . LYS A 1 352 ? 31.195 -9.908 -18.862 1.00 77.69 352 LYS A CA 1
ATOM 2748 C C . LYS A 1 352 ? 30.737 -9.021 -20.031 1.00 77.69 352 LYS A C 1
ATOM 2750 O O . LYS A 1 352 ? 30.402 -9.563 -21.076 1.00 77.69 352 LYS A O 1
ATOM 2755 N N . LEU A 1 353 ? 30.745 -7.689 -19.888 1.00 78.62 353 LEU A N 1
ATOM 2756 C CA . LEU A 1 353 ? 30.402 -6.743 -20.964 1.00 78.62 353 LEU A CA 1
ATOM 2757 C C . LEU A 1 353 ? 31.330 -6.852 -22.172 1.00 78.62 353 LEU A C 1
ATOM 2759 O O . LEU A 1 353 ? 30.853 -6.759 -23.294 1.00 78.62 353 LEU A O 1
ATOM 2763 N N . ALA A 1 354 ? 32.626 -7.085 -21.950 1.00 82.19 354 ALA A N 1
ATOM 2764 C CA . ALA A 1 354 ? 33.620 -7.203 -23.019 1.00 82.19 354 ALA A CA 1
ATOM 2765 C C . ALA A 1 354 ? 33.407 -8.413 -23.957 1.00 82.19 354 ALA A C 1
ATOM 2767 O O . ALA A 1 354 ? 34.134 -8.558 -24.934 1.00 82.19 354 ALA A O 1
ATOM 2768 N N . LEU A 1 355 ? 32.428 -9.277 -23.661 1.00 80.44 355 LEU A N 1
ATOM 2769 C CA . LEU A 1 355 ? 32.013 -10.403 -24.500 1.00 80.44 355 LEU A CA 1
ATOM 2770 C C . LEU A 1 355 ? 30.804 -10.079 -25.404 1.00 80.44 355 LEU A C 1
ATOM 2772 O O . LEU A 1 355 ? 30.446 -10.908 -26.237 1.00 80.44 355 LEU A O 1
ATOM 2776 N N . TYR A 1 356 ? 30.165 -8.915 -25.231 1.00 81.44 356 TYR A N 1
ATOM 2777 C CA . TYR A 1 356 ? 29.032 -8.464 -26.044 1.00 81.44 356 TYR A CA 1
ATOM 2778 C C . TYR A 1 356 ? 29.499 -7.477 -27.118 1.00 81.44 356 TYR A C 1
ATOM 2780 O O . TYR A 1 356 ? 30.103 -6.447 -26.811 1.00 81.44 356 TYR A O 1
ATOM 2788 N N . GLU A 1 357 ? 29.136 -7.739 -28.368 1.00 86.62 357 GLU A N 1
ATOM 2789 C CA . GLU A 1 357 ? 29.286 -6.798 -29.480 1.00 86.62 357 GLU A CA 1
ATOM 2790 C C . GLU A 1 357 ? 28.180 -5.737 -29.426 1.00 86.62 357 GLU A C 1
ATOM 2792 O O . GLU A 1 357 ? 27.147 -5.824 -30.092 1.00 86.62 357 GLU A O 1
ATOM 2797 N N . LEU A 1 358 ? 28.370 -4.733 -28.569 1.00 86.25 358 LEU A N 1
ATOM 2798 C CA . LEU A 1 358 ? 27.468 -3.585 -28.505 1.00 86.25 358 LEU A CA 1
ATOM 2799 C C . LEU A 1 358 ? 27.604 -2.726 -29.779 1.00 86.25 358 LEU A C 1
ATOM 2801 O O . LEU A 1 358 ? 28.738 -2.445 -30.172 1.00 86.25 358 LEU A O 1
ATOM 2805 N N . PRO A 1 359 ? 26.493 -2.264 -30.390 1.00 89.62 359 PRO A N 1
ATOM 2806 C CA . PRO A 1 359 ? 26.540 -1.360 -31.537 1.00 89.62 359 PRO A CA 1
ATOM 2807 C C . PRO A 1 359 ? 27.342 -0.090 -31.250 1.00 89.62 359 PRO A C 1
ATOM 2809 O O . PRO A 1 359 ? 27.205 0.524 -30.187 1.00 89.62 359 PRO A O 1
ATOM 2812 N N . THR A 1 360 ? 28.158 0.311 -32.218 1.00 90.38 360 THR A N 1
ATOM 2813 C CA . THR A 1 360 ? 28.899 1.575 -32.202 1.00 90.38 360 THR A CA 1
ATOM 2814 C C . THR A 1 360 ? 27.986 2.771 -32.481 1.00 90.38 360 THR A C 1
ATOM 2816 O O . THR A 1 360 ? 26.916 2.637 -33.070 1.00 90.38 360 THR A O 1
ATOM 2819 N N . GLU A 1 361 ? 28.418 3.978 -32.108 1.00 86.62 361 GLU A N 1
ATOM 2820 C CA . GLU A 1 361 ? 27.654 5.211 -32.369 1.00 86.62 361 GLU A CA 1
ATOM 2821 C C . GLU A 1 361 ? 27.396 5.446 -33.872 1.00 86.62 361 GLU A C 1
ATOM 2823 O O . GLU A 1 361 ? 26.355 5.984 -34.235 1.00 86.62 361 GLU A O 1
ATOM 2828 N N . ALA A 1 362 ? 28.297 4.987 -34.751 1.00 85.94 362 ALA A N 1
ATOM 2829 C CA . ALA A 1 362 ? 28.124 5.064 -36.203 1.00 85.94 362 ALA A CA 1
ATOM 2830 C C . ALA A 1 362 ? 27.076 4.065 -36.733 1.00 85.94 362 ALA A C 1
ATOM 2832 O O . ALA A 1 362 ? 26.258 4.422 -37.576 1.00 85.94 362 ALA A O 1
ATOM 2833 N N . GLU A 1 363 ? 27.070 2.832 -36.217 1.00 88.06 363 GLU A N 1
ATOM 2834 C CA . GLU A 1 363 ? 26.037 1.830 -36.517 1.00 88.06 363 GLU A CA 1
ATOM 2835 C C . GLU A 1 363 ? 24.649 2.260 -36.022 1.00 88.06 363 GLU A C 1
ATOM 2837 O O . GLU A 1 363 ? 23.650 2.004 -36.688 1.00 88.06 363 GLU A O 1
ATOM 2842 N N . LEU A 1 364 ? 24.581 2.927 -34.865 1.00 86.38 364 LEU A N 1
ATOM 2843 C CA . LEU A 1 364 ? 23.337 3.482 -34.331 1.00 86.38 364 LEU A CA 1
ATOM 2844 C C . LEU A 1 364 ? 22.826 4.652 -35.181 1.00 86.38 364 LEU A C 1
ATOM 2846 O O . LEU A 1 364 ? 21.643 4.685 -35.498 1.00 86.38 364 LEU A O 1
ATOM 2850 N N . ALA A 1 365 ? 23.706 5.567 -35.600 1.00 85.25 365 ALA A N 1
ATOM 2851 C CA . ALA A 1 365 ? 23.325 6.694 -36.454 1.00 85.25 365 ALA A CA 1
ATOM 2852 C C . ALA A 1 365 ? 22.774 6.248 -37.823 1.00 85.25 365 ALA A C 1
ATOM 2854 O O . ALA A 1 365 ? 21.817 6.840 -38.313 1.00 85.25 365 ALA A O 1
ATOM 2855 N N . ALA A 1 366 ? 23.325 5.180 -38.413 1.00 82.94 366 ALA A N 1
ATOM 2856 C CA . ALA A 1 366 ? 22.815 4.620 -39.668 1.00 82.94 366 ALA A CA 1
ATOM 2857 C C . ALA A 1 366 ? 21.385 4.053 -39.538 1.00 82.94 366 ALA A C 1
ATOM 2859 O O . ALA A 1 366 ? 20.588 4.174 -40.462 1.00 82.94 366 ALA A O 1
ATOM 2860 N N . LEU A 1 367 ? 21.034 3.479 -38.379 1.00 82.50 367 LEU A N 1
ATOM 2861 C CA . LEU A 1 367 ? 19.700 2.915 -38.126 1.00 82.50 367 LEU A CA 1
ATOM 2862 C C . LEU A 1 367 ? 18.592 3.965 -37.943 1.00 82.50 367 LEU A C 1
ATOM 2864 O O . LEU A 1 367 ? 17.416 3.616 -38.093 1.00 82.50 367 LEU A O 1
ATOM 2868 N N . ASP A 1 368 ? 18.953 5.203 -37.597 1.00 69.81 368 ASP A N 1
ATOM 2869 C CA . ASP A 1 368 ? 18.025 6.337 -37.557 1.00 69.81 368 ASP A CA 1
ATOM 2870 C C . ASP A 1 368 ? 17.806 6.926 -38.969 1.00 69.81 368 ASP A C 1
ATOM 2872 O O . ASP A 1 368 ? 16.690 7.342 -39.280 1.00 69.81 368 ASP A O 1
ATOM 2876 N N . ASP A 1 369 ? 18.822 6.908 -39.843 1.00 65.06 369 ASP A N 1
ATOM 2877 C CA . ASP A 1 369 ? 18.740 7.382 -41.241 1.00 65.06 369 ASP A CA 1
ATOM 2878 C C . ASP A 1 369 ? 17.853 6.444 -42.096 1.00 65.06 369 ASP A C 1
ATOM 2880 O O . ASP A 1 369 ? 16.904 6.895 -42.739 1.00 65.06 369 ASP A O 1
ATOM 2884 N N . ASP A 1 370 ? 18.043 5.121 -41.964 1.00 58.47 370 ASP A N 1
ATOM 2885 C CA . ASP A 1 370 ? 17.224 4.041 -42.566 1.00 58.47 370 ASP A CA 1
ATOM 2886 C C . ASP A 1 370 ? 15.741 4.016 -42.088 1.00 58.47 370 ASP A C 1
ATOM 2888 O O . ASP A 1 370 ? 15.010 3.055 -42.346 1.00 58.47 370 ASP A O 1
ATOM 2892 N N . SER A 1 371 ? 15.270 5.021 -41.336 1.00 55.84 371 SER A N 1
ATOM 2893 C CA . SER A 1 371 ? 13.899 5.088 -40.798 1.00 55.84 371 SER A CA 1
ATOM 2894 C C . SER A 1 371 ? 12.956 6.062 -41.521 1.00 55.84 371 SER A C 1
ATOM 2896 O O . SER A 1 371 ? 11.795 6.172 -41.127 1.00 55.84 371 SER A O 1
ATOM 2898 N N . MET A 1 372 ? 13.430 6.747 -42.571 1.00 50.66 372 MET A N 1
ATOM 2899 C CA . MET A 1 372 ? 12.689 7.811 -43.274 1.00 50.66 372 MET A CA 1
ATOM 2900 C C . MET A 1 372 ? 11.997 7.396 -44.590 1.00 50.66 372 MET A C 1
ATOM 2902 O O . MET A 1 372 ? 11.120 8.128 -45.039 1.00 50.66 372 MET A O 1
ATOM 2906 N N . ASP A 1 373 ? 12.346 6.248 -45.185 1.00 51.62 373 ASP A N 1
ATOM 2907 C CA . ASP A 1 373 ? 11.972 5.884 -46.573 1.00 51.62 373 ASP A CA 1
ATOM 2908 C C . ASP A 1 373 ? 10.857 4.805 -46.696 1.00 51.62 373 ASP A C 1
ATOM 2910 O O . ASP A 1 373 ? 10.650 4.245 -47.770 1.00 51.62 373 ASP A O 1
ATOM 2914 N N . ASP A 1 374 ? 10.116 4.510 -45.620 1.00 48.91 374 ASP A N 1
ATOM 2915 C CA . ASP A 1 374 ? 9.069 3.459 -45.553 1.00 48.91 374 ASP A CA 1
ATOM 2916 C C . ASP A 1 374 ? 7.621 4.046 -45.610 1.00 48.91 374 ASP A C 1
ATOM 2918 O O . ASP A 1 374 ? 6.742 3.647 -44.842 1.00 48.91 374 ASP A O 1
ATOM 2922 N N . ASP A 1 375 ? 7.363 5.024 -46.495 1.00 47.41 375 ASP A N 1
ATOM 2923 C CA . ASP A 1 375 ? 6.062 5.729 -46.626 1.00 47.41 375 ASP A CA 1
ATOM 2924 C C . ASP A 1 375 ? 5.690 6.003 -48.119 1.00 47.41 375 ASP A C 1
ATOM 2926 O O . ASP A 1 375 ? 5.691 7.150 -48.572 1.00 47.41 375 ASP A O 1
ATOM 2930 N N . ASP A 1 376 ? 5.392 4.938 -48.892 1.00 40.03 376 ASP A N 1
ATOM 2931 C CA . ASP A 1 376 ? 4.926 4.963 -50.310 1.00 40.03 376 ASP A CA 1
ATOM 2932 C C . ASP A 1 376 ? 3.925 3.809 -50.619 1.00 40.03 376 ASP A C 1
ATOM 2934 O O . ASP A 1 376 ? 4.227 2.637 -50.279 1.00 40.03 376 ASP A O 1
#

Mean predicted aligned error: 18.23 Å

pLDDT: mean 73.04, std 20.94, range [27.59, 98.06]

Sequence (376 aa):
QRRRTGAVPNPGSAPKRPRKDGVPKSAKAKKSAKSKSGPKNWGIPRSEVPDSAAGLQRAMNLHSRILIGLLSQSAVPIRLPANLKNQFEQRFSSPEDLDAQLNGILASAIPPTNSVYEQVAAFLHTARAMNSQTASDAARVGDHYIRSVYNAVANVGLHVFAPDIFGNPESLYNLAHEHVAIHSFRTIASLFAYSSIYRVDLSLIKDDHLLRRFYRSFIYGRMKDLASKEERRPGRALRVAQIADDCFMNKTVARLAAENECHSDDEELADGSAFRVHEKPGRDSAVSAFFEVLTARRETAFFNDLSVRDRAIYMNKGVALPTVEHCQTWTDIAKWKGLGKVDFMAQYGKAKLALYELPTEAELAALDDDSMDDDD

Radius of gyration: 31.38 Å; Cα contacts (8 Å, |Δi|>4): 321; chains: 1; bounding box: 82×69×108 Å

InterPro domains:
  IPR059307 Domain of unknown function DUF8263 [PF26792] (230-300)
  IPR059307 Domain of unknown function DUF8263 [PF26792] (301-365)

Organism: NCBI:txid1033008

Foldseek 3Di:
DDDDDDDDDDDDDDDDDDDDDDDDDDDPPPPPPPDPDDPDQLADPPVNQPPLCQLVLVLLLLLLCLQQLNQAPLRAGDQDDPVLVVVLPVPDDDPVVLLVVLVVLLPDPDDQDVVLVVVLVVSLVVLVPDPHPSSVLNNQLDSVLSSSLSVSCVSSPNPGLHANLPDDCPDSRNVNSLSSSLSSSLVSVVVVSSCVPRVHDNVCSPPSVSSSSSNSSSRNNVNSVSNVLCVVPPCLSVQLVVCVVVVPPPVVLSVLSSDCVQPPQPDADPVNPDRDPDPDVPHDPVNNVVVVVVVVCLDLVVQQVDDLVVLAVCVVVAHPDFDVVQVVDPVSVVVQVPDDPVVNCVPGRVVRVVSHPRDDPVSVVVVVVVPPPPDD

Solvent-accessible surface area (backbone atoms only — not comparable to full-atom values): 22946 Å² total; per-residue (Å²): 132,95,79,90,85,87,87,89,91,87,89,77,89,87,87,88,86,82,90,84,84,92,80,82,88,76,78,83,71,87,74,79,73,79,76,76,81,66,83,83,76,39,64,76,57,76,92,77,53,56,77,65,46,55,14,40,49,53,45,51,52,51,49,58,24,61,61,58,65,42,44,38,95,51,55,65,74,75,81,62,59,69,68,63,53,54,64,53,58,73,74,58,92,48,70,72,58,44,59,55,51,49,51,56,49,66,69,45,90,75,77,75,52,71,68,45,54,52,52,46,50,54,50,45,52,49,21,70,71,42,96,31,72,55,6,47,56,54,54,65,44,35,71,73,53,52,42,52,39,52,33,48,42,47,66,75,67,41,94,64,64,58,59,56,56,84,63,63,72,85,35,71,70,29,46,49,47,52,49,51,51,54,51,42,46,44,60,37,50,75,66,47,42,43,44,91,77,44,60,46,50,70,82,60,67,75,38,63,68,59,52,51,49,47,51,44,18,43,43,60,22,56,46,32,56,47,39,60,48,30,77,76,37,76,68,36,42,57,51,41,43,53,42,49,74,72,62,47,82,50,68,65,60,46,49,55,71,59,38,69,78,52,71,67,59,87,38,72,41,102,78,71,82,48,69,54,77,72,90,54,97,79,53,52,66,71,57,34,51,49,52,48,52,58,47,41,63,51,34,48,69,57,39,49,74,42,54,64,73,56,34,55,75,48,63,85,74,64,84,61,69,61,52,68,91,52,55,79,42,72,77,41,40,59,69,55,75,76,51,54,75,67,58,38,36,70,75,36,41,55,72,44,48,76,58,48,70,70,66,47,76,68,61,51,53,50,60,62,62,76,66,74,84,88,82,133

Secondary structure (DSSP, 8-state):
--------------------------------------S------GGGS-TTHHHHHHHHHHHHHHHHT--STTPPPPPPPHHHHHHHHTT---HHHHHHHHHHHHHS-PPPPHHHHHHHHHHHHHHHHS--HHHHHHHHH-HHHHHHHHHHHHHHT-SS----SSS-TTSHHHHHHHHHHHHHHHHHHHTTTTHHHH---GGGGG-HHHHHHHHHIIIIIIIHHHHHHHTTSTTHHHHHHHHHHTT---TTHHHHTT-GGGT----B-TTSS-B-----TT--HHHHHHHHHHHHTTSHHHHHTS-HHHHHHHHTT------GGGSSSHHHHHHHHT--HHHHIIIIIHHHHTTS-PPPHHHHHHHHHTTSS---

Nearest PDB structures (foldseek):
  5fcl-assembly2_C  TM=2.291E-01  e=5.554E-01  Pectobacterium atrosepticum SCRI1043